Protein AF-A0A4W5NGM1-F1 (afdb_monomer)

Structure (mmCIF, N/CA/C/O backbone):
data_AF-A0A4W5NGM1-F1
#
_entry.id   AF-A0A4W5NGM1-F1
#
loop_
_atom_site.group_PDB
_atom_site.id
_atom_site.type_symbol
_atom_site.label_atom_id
_atom_site.label_alt_id
_atom_site.label_comp_id
_atom_site.label_asym_id
_atom_site.label_entity_id
_atom_site.label_seq_id
_atom_site.pdbx_PDB_ins_code
_atom_site.Cartn_x
_atom_site.Cartn_y
_atom_site.Cartn_z
_atom_site.occupancy
_atom_site.B_iso_or_equiv
_atom_site.auth_seq_id
_atom_site.auth_comp_id
_atom_site.auth_asym_id
_atom_site.auth_atom_id
_atom_site.pdbx_PDB_model_num
ATOM 1 N N . THR A 1 1 ? 92.855 3.335 -43.719 1.00 37.66 1 THR A N 1
ATOM 2 C CA . THR A 1 1 ? 92.392 2.233 -44.582 1.00 37.66 1 THR A CA 1
ATOM 3 C C . THR A 1 1 ? 90.952 2.515 -44.922 1.00 37.66 1 THR A C 1
ATOM 5 O O . THR A 1 1 ? 90.069 2.238 -44.118 1.00 37.66 1 THR A O 1
ATOM 8 N N . ASP A 1 2 ? 90.744 3.168 -46.063 1.00 41.06 2 ASP A N 1
ATOM 9 C CA . ASP A 1 2 ? 89.425 3.470 -46.612 1.00 41.06 2 ASP A CA 1
ATOM 10 C C . ASP A 1 2 ? 88.623 2.177 -46.763 1.00 41.06 2 ASP A C 1
ATOM 12 O O . ASP A 1 2 ? 88.881 1.364 -47.651 1.00 41.06 2 ASP A O 1
ATOM 16 N N . ARG A 1 3 ? 87.658 1.953 -45.868 1.00 42.88 3 ARG A N 1
ATOM 17 C CA . ARG A 1 3 ? 86.569 1.026 -46.162 1.00 42.88 3 ARG A CA 1
ATOM 18 C C . ARG A 1 3 ? 85.576 1.818 -46.993 1.00 42.88 3 ARG A C 1
ATOM 20 O O . ARG A 1 3 ? 84.760 2.547 -46.439 1.00 42.88 3 ARG A O 1
ATOM 27 N N . HIS A 1 4 ? 85.673 1.698 -48.315 1.00 46.09 4 HIS A N 1
ATOM 28 C CA . HIS A 1 4 ? 84.552 2.044 -49.178 1.00 46.09 4 HIS A CA 1
ATOM 29 C C . HIS A 1 4 ? 83.300 1.339 -48.626 1.00 46.09 4 HIS A C 1
ATOM 31 O O . HIS A 1 4 ? 83.354 0.121 -48.417 1.00 46.09 4 HIS A O 1
ATOM 37 N N . PRO A 1 5 ? 82.207 2.062 -48.321 1.00 55.41 5 PRO A N 1
ATOM 38 C CA . PRO A 1 5 ? 80.966 1.415 -47.928 1.00 55.41 5 PRO A CA 1
ATOM 39 C C . PRO A 1 5 ? 80.545 0.503 -49.082 1.00 55.41 5 PRO A C 1
ATOM 41 O O . PRO A 1 5 ? 80.532 0.934 -50.236 1.00 55.41 5 PRO A O 1
ATOM 44 N N . CYS A 1 6 ? 80.295 -0.776 -48.791 1.00 59.72 6 CYS A N 1
ATOM 45 C CA . CYS A 1 6 ? 79.778 -1.712 -49.785 1.00 59.72 6 CYS A CA 1
ATOM 46 C C . CYS A 1 6 ? 78.440 -1.162 -50.271 1.00 59.72 6 CYS A C 1
ATOM 48 O O . CYS A 1 6 ? 77.464 -1.155 -49.531 1.00 59.72 6 CYS A O 1
ATOM 50 N N . SER A 1 7 ? 78.437 -0.619 -51.481 1.00 78.50 7 SER A N 1
ATOM 51 C CA . SER A 1 7 ? 77.262 -0.001 -52.065 1.00 78.50 7 SER A CA 1
ATOM 52 C C . SER A 1 7 ? 76.393 -1.100 -52.681 1.00 78.50 7 SER A C 1
ATOM 54 O O . SER A 1 7 ? 76.866 -1.805 -53.576 1.00 78.50 7 SER A O 1
ATOM 56 N N . LEU A 1 8 ? 75.168 -1.256 -52.184 1.00 88.06 8 LEU A N 1
ATOM 57 C CA . LEU A 1 8 ? 74.194 -2.259 -52.613 1.00 88.06 8 LEU A CA 1
ATOM 58 C C . LEU A 1 8 ? 73.759 -1.984 -54.056 1.00 88.06 8 LEU A C 1
ATOM 60 O O . LEU A 1 8 ? 73.308 -0.878 -54.361 1.00 88.06 8 LEU A O 1
ATOM 64 N N . GLN A 1 9 ? 73.858 -2.980 -54.938 1.00 90.56 9 GLN A N 1
ATOM 65 C CA . GLN A 1 9 ? 73.435 -2.852 -56.334 1.00 90.56 9 GLN A CA 1
ATOM 66 C C . GLN A 1 9 ? 71.987 -3.307 -56.526 1.00 90.56 9 GLN A C 1
ATOM 68 O O . GLN A 1 9 ? 71.650 -4.463 -56.280 1.00 90.56 9 GLN A O 1
ATOM 73 N N . CYS A 1 10 ? 71.131 -2.427 -57.047 1.00 90.75 10 CYS A N 1
ATOM 74 C CA . CYS A 1 10 ? 69.725 -2.729 -57.320 1.00 90.75 10 CYS A CA 1
ATOM 75 C C . CYS A 1 10 ? 69.381 -2.575 -58.803 1.00 90.75 10 CYS A C 1
ATOM 77 O O . CYS A 1 10 ? 69.984 -1.789 -59.541 1.00 90.75 10 CYS A O 1
ATOM 79 N N . TYR A 1 11 ? 68.335 -3.279 -59.232 1.00 90.75 11 TYR A N 1
ATOM 80 C CA . TYR A 1 11 ? 67.700 -3.043 -60.521 1.00 90.75 11 TYR A CA 1
ATOM 81 C C . TYR A 1 11 ? 66.853 -1.766 -60.461 1.00 90.75 11 TYR A C 1
ATOM 83 O O . TYR A 1 11 ? 66.065 -1.571 -59.534 1.00 90.75 11 TYR A O 1
ATOM 91 N N . CYS A 1 12 ? 67.001 -0.893 -61.453 1.00 88.25 12 CYS A N 1
ATOM 92 C CA . CYS A 1 12 ? 66.259 0.359 -61.532 1.00 88.25 12 CYS A CA 1
ATOM 93 C C . CYS A 1 12 ? 65.673 0.541 -62.922 1.00 88.25 12 CYS A C 1
ATOM 95 O O . CYS A 1 12 ? 66.401 0.756 -63.884 1.00 88.25 12 CYS A O 1
ATOM 97 N N . GLN A 1 13 ? 64.350 0.529 -63.028 1.00 86.44 13 GLN A N 1
ATOM 98 C CA . GLN A 1 13 ? 63.672 0.545 -64.324 1.00 86.44 13 GLN A CA 1
ATOM 99 C C . GLN A 1 13 ? 63.827 1.877 -65.082 1.00 86.44 13 GLN A C 1
ATOM 101 O O . GLN A 1 13 ? 63.714 1.906 -66.303 1.00 86.44 13 GLN A O 1
ATOM 106 N N . ARG A 1 14 ? 64.083 2.985 -64.372 1.00 83.25 14 ARG A N 1
ATOM 107 C CA . ARG A 1 14 ? 64.194 4.343 -64.945 1.00 83.25 14 ARG A CA 1
ATOM 108 C C . ARG A 1 14 ? 65.618 4.919 -64.929 1.00 83.25 14 ARG A C 1
ATOM 110 O O . ARG A 1 14 ? 65.787 6.111 -65.162 1.00 83.25 14 ARG A O 1
ATOM 117 N N . CYS A 1 15 ? 66.636 4.105 -64.649 1.00 85.69 15 CYS A N 1
ATOM 118 C CA . CYS A 1 15 ? 68.031 4.550 -64.582 1.00 85.69 15 CYS A CA 1
ATOM 119 C C . CYS A 1 15 ? 68.770 4.322 -65.913 1.00 85.69 15 CYS A C 1
ATOM 121 O O . CYS A 1 15 ? 68.453 3.385 -66.643 1.00 85.69 15 CYS A O 1
ATOM 123 N N . LEU A 1 16 ? 69.802 5.133 -66.193 1.00 79.31 16 LEU A N 1
ATOM 124 C CA . LEU A 1 16 ? 70.522 5.178 -67.482 1.00 79.31 16 LEU A CA 1
ATOM 125 C C . LEU A 1 16 ? 71.131 3.826 -67.922 1.00 79.31 16 LEU A C 1
ATOM 127 O O . LEU A 1 16 ? 71.302 3.602 -69.113 1.00 79.31 16 LEU A O 1
ATOM 131 N N . ASN A 1 17 ? 71.390 2.914 -66.975 1.00 82.56 17 ASN A N 1
ATOM 132 C CA . ASN A 1 17 ? 71.921 1.566 -67.223 1.00 82.56 17 ASN A CA 1
ATOM 133 C C . ASN A 1 17 ? 71.003 0.435 -66.730 1.00 82.56 17 ASN A C 1
ATOM 135 O O . ASN A 1 17 ? 71.416 -0.716 -66.703 1.00 82.56 17 ASN A O 1
ATOM 139 N N . SER A 1 18 ? 69.759 0.735 -66.341 1.00 85.50 18 SER A N 1
ATOM 140 C CA . SER A 1 18 ? 68.851 -0.179 -65.619 1.00 85.50 18 SER A CA 1
ATOM 141 C C . SER A 1 18 ? 69.334 -0.628 -64.227 1.00 85.50 18 SER A C 1
ATOM 143 O O . SER A 1 18 ? 68.839 -1.604 -63.658 1.00 85.50 18 SER A O 1
ATOM 145 N N . THR A 1 19 ? 70.321 0.072 -63.669 1.00 88.50 19 THR A N 1
ATOM 146 C CA . THR A 1 19 ? 71.005 -0.284 -62.423 1.00 88.50 19 THR A CA 1
ATOM 147 C C . THR A 1 19 ? 71.243 0.973 -61.592 1.00 88.50 19 THR A C 1
ATOM 149 O O . THR A 1 19 ? 71.371 2.072 -62.138 1.00 88.50 19 THR A O 1
ATOM 152 N N . CYS A 1 20 ? 71.263 0.830 -60.272 1.00 89.38 20 CYS A N 1
ATOM 153 C CA . CYS A 1 20 ? 71.598 1.900 -59.336 1.00 89.38 20 CYS A CA 1
ATOM 154 C C . CYS A 1 20 ? 72.334 1.321 -58.124 1.00 89.38 20 CYS A C 1
ATOM 156 O O . CYS A 1 20 ? 72.256 0.118 -57.868 1.00 89.38 20 CYS A O 1
ATOM 158 N N . SER A 1 21 ? 73.060 2.177 -57.403 1.00 89.56 21 SER A N 1
ATOM 159 C CA . SER A 1 21 ? 73.808 1.800 -56.205 1.00 89.56 21 SER A CA 1
ATOM 160 C C . SER A 1 21 ? 73.346 2.627 -55.008 1.00 89.56 21 SER A C 1
ATOM 162 O O . SER A 1 21 ? 73.142 3.834 -55.158 1.00 89.56 21 SER A O 1
ATOM 164 N N . THR A 1 22 ? 73.153 2.001 -53.847 1.00 87.88 22 THR A N 1
ATOM 165 C CA . THR A 1 22 ? 72.628 2.661 -52.642 1.00 87.88 22 THR A CA 1
ATOM 166 C C . THR A 1 22 ? 73.248 2.128 -51.354 1.00 87.88 22 THR A C 1
ATOM 168 O O . THR A 1 22 ? 73.774 1.023 -51.312 1.00 87.88 22 THR A O 1
ATOM 171 N N . ASP A 1 23 ? 73.211 2.939 -50.304 1.00 88.06 23 ASP A N 1
ATOM 172 C CA . ASP A 1 23 ? 73.546 2.584 -48.924 1.00 88.06 23 ASP A CA 1
ATOM 173 C C . ASP A 1 23 ? 72.334 2.057 -48.128 1.00 88.06 23 ASP A C 1
ATOM 175 O O . ASP A 1 23 ? 72.509 1.525 -47.036 1.00 88.06 23 ASP A O 1
ATOM 179 N N . GLY A 1 24 ? 71.117 2.181 -48.675 1.00 89.12 24 GLY A N 1
ATOM 180 C CA . GLY A 1 24 ? 69.871 1.730 -48.056 1.00 89.12 24 GLY A CA 1
ATOM 181 C C . GLY A 1 24 ? 69.383 0.374 -48.576 1.00 89.12 24 GLY A C 1
ATOM 182 O O . GLY A 1 24 ? 70.005 -0.660 -48.344 1.00 89.12 24 GLY A O 1
ATOM 183 N N . LEU A 1 25 ? 68.221 0.358 -49.237 1.00 90.31 25 LEU A N 1
ATOM 184 C CA . LEU A 1 25 ? 67.523 -0.865 -49.660 1.00 90.31 25 LEU A CA 1
ATOM 185 C C . LEU A 1 25 ? 67.124 -0.823 -51.140 1.00 90.31 25 LEU A C 1
ATOM 187 O O . LEU A 1 25 ? 66.848 0.235 -51.708 1.00 90.31 25 LEU A O 1
ATOM 191 N N . CYS A 1 26 ? 67.008 -1.998 -51.757 1.00 91.00 26 CYS A N 1
ATOM 192 C CA . CYS A 1 26 ? 66.387 -2.137 -53.069 1.00 91.00 26 CYS A CA 1
ATOM 193 C C . CYS A 1 26 ? 64.868 -2.218 -52.925 1.00 91.00 26 CYS A C 1
ATOM 195 O O . CYS A 1 26 ? 64.374 -3.017 -52.134 1.00 91.00 26 CYS A O 1
ATOM 197 N N . PHE A 1 27 ? 64.132 -1.453 -53.729 1.00 91.31 27 PHE A N 1
ATOM 198 C CA . PHE A 1 27 ? 62.670 -1.422 -53.737 1.00 91.31 27 PHE A CA 1
ATOM 199 C C . PHE A 1 27 ? 62.099 -2.012 -55.029 1.00 91.31 27 PHE A C 1
ATOM 201 O O . PHE A 1 27 ? 62.641 -1.787 -56.118 1.00 91.31 27 PHE A O 1
ATOM 208 N N . VAL A 1 28 ? 60.976 -2.723 -54.908 1.00 89.31 28 VAL A N 1
ATOM 209 C CA . VAL A 1 28 ? 60.096 -3.095 -56.021 1.00 89.31 28 VAL A CA 1
ATOM 210 C C . VAL A 1 28 ? 58.631 -2.997 -55.602 1.00 89.31 28 VAL A C 1
ATOM 212 O O . VAL A 1 28 ? 58.245 -3.480 -54.541 1.00 89.31 28 VAL A O 1
ATOM 215 N N . SER A 1 29 ? 57.800 -2.403 -56.452 1.00 87.06 29 SER A N 1
ATOM 216 C CA . SER A 1 29 ? 56.346 -2.476 -56.345 1.00 87.06 29 SER A CA 1
ATOM 217 C C . SER A 1 29 ? 55.805 -3.510 -57.322 1.00 87.06 29 SER A C 1
ATOM 219 O O . SER A 1 29 ? 56.205 -3.576 -58.488 1.00 87.06 29 SER A O 1
ATOM 221 N N . VAL A 1 30 ? 54.900 -4.349 -56.834 1.00 83.62 30 VAL A N 1
ATOM 222 C CA . VAL A 1 30 ? 54.317 -5.436 -57.610 1.00 83.62 30 VAL A CA 1
ATOM 223 C C . VAL A 1 30 ? 52.813 -5.249 -57.677 1.00 83.62 30 VAL A C 1
ATOM 225 O O . VAL A 1 30 ? 52.146 -5.192 -56.646 1.00 83.62 30 VAL A O 1
ATOM 228 N N . LYS A 1 31 ? 52.273 -5.186 -58.893 1.00 80.25 31 LYS A N 1
ATOM 229 C CA . LYS A 1 31 ? 50.843 -5.059 -59.142 1.00 80.25 31 LYS A CA 1
ATOM 230 C C . LYS A 1 31 ? 50.237 -6.409 -59.492 1.00 80.25 31 LYS A C 1
ATOM 232 O O . LYS A 1 31 ? 50.712 -7.105 -60.392 1.00 80.25 31 LYS A O 1
ATOM 237 N N . LYS A 1 32 ? 49.160 -6.769 -58.803 1.00 71.56 32 LYS A N 1
ATOM 238 C CA . LYS A 1 32 ? 48.367 -7.965 -59.065 1.00 71.56 32 LYS A CA 1
ATOM 239 C C . LYS A 1 32 ? 47.124 -7.582 -59.862 1.00 71.56 32 LYS A C 1
ATOM 241 O O . LYS A 1 32 ? 46.237 -6.907 -59.351 1.00 71.56 32 LYS A O 1
ATOM 246 N N . SER A 1 33 ? 47.054 -8.037 -61.111 1.00 69.44 33 SER A N 1
ATOM 247 C CA . SER A 1 33 ? 45.872 -7.904 -61.966 1.00 69.44 33 SER A CA 1
ATOM 248 C C . SER A 1 33 ? 45.307 -9.301 -62.225 1.00 69.44 33 SER A C 1
ATOM 250 O O . SER A 1 33 ? 45.831 -10.069 -63.039 1.00 69.44 33 SER A O 1
ATOM 252 N N . GLY A 1 34 ? 44.285 -9.684 -61.454 1.00 69.38 34 GLY A N 1
ATOM 253 C CA . GLY A 1 34 ? 43.698 -11.027 -61.501 1.00 69.38 34 GLY A CA 1
ATOM 254 C C . GLY A 1 34 ? 44.683 -12.124 -61.070 1.00 69.38 34 GLY A C 1
ATOM 255 O O . GLY A 1 34 ? 45.144 -12.137 -59.927 1.00 69.38 34 GLY A O 1
ATOM 256 N N . SER A 1 35 ? 44.989 -13.055 -61.980 1.00 62.06 35 SER A N 1
ATOM 257 C CA . SER A 1 35 ? 45.965 -14.142 -61.789 1.00 62.06 35 SER A CA 1
ATOM 258 C C . SER A 1 35 ? 47.396 -13.775 -62.201 1.00 62.06 35 SER A C 1
ATOM 260 O O . SER A 1 35 ? 48.309 -14.567 -61.981 1.00 62.06 35 SER A O 1
ATOM 262 N N . SER A 1 36 ? 47.601 -12.600 -62.805 1.00 62.28 36 SER A N 1
ATOM 263 C CA . SER A 1 36 ? 48.910 -12.139 -63.274 1.00 62.28 36 SER A CA 1
ATOM 264 C C . SER A 1 36 ? 49.540 -11.167 -62.277 1.00 62.28 36 SER A C 1
ATOM 266 O O . SER A 1 36 ? 48.871 -10.273 -61.749 1.00 62.28 36 SER A O 1
ATOM 268 N N . ILE A 1 37 ? 50.828 -11.368 -62.000 1.00 69.00 37 ILE A N 1
ATOM 269 C CA . ILE A 1 37 ? 51.622 -10.540 -61.095 1.00 69.00 37 ILE A CA 1
ATOM 270 C C . ILE A 1 37 ? 52.730 -9.886 -61.922 1.00 69.00 37 ILE A C 1
ATOM 272 O O . ILE A 1 37 ? 53.537 -10.584 -62.531 1.00 69.00 37 ILE A O 1
ATOM 276 N N . THR A 1 38 ? 52.760 -8.555 -61.964 1.00 74.31 38 THR A N 1
ATOM 277 C CA . THR A 1 38 ? 53.727 -7.781 -62.759 1.00 74.31 38 THR A CA 1
ATOM 278 C C . THR A 1 38 ? 54.427 -6.742 -61.891 1.00 74.31 38 THR A C 1
ATOM 280 O O . THR A 1 38 ? 53.761 -6.014 -61.156 1.00 74.31 38 THR A O 1
ATOM 283 N N . ALA A 1 39 ? 55.756 -6.646 -61.985 1.00 76.50 39 ALA A N 1
ATOM 284 C CA . ALA A 1 39 ? 56.513 -5.565 -61.352 1.00 76.50 39 ALA A CA 1
ATOM 285 C C . ALA A 1 39 ? 56.183 -4.228 -62.040 1.00 76.50 39 ALA A C 1
ATOM 287 O O . ALA A 1 39 ? 56.270 -4.121 -63.263 1.00 76.50 39 ALA A O 1
ATOM 288 N N . GLU A 1 40 ? 55.765 -3.233 -61.262 1.00 80.19 40 GLU A N 1
ATOM 289 C CA . GLU A 1 40 ? 55.313 -1.926 -61.756 1.00 80.19 40 GLU A CA 1
ATOM 290 C C . GLU A 1 40 ? 56.419 -0.867 -61.655 1.00 80.19 40 GLU A C 1
ATOM 292 O O . GLU A 1 40 ? 56.549 -0.023 -62.544 1.00 80.19 40 GLU A O 1
ATOM 297 N N . SER A 1 41 ? 57.247 -0.921 -60.607 1.00 84.81 41 SER A N 1
ATOM 298 C CA . SER A 1 41 ? 58.415 -0.048 -60.469 1.00 84.81 41 SER A CA 1
ATOM 299 C C . SER A 1 41 ? 59.511 -0.672 -59.610 1.00 84.81 41 SER A C 1
ATOM 301 O O . SER A 1 41 ? 59.222 -1.248 -58.566 1.00 84.81 41 SER A O 1
ATOM 303 N N . SER A 1 42 ? 60.772 -0.506 -60.017 1.00 89.81 42 SER A N 1
ATOM 304 C CA . SER A 1 42 ? 61.955 -0.895 -59.233 1.00 89.81 42 SER A CA 1
ATOM 305 C C . SER A 1 42 ? 62.943 0.268 -59.150 1.00 89.81 42 SER A C 1
ATOM 307 O O . SER A 1 42 ? 63.219 0.908 -60.172 1.00 89.81 42 SER A O 1
ATOM 309 N N . MET A 1 43 ? 63.470 0.545 -57.953 1.00 90.94 43 MET A N 1
ATOM 310 C CA . MET A 1 43 ? 64.424 1.634 -57.692 1.00 90.94 43 MET A CA 1
ATOM 311 C C . MET A 1 43 ? 65.310 1.360 -56.468 1.00 90.94 43 MET A C 1
ATOM 313 O O . MET A 1 43 ? 65.035 0.457 -55.678 1.00 90.94 43 MET A O 1
ATOM 317 N N . CYS A 1 44 ? 66.362 2.162 -56.313 1.00 90.81 44 CYS A N 1
ATOM 318 C CA . CYS A 1 44 ? 67.156 2.239 -55.089 1.00 90.81 44 CYS A CA 1
ATOM 319 C C . CYS A 1 44 ? 66.520 3.213 -54.101 1.00 90.81 44 CYS A C 1
ATOM 321 O O . CYS A 1 44 ? 66.080 4.285 -54.516 1.00 90.81 44 CYS A O 1
ATOM 323 N N . VAL A 1 45 ? 66.534 2.869 -52.815 1.00 90.00 45 VAL A N 1
ATOM 324 C CA . VAL A 1 45 ? 66.082 3.745 -51.732 1.00 90.00 45 VAL A CA 1
ATOM 325 C C . VAL A 1 45 ? 67.268 4.030 -50.807 1.00 90.00 45 VAL A C 1
ATOM 327 O O . VAL A 1 45 ? 67.750 3.094 -50.165 1.00 90.00 45 VAL A O 1
ATOM 330 N N . PRO A 1 46 ? 67.748 5.284 -50.737 1.00 89.00 46 PRO A N 1
ATOM 331 C CA . PRO A 1 46 ? 68.853 5.665 -49.860 1.00 89.00 46 PRO A CA 1
ATOM 332 C C . PRO A 1 46 ? 68.466 5.604 -48.378 1.00 89.00 46 PRO A C 1
ATOM 334 O O . PRO A 1 46 ? 67.292 5.717 -48.017 1.00 89.00 46 PRO A O 1
ATOM 337 N N . GLU A 1 47 ? 69.456 5.444 -47.496 1.00 85.25 47 GLU A N 1
ATOM 338 C CA . GLU A 1 47 ? 69.215 5.245 -46.057 1.00 85.25 47 GLU A CA 1
ATOM 339 C C . GLU A 1 47 ? 68.463 6.424 -45.397 1.00 85.25 47 GLU A C 1
ATOM 341 O O . GLU A 1 47 ? 67.692 6.240 -44.453 1.00 85.25 47 GLU A O 1
ATOM 346 N N . ASN A 1 48 ? 68.630 7.644 -45.913 1.00 84.12 48 ASN A N 1
ATOM 347 C CA . ASN A 1 48 ? 67.941 8.844 -45.423 1.00 84.12 48 ASN A CA 1
ATOM 348 C C . ASN A 1 48 ? 66.425 8.869 -45.718 1.00 84.12 48 ASN A C 1
ATOM 350 O O . ASN A 1 48 ? 65.705 9.616 -45.056 1.00 84.12 48 ASN A O 1
ATOM 354 N N . GLU A 1 49 ? 65.932 8.054 -46.656 1.00 84.31 49 GLU A N 1
ATOM 355 C CA . GLU A 1 49 ? 64.506 7.932 -46.999 1.00 84.31 49 GLU A CA 1
ATOM 356 C C . GLU A 1 49 ? 63.802 6.791 -46.239 1.00 84.31 49 GLU A C 1
ATOM 358 O O . GLU A 1 49 ? 62.574 6.664 -46.273 1.00 84.31 49 GLU A O 1
ATOM 363 N N . LEU A 1 50 ? 64.554 5.979 -45.489 1.00 84.31 50 LEU A N 1
ATOM 364 C CA . LEU A 1 50 ? 64.023 4.878 -44.687 1.00 84.31 50 LEU A CA 1
ATOM 365 C C . LEU A 1 50 ? 63.436 5.396 -43.365 1.00 84.31 50 LEU A C 1
ATOM 367 O O . LEU A 1 50 ? 64.085 5.398 -42.319 1.00 84.31 50 LEU A O 1
ATOM 371 N N . ILE A 1 51 ? 62.181 5.851 -43.413 1.00 78.94 51 ILE A N 1
ATOM 372 C CA . ILE A 1 51 ? 61.465 6.404 -42.255 1.00 78.94 51 ILE A CA 1
ATOM 373 C C . ILE A 1 51 ? 60.280 5.502 -41.871 1.00 78.94 51 ILE A C 1
ATOM 375 O O . ILE A 1 51 ? 59.411 5.267 -42.714 1.00 78.94 51 ILE A O 1
ATOM 379 N N . PRO A 1 52 ? 60.171 5.063 -40.600 1.00 79.81 52 PRO A N 1
ATOM 380 C CA . PRO A 1 52 ? 61.251 4.906 -39.616 1.00 79.81 52 PRO A CA 1
ATOM 381 C C . PRO A 1 52 ? 62.248 3.813 -40.045 1.00 79.81 52 PRO A C 1
ATOM 383 O O . PRO A 1 52 ? 61.864 2.867 -40.729 1.00 79.81 52 PRO A O 1
ATOM 386 N N . ARG A 1 53 ? 63.512 3.915 -39.610 1.00 72.31 53 ARG A N 1
ATOM 387 C CA . ARG A 1 53 ? 64.612 3.042 -40.075 1.00 72.31 53 ARG A CA 1
ATOM 388 C C . ARG A 1 53 ? 64.344 1.545 -39.883 1.00 72.31 53 ARG A C 1
ATOM 390 O O . ARG A 1 53 ? 64.671 0.756 -40.760 1.00 72.31 53 ARG A O 1
ATOM 397 N N . ASP A 1 54 ? 63.688 1.173 -38.785 1.00 73.38 54 ASP A N 1
ATOM 398 C CA . ASP A 1 54 ? 63.401 -0.232 -38.457 1.00 73.38 54 ASP A CA 1
ATOM 399 C C . ASP A 1 54 ? 62.227 -0.820 -39.257 1.00 73.38 54 ASP A C 1
ATOM 401 O O . ASP A 1 54 ? 62.115 -2.036 -39.414 1.00 73.38 54 ASP A O 1
ATOM 405 N N . ARG A 1 55 ? 61.316 0.029 -39.750 1.00 76.94 55 ARG A N 1
ATOM 406 C CA . ARG A 1 55 ? 60.152 -0.396 -40.539 1.00 76.94 55 ARG A CA 1
ATOM 407 C C . ARG A 1 55 ? 59.739 0.708 -41.516 1.00 76.94 55 ARG A C 1
ATOM 409 O O . ARG A 1 55 ? 58.761 1.413 -41.254 1.00 76.94 55 ARG A O 1
ATOM 416 N N . PRO A 1 56 ? 60.461 0.855 -42.637 1.00 83.69 56 PRO A N 1
ATOM 417 C CA . PRO A 1 56 ? 60.238 1.951 -43.566 1.00 83.69 56 PRO A CA 1
ATOM 418 C C . PRO A 1 56 ? 58.831 1.880 -44.158 1.00 83.69 56 PRO A C 1
ATOM 420 O O . PRO A 1 56 ? 58.418 0.828 -44.654 1.00 83.69 56 PRO A O 1
ATOM 423 N N . PHE A 1 57 ? 58.098 2.995 -44.149 1.00 82.44 57 PHE A N 1
ATOM 424 C CA . PHE A 1 57 ? 56.742 3.038 -44.711 1.00 82.44 57 PHE A CA 1
ATOM 425 C C . PHE A 1 57 ? 56.712 2.653 -46.193 1.00 82.44 57 PHE A C 1
ATOM 427 O O . PHE A 1 57 ? 55.767 2.007 -46.635 1.00 82.44 57 PHE A O 1
ATOM 434 N N . ILE A 1 58 ? 57.776 2.980 -46.934 1.00 82.94 58 ILE A N 1
ATOM 435 C CA . ILE A 1 58 ? 57.935 2.618 -48.347 1.00 82.94 58 ILE A CA 1
ATOM 436 C C . ILE A 1 58 ? 57.952 1.100 -48.576 1.00 82.94 58 ILE A C 1
ATOM 438 O O . ILE A 1 58 ? 57.613 0.650 -49.659 1.00 82.94 58 ILE A O 1
ATOM 442 N N . CYS A 1 59 ? 58.280 0.303 -47.557 1.00 82.31 59 CYS A N 1
ATOM 443 C CA . CYS A 1 59 ? 58.351 -1.155 -47.631 1.00 82.31 59 CYS A CA 1
ATOM 444 C C . CYS A 1 59 ? 57.114 -1.851 -47.034 1.00 82.31 59 CYS A C 1
ATOM 446 O O . CYS A 1 59 ? 57.068 -3.079 -46.981 1.00 82.31 59 CYS A O 1
ATOM 448 N N . ALA A 1 60 ? 56.133 -1.096 -46.524 1.00 79.38 60 ALA A N 1
ATOM 449 C CA . ALA A 1 60 ? 54.976 -1.645 -45.826 1.00 79.38 60 ALA A CA 1
ATOM 450 C C . ALA A 1 60 ? 53.754 -1.765 -46.760 1.00 79.38 60 ALA A C 1
ATOM 452 O O . ALA A 1 60 ? 53.377 -0.780 -47.396 1.00 79.38 60 ALA A O 1
ATOM 453 N N . PRO A 1 61 ? 53.078 -2.930 -46.825 1.00 72.50 61 PRO A N 1
ATOM 454 C CA . PRO A 1 61 ? 51.853 -3.070 -47.608 1.00 72.50 61 PRO A CA 1
ATOM 455 C C . PRO A 1 61 ? 50.696 -2.277 -46.979 1.00 72.50 61 PRO A C 1
ATOM 457 O O . PRO A 1 61 ? 50.528 -2.268 -45.756 1.00 72.50 61 PRO A O 1
ATOM 460 N N . SER A 1 62 ? 49.873 -1.634 -47.815 1.00 65.56 62 SER A N 1
ATOM 461 C CA . SER A 1 62 ? 48.657 -0.948 -47.360 1.00 65.56 62 SER A CA 1
ATOM 462 C C . SER A 1 62 ? 47.610 -1.973 -46.923 1.00 65.56 62 SER A C 1
ATOM 464 O O . SER A 1 62 ? 47.240 -2.859 -47.687 1.00 65.56 62 SER A O 1
ATOM 466 N N . THR A 1 63 ? 47.125 -1.864 -45.686 1.00 60.31 63 THR A N 1
ATOM 467 C CA . THR A 1 63 ? 46.129 -2.787 -45.114 1.00 60.31 63 THR A CA 1
ATOM 468 C C . THR A 1 63 ? 44.689 -2.292 -45.232 1.00 60.31 63 THR A C 1
ATOM 470 O O . THR A 1 63 ? 43.771 -3.032 -44.884 1.00 60.31 63 THR A O 1
ATOM 473 N N . LYS A 1 64 ? 44.474 -1.044 -45.673 1.00 54.62 64 LYS A N 1
ATOM 474 C CA . LYS A 1 64 ? 43.150 -0.401 -45.656 1.00 54.62 64 LYS A CA 1
ATOM 475 C C . LYS A 1 64 ? 42.398 -0.460 -46.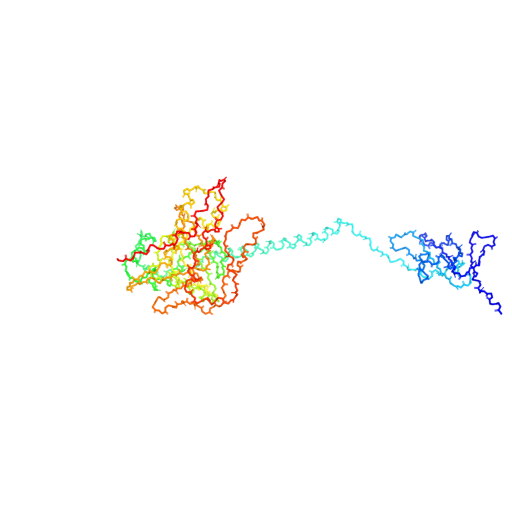982 1.00 54.62 64 LYS A C 1
ATOM 477 O O . LYS A 1 64 ? 41.178 -0.550 -46.940 1.00 54.62 64 LYS A O 1
ATOM 482 N N . ASP A 1 65 ? 43.101 -0.503 -48.109 1.00 54.28 65 ASP A N 1
ATOM 483 C CA . ASP A 1 65 ? 42.506 -0.545 -49.444 1.00 54.28 65 ASP A CA 1
ATOM 484 C C . ASP A 1 65 ? 43.237 -1.605 -50.273 1.00 54.28 65 ASP A C 1
ATOM 486 O O . ASP A 1 65 ? 44.463 -1.569 -50.376 1.00 54.28 65 ASP A O 1
ATOM 490 N N . ASP A 1 66 ? 42.505 -2.561 -50.849 1.00 58.91 66 ASP A N 1
ATOM 491 C CA . ASP A 1 66 ? 43.058 -3.608 -51.721 1.00 58.91 66 ASP A CA 1
ATOM 492 C C . ASP A 1 66 ? 43.382 -2.998 -53.098 1.00 58.91 66 ASP A C 1
ATOM 494 O O . ASP A 1 66 ? 42.731 -3.264 -54.105 1.00 58.91 66 ASP A O 1
ATOM 498 N N . THR A 1 67 ? 44.361 -2.087 -53.133 1.00 62.19 67 THR A N 1
ATOM 499 C CA . THR A 1 67 ? 44.779 -1.345 -54.336 1.00 62.19 67 THR A CA 1
ATOM 500 C C . THR A 1 67 ? 45.472 -2.238 -55.368 1.00 62.19 67 THR A C 1
ATOM 502 O O . THR A 1 67 ? 45.765 -1.791 -56.477 1.00 62.19 67 THR A O 1
ATOM 505 N N . GLY A 1 68 ? 45.743 -3.499 -55.013 1.00 67.06 68 GLY A N 1
ATOM 506 C CA . GLY A 1 68 ? 46.427 -4.473 -55.855 1.00 67.06 68 GLY A CA 1
ATOM 507 C C . GLY A 1 68 ? 47.922 -4.202 -56.032 1.00 67.06 68 GLY A C 1
ATOM 508 O O . GLY A 1 68 ? 48.534 -4.882 -56.847 1.00 67.06 68 GLY A O 1
ATOM 509 N N . ILE A 1 69 ? 48.511 -3.242 -55.304 1.00 74.75 69 ILE A N 1
ATOM 510 C CA . ILE A 1 69 ? 49.939 -2.891 -55.369 1.00 74.75 69 ILE A CA 1
ATOM 511 C C . ILE A 1 69 ? 50.615 -3.254 -54.044 1.00 74.75 69 ILE A C 1
ATOM 513 O O . ILE A 1 69 ? 50.235 -2.763 -52.982 1.00 74.75 69 ILE A O 1
ATOM 517 N N . TYR A 1 70 ? 51.653 -4.082 -54.119 1.00 80.12 70 TYR A N 1
ATOM 518 C CA . TYR A 1 70 ? 52.417 -4.570 -52.976 1.00 80.12 70 TYR A CA 1
ATOM 519 C C . TYR A 1 70 ? 53.865 -4.069 -53.063 1.00 80.12 70 TYR A C 1
ATOM 521 O O . TYR A 1 70 ? 54.611 -4.524 -53.935 1.00 80.12 70 TYR A O 1
ATOM 529 N N . PRO A 1 71 ? 54.273 -3.120 -52.202 1.00 85.00 71 PRO A N 1
ATOM 530 C CA . PRO A 1 71 ? 55.661 -2.689 -52.115 1.00 85.00 71 PRO A CA 1
ATOM 531 C C . PRO A 1 71 ? 56.508 -3.711 -51.350 1.00 85.00 71 PRO A C 1
ATOM 533 O O . PRO A 1 71 ? 56.069 -4.267 -50.343 1.00 85.00 71 PRO A O 1
ATOM 536 N N . MET A 1 72 ? 57.738 -3.932 -51.808 1.00 83.50 72 MET A N 1
ATOM 537 C CA . MET A 1 72 ? 58.716 -4.806 -51.166 1.00 83.50 72 MET A CA 1
ATOM 538 C C . MET A 1 72 ? 60.098 -4.166 -51.176 1.00 83.50 72 MET A C 1
ATOM 540 O O . MET A 1 72 ? 60.499 -3.542 -52.160 1.00 83.50 72 MET A O 1
ATOM 544 N N . CYS A 1 73 ? 60.836 -4.378 -50.088 1.00 87.81 73 CYS A N 1
ATOM 545 C CA . CYS A 1 73 ? 62.227 -3.970 -49.969 1.00 87.81 73 CYS A CA 1
ATOM 546 C C . CYS A 1 73 ? 63.111 -5.144 -49.574 1.00 87.81 73 CYS A C 1
ATOM 548 O O . CYS A 1 73 ? 62.694 -6.017 -48.812 1.00 87.81 73 CYS A O 1
ATOM 550 N N . CYS A 1 74 ? 64.342 -5.145 -50.065 1.00 86.50 74 CYS A N 1
ATOM 551 C CA . CYS A 1 74 ? 65.316 -6.195 -49.808 1.00 86.50 74 CYS A CA 1
ATOM 552 C C . CYS A 1 74 ? 66.744 -5.626 -49.788 1.00 86.50 74 CYS A C 1
ATOM 554 O O . CYS A 1 74 ? 67.000 -4.544 -50.317 1.00 86.50 74 CYS A O 1
ATOM 556 N N . ALA A 1 75 ? 67.656 -6.342 -49.125 1.00 86.50 75 ALA A N 1
ATOM 557 C CA . ALA A 1 75 ? 68.996 -5.860 -48.766 1.00 86.50 75 ALA A CA 1
ATOM 558 C C . ALA A 1 75 ? 70.136 -6.669 -49.417 1.00 86.50 75 ALA A C 1
ATOM 560 O O . ALA A 1 75 ? 71.257 -6.674 -48.917 1.00 86.50 75 ALA A O 1
ATOM 561 N N . THR A 1 76 ? 69.852 -7.406 -50.494 1.00 85.25 76 THR A N 1
ATOM 562 C CA . THR A 1 76 ? 70.845 -8.198 -51.238 1.00 85.25 76 THR A CA 1
ATOM 563 C C . THR A 1 76 ? 70.967 -7.697 -52.671 1.00 85.25 76 THR A C 1
ATOM 565 O O . THR A 1 76 ? 69.997 -7.194 -53.238 1.00 85.25 76 THR A O 1
ATOM 568 N N . ASP A 1 77 ? 72.156 -7.815 -53.266 1.00 88.56 77 ASP A N 1
ATOM 569 C CA . ASP A 1 77 ? 72.382 -7.326 -54.627 1.00 88.56 77 ASP A CA 1
ATOM 570 C C . ASP A 1 77 ? 71.374 -7.956 -55.605 1.00 88.56 77 ASP A C 1
ATOM 572 O O . ASP A 1 77 ? 71.171 -9.172 -55.627 1.00 88.56 77 ASP A O 1
ATOM 576 N N . TRP A 1 78 ? 70.736 -7.118 -56.425 1.00 86.94 78 TRP A N 1
ATOM 577 C CA . TRP A 1 78 ? 69.776 -7.492 -57.474 1.00 86.94 78 TRP A CA 1
ATOM 578 C C . TRP A 1 78 ? 68.475 -8.158 -57.010 1.00 86.94 78 TRP A C 1
ATOM 580 O O . TRP A 1 78 ? 67.712 -8.660 -57.841 1.00 86.94 78 TRP A O 1
ATOM 590 N N . CYS A 1 79 ? 68.167 -8.129 -55.716 1.00 85.56 79 CYS A N 1
ATOM 591 C CA . CYS A 1 79 ? 66.996 -8.803 -55.149 1.00 85.56 79 CYS A CA 1
ATOM 592 C C . CYS A 1 79 ? 65.647 -8.302 -55.695 1.00 85.56 79 CYS A C 1
ATOM 594 O O . CYS A 1 79 ? 64.666 -9.040 -55.724 1.00 85.56 79 CYS A O 1
ATOM 596 N N . ASN A 1 80 ? 65.596 -7.063 -56.186 1.00 88.56 80 ASN A N 1
ATOM 597 C CA . ASN A 1 80 ? 64.393 -6.433 -56.723 1.00 88.56 80 ASN A CA 1
ATOM 598 C C . ASN A 1 80 ? 64.192 -6.657 -58.241 1.00 88.56 80 ASN A C 1
ATOM 600 O O . ASN A 1 80 ? 63.283 -6.068 -58.829 1.00 88.56 80 ASN A O 1
ATOM 604 N N . LYS A 1 81 ? 65.038 -7.485 -58.881 1.00 84.25 81 LYS A N 1
ATOM 605 C CA . LYS A 1 81 ? 64.950 -7.826 -60.313 1.00 84.25 81 LYS A CA 1
ATOM 606 C C . LYS A 1 81 ? 63.909 -8.916 -60.592 1.00 84.25 81 LYS A C 1
ATOM 608 O O . LYS A 1 81 ? 63.118 -8.765 -61.513 1.00 84.25 81 LYS A O 1
ATOM 613 N N . ASN A 1 82 ? 63.904 -9.979 -59.782 1.00 78.75 82 ASN A N 1
ATOM 614 C CA . ASN A 1 82 ? 62.974 -11.109 -59.872 1.00 78.75 82 ASN A CA 1
ATOM 615 C C . ASN A 1 82 ? 62.404 -11.408 -58.471 1.00 78.75 82 ASN A C 1
ATOM 617 O O . ASN A 1 82 ? 62.970 -12.242 -57.762 1.00 78.75 82 ASN A O 1
ATOM 621 N N . PRO A 1 83 ? 61.341 -10.713 -58.031 1.00 70.69 83 PRO A N 1
ATOM 622 C CA . PRO A 1 83 ? 60.770 -10.938 -56.706 1.00 70.69 83 PRO A CA 1
ATOM 623 C C . PRO A 1 83 ? 60.177 -12.351 -56.576 1.00 70.69 83 PRO A C 1
ATOM 625 O O . PRO A 1 83 ? 59.511 -12.831 -57.493 1.00 70.69 83 PRO A O 1
ATOM 628 N N . ASP A 1 84 ? 60.389 -13.002 -55.428 1.00 65.75 84 ASP A N 1
ATOM 629 C CA . ASP A 1 84 ? 59.807 -14.315 -55.130 1.00 65.75 84 ASP A CA 1
ATOM 630 C C . ASP A 1 84 ? 58.285 -14.200 -54.936 1.00 65.75 84 ASP A C 1
ATOM 632 O O . ASP A 1 84 ? 57.787 -13.541 -54.022 1.00 65.75 84 ASP A O 1
ATOM 636 N N . LEU A 1 85 ? 57.540 -14.847 -55.832 1.00 62.72 85 LEU A N 1
ATOM 637 C CA . LEU A 1 85 ? 56.080 -14.803 -55.900 1.00 62.72 85 LEU A CA 1
ATOM 638 C C . LEU A 1 85 ? 55.398 -15.759 -54.900 1.00 62.72 85 LEU A C 1
ATOM 640 O O . LEU A 1 85 ? 54.170 -15.800 -54.839 1.00 62.72 85 LEU A O 1
ATOM 644 N N . SER A 1 86 ? 56.160 -16.524 -54.111 1.00 57.06 86 SER A N 1
ATOM 645 C CA . SER A 1 86 ? 55.626 -17.435 -53.086 1.00 57.06 86 SER A CA 1
ATOM 646 C C . SER A 1 86 ? 55.177 -16.732 -51.793 1.00 57.06 86 SER A C 1
ATOM 648 O O . SER A 1 86 ? 54.467 -17.325 -50.982 1.00 57.06 86 SER A O 1
ATOM 650 N N . VAL A 1 87 ? 55.530 -15.453 -51.615 1.00 58.34 87 VAL A N 1
ATOM 651 C CA . VAL A 1 87 ? 55.227 -14.649 -50.413 1.00 58.34 87 VAL A CA 1
ATOM 652 C C . VAL A 1 87 ? 53.786 -14.104 -50.412 1.00 58.34 87 VAL A C 1
ATOM 654 O O . VAL A 1 87 ? 53.306 -13.584 -49.404 1.00 58.34 87 VAL A O 1
ATOM 657 N N . PHE A 1 88 ? 53.047 -14.243 -51.518 1.00 56.91 88 PHE A N 1
ATOM 658 C CA . PHE A 1 88 ? 51.673 -13.752 -51.612 1.00 56.91 88 PHE A CA 1
ATOM 659 C C . PHE A 1 88 ? 50.672 -14.764 -51.034 1.00 56.91 88 PHE A C 1
ATOM 661 O O . PHE A 1 88 ? 50.603 -15.897 -51.515 1.00 56.91 88 PHE A O 1
ATOM 668 N N . PRO A 1 89 ? 49.825 -14.377 -50.062 1.00 49.09 89 PRO A N 1
ATOM 669 C CA . PRO A 1 89 ? 48.750 -15.246 -49.613 1.00 49.09 89 PRO A CA 1
ATOM 670 C C . PRO A 1 89 ? 47.775 -15.524 -50.771 1.00 49.09 89 PRO A C 1
ATOM 672 O O . PRO A 1 89 ? 47.259 -14.611 -51.424 1.00 49.09 89 PRO A O 1
ATOM 675 N N . VAL A 1 90 ? 47.531 -16.813 -51.023 1.00 49.12 90 VAL A N 1
ATOM 676 C CA . VAL A 1 90 ? 46.457 -17.320 -51.891 1.00 49.12 90 VAL A CA 1
ATOM 677 C C . VAL A 1 90 ? 45.131 -16.689 -51.440 1.00 49.12 90 VAL A C 1
ATOM 679 O O . VAL A 1 90 ? 44.896 -16.602 -50.232 1.00 49.12 90 VAL A O 1
ATOM 682 N N . PRO A 1 91 ? 44.260 -16.221 -52.357 1.00 45.66 91 PRO A N 1
ATOM 683 C CA . PRO A 1 91 ? 43.005 -15.593 -51.969 1.00 45.66 91 PRO A CA 1
ATOM 684 C C . PRO A 1 91 ? 42.166 -16.573 -51.149 1.00 45.66 91 PRO A C 1
ATOM 686 O O . PRO A 1 91 ? 41.717 -17.604 -51.649 1.00 45.66 91 PRO A O 1
ATOM 689 N N . THR A 1 92 ? 41.915 -16.234 -49.887 1.00 47.06 92 THR A N 1
ATOM 690 C CA . THR A 1 92 ? 40.776 -16.791 -49.172 1.00 47.06 92 THR A CA 1
ATOM 691 C C . THR A 1 92 ? 39.532 -16.273 -49.879 1.00 47.06 92 THR A C 1
ATOM 693 O O . THR A 1 92 ? 39.257 -15.073 -49.896 1.00 47.06 92 THR A O 1
ATOM 696 N N . VAL A 1 93 ? 38.801 -17.180 -50.529 1.00 46.75 93 VAL A N 1
ATOM 697 C CA . VAL A 1 93 ? 37.462 -16.902 -51.048 1.00 46.75 93 VAL A CA 1
ATOM 698 C C . VAL A 1 93 ? 36.628 -16.447 -49.854 1.00 46.75 93 VAL A C 1
ATOM 700 O O . VAL A 1 93 ? 36.204 -17.263 -49.037 1.00 46.75 93 VAL A O 1
ATOM 703 N N . LYS A 1 94 ? 36.439 -15.134 -49.699 1.00 43.09 94 LYS A N 1
ATOM 704 C CA . LYS A 1 94 ? 35.473 -14.613 -48.736 1.00 43.09 94 LYS A CA 1
ATOM 705 C C . LYS A 1 94 ? 34.100 -15.058 -49.247 1.00 43.09 94 LYS A C 1
ATOM 707 O O . LYS A 1 94 ? 33.778 -14.739 -50.394 1.00 43.09 94 LYS A O 1
ATOM 712 N N . PRO A 1 95 ? 33.313 -15.820 -48.468 1.00 45.59 95 PRO A N 1
ATOM 713 C CA . PRO A 1 95 ? 31.967 -16.170 -48.887 1.00 45.59 95 PRO A CA 1
ATOM 714 C C . PRO A 1 95 ? 31.198 -14.876 -49.146 1.00 45.59 95 PRO A C 1
ATOM 716 O O . PRO A 1 95 ? 31.341 -13.903 -48.402 1.00 45.59 95 PRO A O 1
ATOM 719 N N . VAL A 1 96 ? 30.434 -14.872 -50.238 1.00 53.97 96 VAL A N 1
ATOM 720 C CA . VAL A 1 96 ? 29.569 -13.765 -50.655 1.00 53.97 96 VAL A CA 1
ATOM 721 C C . VAL A 1 96 ? 28.834 -13.232 -49.421 1.00 53.97 96 VAL A C 1
ATOM 723 O O . VAL A 1 96 ? 28.129 -14.011 -48.773 1.00 53.97 96 VAL A O 1
ATOM 726 N N . PRO A 1 97 ? 29.005 -11.952 -49.040 1.00 53.91 97 PRO A N 1
ATOM 727 C CA . PRO A 1 97 ? 28.305 -11.422 -47.887 1.00 53.91 97 PRO A CA 1
ATOM 728 C C . PRO A 1 97 ? 26.810 -11.464 -48.193 1.00 53.91 97 PRO A C 1
ATOM 730 O O . PRO A 1 97 ? 26.340 -10.846 -49.150 1.00 53.91 97 PRO A O 1
ATOM 733 N N . LEU A 1 98 ? 26.067 -12.228 -47.390 1.00 59.16 98 LEU A N 1
ATOM 734 C CA . LEU A 1 98 ? 24.612 -12.199 -47.399 1.00 59.16 98 LEU A CA 1
ATOM 735 C C . LEU A 1 98 ? 24.204 -10.735 -47.203 1.00 59.16 98 LEU A C 1
ATOM 737 O O . LEU A 1 98 ? 24.573 -10.122 -46.199 1.00 59.16 98 LEU A O 1
ATOM 741 N N . GLY A 1 99 ? 23.511 -10.159 -48.189 1.00 68.44 99 GLY A N 1
ATOM 742 C CA . GLY A 1 99 ? 23.145 -8.746 -48.165 1.00 68.44 99 GLY A CA 1
ATOM 743 C C . GLY A 1 99 ? 22.424 -8.373 -46.861 1.00 68.44 99 GLY A C 1
ATOM 744 O O . GLY A 1 99 ? 21.792 -9.234 -46.242 1.00 68.44 99 GLY A O 1
ATOM 745 N N . PRO A 1 100 ? 22.469 -7.101 -46.433 1.00 67.50 100 PRO A N 1
ATOM 746 C CA . PRO A 1 100 ? 21.924 -6.667 -45.142 1.00 67.50 100 PRO A CA 1
ATOM 747 C C . PRO A 1 100 ? 20.450 -7.056 -44.944 1.00 67.50 100 PRO A C 1
ATOM 749 O O . PRO A 1 100 ? 20.032 -7.339 -43.827 1.00 67.50 100 PRO A O 1
ATOM 752 N N . VAL A 1 101 ? 19.685 -7.168 -46.035 1.00 68.25 101 VAL A N 1
ATOM 753 C CA . VAL A 1 101 ? 18.292 -7.645 -46.037 1.00 68.25 101 VAL A CA 1
ATOM 754 C C . VAL A 1 101 ? 18.184 -9.135 -45.692 1.00 68.25 101 VAL A C 1
ATOM 756 O O . VAL A 1 101 ? 17.319 -9.525 -44.913 1.00 68.25 101 VAL A O 1
ATOM 759 N N . ALA A 1 102 ? 19.076 -9.971 -46.225 1.00 68.44 102 ALA A N 1
ATOM 760 C CA . ALA A 1 102 ? 19.095 -11.401 -45.938 1.00 68.44 102 ALA A CA 1
ATOM 761 C C . ALA A 1 102 ? 19.579 -11.674 -44.506 1.00 68.44 102 ALA A C 1
ATOM 763 O O . ALA A 1 102 ? 19.005 -12.511 -43.816 1.00 68.44 102 ALA A O 1
ATOM 764 N N . LEU A 1 103 ? 20.570 -10.917 -44.020 1.00 72.62 103 LEU A N 1
ATOM 765 C CA . LEU A 1 103 ? 21.015 -10.998 -42.627 1.00 72.62 103 LEU A CA 1
ATOM 766 C C . LEU A 1 103 ? 19.906 -10.554 -41.656 1.00 72.62 103 LEU A C 1
ATOM 768 O O . LEU A 1 103 ? 19.645 -11.229 -40.662 1.00 72.62 103 LEU A O 1
ATOM 772 N N . ALA A 1 104 ? 19.203 -9.462 -41.977 1.00 72.69 104 ALA A N 1
ATOM 773 C CA . ALA A 1 104 ? 18.062 -8.994 -41.197 1.00 72.69 104 ALA A CA 1
ATOM 774 C C . ALA A 1 104 ? 16.923 -10.023 -41.179 1.00 72.69 104 ALA A C 1
ATOM 776 O O . ALA A 1 104 ? 16.361 -10.266 -40.118 1.00 72.69 104 ALA A O 1
ATOM 777 N N . ALA A 1 105 ? 16.619 -10.679 -42.303 1.00 73.44 105 ALA A N 1
ATOM 778 C CA . ALA A 1 105 ? 15.594 -11.721 -42.368 1.00 73.44 105 ALA A CA 1
ATOM 779 C C . ALA A 1 105 ? 15.963 -12.972 -41.545 1.00 73.44 105 ALA A C 1
ATOM 781 O O . ALA A 1 105 ? 15.111 -13.522 -40.848 1.00 73.44 105 ALA A O 1
ATOM 782 N N . VAL A 1 106 ? 17.235 -13.389 -41.571 1.00 78.94 106 VAL A N 1
ATOM 783 C CA . VAL A 1 106 ? 17.736 -14.549 -40.810 1.00 78.94 106 VAL A CA 1
ATOM 784 C C . VAL A 1 106 ? 17.756 -14.289 -39.302 1.00 78.94 106 VAL A C 1
ATOM 786 O O . VAL A 1 106 ? 17.616 -15.232 -38.533 1.00 78.94 106 VAL A O 1
ATOM 789 N N . ILE A 1 107 ? 17.885 -13.035 -38.860 1.00 80.75 107 ILE A N 1
ATOM 790 C CA . ILE A 1 107 ? 17.815 -12.669 -37.435 1.00 80.75 107 ILE A CA 1
ATOM 791 C C . ILE A 1 107 ? 16.365 -12.403 -37.011 1.00 80.75 107 ILE A C 1
ATOM 793 O O . ILE A 1 107 ? 15.922 -12.884 -35.969 1.00 80.75 107 ILE A O 1
ATOM 797 N N . ALA A 1 108 ? 15.602 -11.671 -37.823 1.00 81.69 108 ALA A N 1
ATOM 798 C CA . ALA A 1 108 ? 14.221 -11.315 -37.519 1.00 81.69 108 ALA A CA 1
ATOM 799 C C . ALA A 1 108 ? 13.305 -12.544 -37.493 1.00 81.69 108 ALA A C 1
ATOM 801 O O . ALA A 1 108 ? 12.457 -12.631 -36.614 1.00 81.69 108 ALA A O 1
ATOM 802 N N . GLY A 1 109 ? 13.499 -13.521 -38.386 1.00 84.75 109 GLY A N 1
ATOM 803 C CA . GLY A 1 109 ? 12.689 -14.743 -38.430 1.00 84.75 109 GLY A CA 1
ATOM 804 C C . GLY A 1 109 ? 12.681 -15.510 -37.098 1.00 84.75 109 GLY A C 1
ATOM 805 O O . GLY A 1 109 ? 11.617 -15.647 -36.492 1.00 84.75 109 GLY A O 1
ATOM 806 N N . PRO A 1 110 ? 13.840 -15.961 -36.584 1.00 90.00 110 PRO A N 1
ATOM 807 C CA . PRO A 1 110 ? 13.939 -16.645 -35.297 1.00 90.00 110 PRO A CA 1
ATOM 808 C C . PRO A 1 110 ? 13.457 -15.794 -34.122 1.00 90.00 110 PRO A C 1
ATOM 810 O O . PRO A 1 110 ? 12.807 -16.326 -33.228 1.00 90.00 110 PRO A O 1
ATOM 813 N N . VAL A 1 111 ? 13.724 -14.482 -34.127 1.00 91.56 111 VAL A N 1
ATOM 814 C CA . VAL A 1 111 ? 13.261 -13.572 -33.065 1.00 91.56 111 VAL A CA 1
ATOM 815 C C . VAL A 1 111 ? 11.737 -13.458 -33.072 1.00 91.56 111 VAL A C 1
ATOM 817 O O . VAL A 1 111 ? 11.115 -13.585 -32.021 1.00 91.56 111 VAL A O 1
ATOM 820 N N . CYS A 1 112 ? 11.114 -13.303 -34.241 1.00 90.81 112 CYS A N 1
ATOM 821 C CA . CYS A 1 112 ? 9.661 -13.287 -34.371 1.00 90.81 112 CYS A CA 1
ATOM 822 C C . CYS A 1 112 ? 9.052 -14.617 -33.923 1.00 90.81 112 CYS A C 1
ATOM 824 O O . CYS A 1 112 ? 8.099 -14.608 -33.150 1.00 90.81 112 CYS A O 1
ATOM 826 N N . VAL A 1 113 ? 9.621 -15.754 -34.337 1.00 92.94 113 VAL A N 1
ATOM 827 C CA . VAL A 1 113 ? 9.159 -17.081 -33.903 1.00 92.94 113 VAL A CA 1
ATOM 828 C C . VAL A 1 113 ? 9.295 -17.241 -32.387 1.00 92.94 113 VAL A C 1
ATOM 830 O O . VAL A 1 113 ? 8.349 -17.686 -31.745 1.00 92.94 113 VAL A O 1
ATOM 833 N N . LEU A 1 114 ? 10.412 -16.814 -31.790 1.00 94.50 114 LEU A N 1
ATOM 834 C CA . LEU A 1 114 ? 10.606 -16.831 -30.339 1.00 94.50 114 LEU A CA 1
ATOM 835 C C . LEU A 1 114 ? 9.552 -15.968 -29.629 1.00 94.50 114 LEU A C 1
ATOM 837 O O . LEU A 1 114 ? 8.935 -16.423 -28.669 1.00 94.50 114 LEU A O 1
ATOM 841 N N . CYS A 1 115 ? 9.292 -14.753 -30.119 1.00 93.44 115 CYS A N 1
ATOM 842 C CA . CYS A 1 115 ? 8.253 -13.875 -29.579 1.00 93.44 115 CYS A CA 1
ATOM 843 C C . CYS A 1 115 ? 6.856 -14.501 -29.696 1.00 93.44 115 CYS A C 1
ATOM 845 O O . CYS A 1 115 ? 6.095 -14.460 -28.732 1.00 93.44 115 CYS A O 1
ATOM 847 N N . PHE A 1 116 ? 6.528 -15.126 -30.830 1.00 95.25 116 PHE A N 1
ATOM 848 C CA . PHE A 1 116 ? 5.259 -15.833 -31.013 1.00 95.25 116 PHE A CA 1
ATOM 849 C C . PHE A 1 116 ? 5.125 -17.024 -30.065 1.00 95.25 116 PHE A C 1
ATOM 851 O O . PHE A 1 116 ? 4.074 -17.187 -29.451 1.00 95.25 116 PHE A O 1
ATOM 858 N N . VAL A 1 117 ? 6.182 -17.820 -29.883 1.00 95.12 117 VAL A N 1
ATOM 859 C CA . VAL A 1 117 ? 6.187 -18.942 -28.934 1.00 95.12 117 VAL A CA 1
ATOM 860 C C . VAL A 1 117 ? 6.018 -18.438 -27.501 1.00 95.12 117 VAL A C 1
ATOM 862 O O . VAL A 1 117 ? 5.206 -18.991 -26.768 1.00 95.12 117 VAL A O 1
ATOM 865 N N . LEU A 1 118 ? 6.701 -17.362 -27.102 1.00 93.56 118 LEU A N 1
ATOM 866 C CA . LEU A 1 118 ? 6.546 -16.768 -25.769 1.00 93.56 118 LEU A CA 1
ATOM 867 C C . LEU A 1 118 ? 5.130 -16.226 -25.539 1.00 93.56 118 LEU A C 1
ATOM 869 O O . LEU A 1 118 ? 4.564 -16.448 -24.471 1.00 93.56 118 LEU A O 1
ATOM 873 N N . MET A 1 119 ? 4.531 -15.577 -26.541 1.00 92.00 119 MET A N 1
ATOM 874 C CA . MET A 1 119 ? 3.143 -15.107 -26.480 1.00 92.00 119 MET A CA 1
ATOM 875 C C . MET A 1 119 ? 2.148 -16.269 -26.420 1.00 92.00 119 MET A C 1
ATOM 877 O O . MET A 1 119 ? 1.185 -16.206 -25.660 1.00 92.00 119 MET A O 1
ATOM 881 N N . LEU A 1 120 ? 2.391 -17.352 -27.164 1.00 93.38 120 LEU A N 1
ATOM 882 C CA . LEU A 1 120 ? 1.557 -18.553 -27.142 1.00 93.38 120 LEU A CA 1
ATOM 883 C C . LEU A 1 120 ? 1.672 -19.284 -25.799 1.00 93.38 120 LEU A C 1
ATOM 885 O O . LEU A 1 120 ? 0.662 -19.692 -25.240 1.00 93.38 120 LEU A O 1
ATOM 889 N N . VAL A 1 121 ? 2.881 -19.408 -25.246 1.00 91.94 121 VAL A N 1
ATOM 890 C CA . VAL A 1 121 ? 3.113 -19.977 -23.911 1.00 91.94 121 VAL A CA 1
ATOM 891 C C . VAL A 1 121 ? 2.458 -19.106 -22.848 1.00 91.94 121 VAL A C 1
ATOM 893 O O . VAL A 1 121 ? 1.773 -19.639 -21.985 1.00 91.94 121 VAL A O 1
ATOM 896 N N . PHE A 1 122 ? 2.588 -17.781 -22.925 1.00 89.94 122 PHE A N 1
ATOM 897 C CA . PHE A 1 122 ? 1.895 -16.866 -22.020 1.00 89.94 122 PHE A CA 1
ATOM 898 C C . PHE A 1 122 ? 0.374 -17.026 -22.122 1.00 89.94 122 PHE A C 1
ATOM 900 O O . PHE A 1 122 ? -0.294 -17.161 -21.102 1.00 89.94 122 PHE A O 1
ATOM 907 N N . TYR A 1 123 ? -0.171 -17.103 -23.338 1.00 90.06 123 TYR A N 1
ATOM 908 C CA . TYR A 1 123 ? -1.595 -17.326 -23.572 1.00 90.06 123 TYR A CA 1
ATOM 909 C C . TYR A 1 123 ? -2.066 -18.696 -23.065 1.00 90.06 123 TYR A C 1
ATOM 911 O O . TYR A 1 123 ? -3.121 -18.786 -22.444 1.00 90.06 123 TYR A O 1
ATOM 919 N N . ILE A 1 124 ? -1.295 -19.766 -23.267 1.00 87.31 124 ILE A N 1
ATOM 920 C CA . ILE A 1 124 ? -1.614 -21.113 -22.772 1.00 87.31 124 ILE A CA 1
ATOM 921 C C . ILE A 1 124 ? -1.495 -21.168 -21.244 1.00 87.31 124 ILE A C 1
ATOM 923 O O . ILE A 1 124 ? -2.370 -21.721 -20.591 1.00 87.31 124 ILE A O 1
ATOM 927 N N . CYS A 1 125 ? -0.476 -20.558 -20.641 1.00 81.38 125 CYS A N 1
ATOM 928 C CA . CYS A 1 125 ? -0.347 -20.453 -19.187 1.00 81.38 125 CYS A CA 1
ATOM 929 C C . CYS A 1 125 ? -1.490 -19.631 -18.584 1.00 81.38 125 CYS A C 1
ATOM 931 O O . CYS A 1 125 ? -2.060 -20.033 -17.576 1.00 81.38 125 CYS A O 1
ATOM 933 N N . HIS A 1 126 ? -1.873 -18.522 -19.218 1.00 78.06 126 HIS A N 1
ATOM 934 C CA . HIS A 1 126 ? -2.969 -17.673 -18.760 1.00 78.06 126 HIS A CA 1
ATOM 935 C C . HIS A 1 126 ? -4.338 -18.331 -18.971 1.00 78.06 126 HIS A C 1
ATOM 937 O O . HIS A 1 126 ? -5.207 -18.251 -18.109 1.00 78.06 126 HIS A O 1
ATOM 943 N N . SER A 1 127 ? -4.545 -19.028 -20.088 1.00 75.38 127 SER A N 1
ATOM 944 C CA . SER A 1 127 ? -5.780 -19.777 -20.342 1.00 75.38 127 SER A CA 1
ATOM 945 C C . SER A 1 127 ? -5.877 -21.023 -19.466 1.00 75.38 127 SER A C 1
ATOM 947 O O . SER A 1 127 ? -6.956 -21.300 -18.967 1.00 75.38 127 SER A O 1
ATOM 949 N N . ARG A 1 128 ? -4.777 -21.727 -19.168 1.00 67.31 128 ARG A N 1
ATOM 950 C CA . ARG A 1 128 ? -4.765 -22.828 -18.187 1.00 67.31 128 ARG A CA 1
ATOM 951 C C . ARG A 1 128 ? -4.928 -22.325 -16.757 1.00 67.31 128 ARG A C 1
ATOM 953 O O . ARG A 1 128 ? -5.644 -22.969 -16.004 1.00 67.31 128 ARG A O 1
ATOM 960 N N . ALA A 1 129 ? -4.369 -21.168 -16.399 1.00 59.69 129 ALA A N 1
ATOM 961 C CA . ALA A 1 129 ? -4.681 -20.496 -15.137 1.00 59.69 129 ALA A CA 1
ATOM 962 C C . ALA A 1 129 ? -6.166 -20.099 -15.076 1.00 59.69 129 ALA A C 1
ATOM 964 O O . ALA A 1 129 ? -6.805 -20.307 -14.053 1.00 59.69 129 ALA A O 1
ATOM 965 N N . GLY A 1 130 ? -6.746 -19.629 -16.185 1.00 57.22 130 GLY A N 1
ATOM 966 C CA . GLY A 1 130 ? -8.171 -19.299 -16.297 1.00 57.22 130 GLY A CA 1
ATOM 967 C C . GLY A 1 130 ? -9.119 -20.507 -16.360 1.00 57.22 130 GLY A C 1
ATOM 968 O O . GLY A 1 130 ? -10.275 -20.381 -15.966 1.00 57.22 130 GLY A O 1
ATOM 969 N N . VAL A 1 131 ? -8.656 -21.672 -16.830 1.00 52.38 131 VAL A N 1
ATOM 970 C CA . VAL A 1 131 ? -9.433 -22.926 -16.906 1.00 52.38 131 VAL A CA 1
ATOM 971 C C . VAL A 1 131 ? -9.318 -23.729 -15.606 1.00 52.38 131 VAL A C 1
ATOM 973 O O . VAL A 1 131 ? -10.331 -24.234 -15.136 1.00 52.38 131 VAL A O 1
ATOM 976 N N . HIS A 1 132 ? -8.153 -23.766 -14.945 1.00 48.44 132 HIS A N 1
ATOM 977 C CA . HIS A 1 132 ? -8.037 -24.321 -13.587 1.00 48.44 132 HIS A CA 1
ATOM 978 C C . HIS A 1 132 ? -8.736 -23.450 -12.529 1.00 48.44 132 HIS A C 1
ATOM 980 O O . HIS A 1 132 ? -9.180 -23.989 -11.522 1.00 48.44 132 HIS A O 1
ATOM 986 N N . HIS A 1 133 ? -8.927 -22.143 -12.768 1.00 47.09 133 HIS A N 1
ATOM 987 C CA . HIS A 1 133 ? -9.813 -21.311 -11.937 1.00 47.09 133 HIS A CA 1
ATOM 988 C C . HIS A 1 133 ? -11.310 -21.470 -12.246 1.00 47.09 133 HIS A C 1
ATOM 990 O O . HIS A 1 133 ? -12.135 -20.899 -11.536 1.00 47.09 133 HIS A O 1
ATOM 996 N N . ARG A 1 134 ? -11.667 -22.223 -13.294 1.00 39.97 134 ARG A N 1
ATOM 997 C CA . ARG A 1 134 ? -13.052 -22.506 -13.697 1.00 39.97 134 ARG A CA 1
ATOM 998 C C . ARG A 1 134 ? -13.481 -23.948 -13.445 1.00 39.97 134 ARG A C 1
ATOM 1000 O O . ARG A 1 134 ? -14.510 -24.354 -13.973 1.00 39.97 134 ARG A O 1
ATOM 1007 N N . VAL A 1 135 ? -12.747 -24.709 -12.635 1.00 35.69 135 VAL A N 1
ATOM 1008 C CA . VAL A 1 135 ? -13.308 -25.937 -12.062 1.00 35.69 135 VAL A CA 1
ATOM 1009 C C . VAL A 1 135 ? -14.399 -25.498 -11.079 1.00 35.69 135 VAL A C 1
ATOM 1011 O O . VAL A 1 135 ? -14.069 -24.817 -10.105 1.00 35.69 135 VAL A O 1
ATOM 1014 N N . PRO A 1 136 ? -15.687 -25.812 -11.316 1.00 40.16 136 PRO A N 1
ATOM 1015 C CA . PRO A 1 136 ? -16.686 -25.719 -10.267 1.00 40.16 136 PRO A CA 1
ATOM 1016 C C . PRO A 1 136 ? -16.229 -26.701 -9.195 1.00 40.16 136 PRO A C 1
ATOM 1018 O O . PRO A 1 136 ? -16.106 -27.895 -9.465 1.00 40.16 136 PRO A O 1
ATOM 1021 N N . ASN A 1 137 ? -15.871 -26.187 -8.022 1.00 34.78 137 ASN A N 1
ATOM 1022 C CA . ASN A 1 137 ? -15.647 -27.042 -6.870 1.00 34.78 137 ASN A CA 1
ATOM 1023 C C . ASN A 1 137 ? -16.968 -27.787 -6.648 1.00 34.78 137 ASN A C 1
ATOM 1025 O O . ASN A 1 137 ? -17.998 -27.123 -6.528 1.00 34.78 137 ASN A O 1
ATOM 1029 N N . GLU A 1 138 ? -16.949 -29.120 -6.702 1.00 37.12 138 GLU A N 1
ATOM 1030 C CA . GLU A 1 138 ? -18.132 -29.933 -6.428 1.00 37.12 138 GLU A CA 1
ATOM 1031 C C . GLU A 1 138 ? -18.733 -29.470 -5.098 1.00 37.12 138 GLU A C 1
ATOM 1033 O O . GLU A 1 138 ? -18.065 -29.460 -4.061 1.00 37.12 138 GLU A O 1
ATOM 1038 N N . GLU A 1 139 ? -19.972 -28.984 -5.159 1.00 37.84 139 GLU A N 1
ATOM 1039 C CA . GLU A 1 139 ? -20.744 -28.630 -3.979 1.00 37.84 139 GLU A CA 1
ATOM 1040 C C . GLU A 1 139 ? -21.041 -29.921 -3.221 1.00 37.84 139 GLU A C 1
ATOM 1042 O O . GLU A 1 139 ? -21.831 -30.749 -3.669 1.00 37.84 139 GLU A O 1
ATOM 1047 N N . ASP A 1 140 ? -20.394 -30.088 -2.072 1.00 30.48 140 ASP A N 1
ATOM 1048 C CA . ASP A 1 140 ? -20.772 -31.092 -1.087 1.00 30.48 140 ASP A CA 1
ATOM 1049 C C . ASP A 1 140 ? -22.000 -30.544 -0.319 1.00 30.48 140 ASP A C 1
ATOM 1051 O O . ASP A 1 140 ? -21.880 -29.538 0.392 1.00 30.48 140 ASP A O 1
ATOM 1055 N N . PRO A 1 141 ? -23.213 -31.114 -0.473 1.00 37.56 141 PRO A N 1
ATOM 1056 C CA . PRO A 1 141 ? -24.469 -30.478 -0.068 1.00 37.56 141 PRO A CA 1
ATOM 1057 C C . PRO A 1 141 ? -24.817 -30.714 1.408 1.00 37.56 141 PRO A C 1
ATOM 1059 O O . PRO A 1 141 ? -25.986 -30.836 1.775 1.00 37.56 141 PRO A O 1
ATOM 1062 N N . SER A 1 142 ? -23.823 -30.787 2.293 1.00 38.53 142 SER A N 1
ATOM 1063 C CA . SER A 1 142 ? -24.084 -30.943 3.722 1.00 38.53 142 SER A CA 1
ATOM 1064 C C . SER A 1 142 ? -23.171 -30.048 4.548 1.00 38.53 142 SER A C 1
ATOM 1066 O O . SER A 1 142 ? -22.027 -30.379 4.816 1.00 38.53 142 SER A O 1
ATOM 1068 N N . MET A 1 143 ? -23.681 -28.884 4.943 1.00 31.97 143 MET A N 1
ATOM 1069 C CA . MET A 1 143 ? -23.517 -28.350 6.297 1.00 31.97 143 MET A CA 1
ATOM 1070 C C . MET A 1 143 ? -24.365 -27.085 6.435 1.00 31.97 143 MET A C 1
ATOM 1072 O O . MET A 1 143 ? -24.142 -26.058 5.801 1.00 31.97 143 MET A O 1
ATOM 1076 N N . ASN A 1 144 ? -25.380 -27.234 7.275 1.00 32.09 144 ASN A N 1
ATOM 1077 C CA . ASN A 1 144 ? -26.394 -26.260 7.632 1.00 32.09 144 ASN A CA 1
ATOM 1078 C C . ASN A 1 144 ? -25.824 -24.890 8.031 1.00 32.09 144 ASN A C 1
ATOM 1080 O O . ASN A 1 144 ? -24.828 -24.791 8.748 1.00 32.09 144 ASN A O 1
ATOM 1084 N N . HIS A 1 145 ? -26.542 -23.846 7.609 1.00 40.03 145 HIS A N 1
ATOM 1085 C CA . HIS A 1 145 ? -26.441 -22.464 8.071 1.00 40.03 145 HIS A CA 1
ATOM 1086 C C . HIS A 1 145 ? -26.092 -22.332 9.566 1.00 40.03 145 HIS A C 1
ATOM 1088 O O . HIS A 1 145 ? -26.890 -22.745 10.412 1.00 40.03 145 HIS A O 1
ATOM 1094 N N . PRO A 1 146 ? -25.011 -21.623 9.929 1.00 37.84 146 PRO A N 1
ATOM 1095 C CA . PRO A 1 146 ? -24.928 -20.974 11.222 1.00 37.84 146 PRO A CA 1
ATOM 1096 C C . PRO A 1 146 ? -25.557 -19.578 11.105 1.00 37.84 146 PRO A C 1
ATOM 1098 O O . PRO A 1 146 ? -25.000 -18.680 10.477 1.00 37.84 146 PRO A O 1
ATOM 1101 N N . PHE A 1 147 ? -26.751 -19.446 11.685 1.00 37.59 147 PHE A N 1
ATOM 1102 C CA . PHE A 1 147 ? -27.328 -18.241 12.296 1.00 37.59 147 PHE A CA 1
ATOM 1103 C C . PHE A 1 147 ? -26.720 -16.888 11.898 1.00 37.59 147 PHE A C 1
ATOM 1105 O O . PHE A 1 147 ? -25.939 -16.325 12.657 1.00 37.59 147 PHE A O 1
ATOM 1112 N N . LEU A 1 148 ? -27.139 -16.312 10.773 1.00 40.22 148 LEU A N 1
ATOM 1113 C CA . LEU A 1 148 ? -26.937 -14.891 10.479 1.00 40.22 148 LEU A CA 1
ATOM 1114 C C . LEU A 1 148 ? -28.182 -14.369 9.760 1.00 40.22 148 LEU A C 1
ATOM 1116 O O . LEU A 1 148 ? -28.560 -14.888 8.711 1.00 40.22 148 LEU A O 1
ATOM 1120 N N . ASN A 1 149 ? -28.838 -13.376 10.362 1.00 40.28 149 ASN A N 1
ATOM 1121 C CA . ASN A 1 149 ? -30.056 -12.776 9.829 1.00 40.28 149 ASN A CA 1
ATOM 1122 C C . ASN A 1 149 ? -29.795 -12.174 8.443 1.00 40.28 149 ASN A C 1
ATOM 1124 O O . ASN A 1 149 ? -28.870 -11.386 8.253 1.00 40.28 149 ASN A O 1
ATOM 1128 N N . VAL A 1 150 ? -30.640 -12.539 7.482 1.00 39.56 150 VAL A N 1
ATOM 1129 C CA . VAL A 1 150 ? -30.698 -11.920 6.157 1.00 39.56 150 VAL A CA 1
ATOM 1130 C C . VAL A 1 150 ? -31.071 -10.446 6.350 1.00 39.56 150 VAL A C 1
ATOM 1132 O O . VAL A 1 150 ? -32.194 -10.152 6.749 1.00 39.56 150 VAL A O 1
ATOM 1135 N N . GLY A 1 151 ? -30.124 -9.532 6.110 1.00 45.69 151 GLY A N 1
ATOM 1136 C CA . GLY A 1 151 ? -30.382 -8.087 6.072 1.00 45.69 151 GLY A CA 1
ATOM 1137 C C . GLY A 1 151 ? -29.446 -7.175 6.874 1.00 45.69 151 GLY A C 1
ATOM 1138 O O . GLY A 1 151 ? -29.608 -5.965 6.765 1.00 45.69 151 GLY A O 1
ATOM 1139 N N . SER A 1 152 ? -28.482 -7.685 7.652 1.00 50.16 152 SER A N 1
ATOM 1140 C CA . SER A 1 152 ? -27.513 -6.815 8.343 1.00 50.16 152 SER A CA 1
ATOM 1141 C C . SER A 1 152 ? -26.342 -6.425 7.436 1.00 50.16 152 SER A C 1
ATOM 1143 O O . SER A 1 152 ? -25.728 -7.277 6.787 1.00 50.16 152 SER A O 1
ATOM 1145 N N . THR A 1 153 ? -26.024 -5.129 7.386 1.00 59.16 153 THR A N 1
ATOM 1146 C CA . THR A 1 153 ? -24.873 -4.624 6.624 1.00 59.16 153 THR A CA 1
ATOM 1147 C C . THR A 1 153 ? -23.565 -4.931 7.363 1.00 59.16 153 THR A C 1
ATOM 1149 O O . THR A 1 153 ? -23.547 -5.178 8.572 1.00 59.16 153 THR A O 1
ATOM 1152 N N . LEU A 1 154 ? -22.432 -4.920 6.653 1.00 59.03 154 LEU A N 1
ATOM 1153 C CA . LEU A 1 154 ? -21.100 -5.097 7.251 1.00 59.03 154 LEU A CA 1
ATOM 1154 C C . LEU A 1 154 ? -20.840 -4.086 8.378 1.00 59.03 154 LEU A C 1
ATOM 1156 O O . LEU A 1 154 ? -20.260 -4.424 9.411 1.00 59.03 154 LEU A O 1
ATOM 1160 N N . GLN A 1 155 ? -21.310 -2.856 8.181 1.00 58.38 155 GLN A N 1
ATOM 1161 C CA . GLN A 1 155 ? -21.191 -1.777 9.147 1.00 58.38 155 GLN A CA 1
ATOM 1162 C C . GLN A 1 155 ? -21.961 -2.085 10.438 1.00 58.38 155 GLN A C 1
ATOM 1164 O O . GLN A 1 155 ? -21.418 -1.843 11.514 1.00 58.38 155 GLN A O 1
ATOM 1169 N N . ASP A 1 156 ? -23.147 -2.697 10.343 1.00 58.25 156 ASP A N 1
ATOM 1170 C CA . ASP A 1 156 ? -23.953 -3.098 11.504 1.00 58.25 156 ASP A CA 1
ATOM 1171 C C . ASP A 1 156 ? -23.277 -4.220 12.297 1.00 58.25 156 ASP A C 1
ATOM 1173 O O . ASP A 1 156 ? -23.165 -4.142 13.516 1.00 58.25 156 ASP A O 1
ATOM 1177 N N . LEU A 1 157 ? -22.726 -5.232 11.614 1.00 61.47 157 LEU A N 1
ATOM 1178 C CA . LEU A 1 157 ? -22.023 -6.334 12.283 1.00 61.47 157 LEU A CA 1
ATOM 1179 C C . LEU A 1 157 ? -20.757 -5.859 13.013 1.00 61.47 157 LEU A C 1
ATOM 1181 O O . LEU A 1 157 ? -20.418 -6.366 14.083 1.00 61.47 157 LEU A O 1
ATOM 1185 N N . ILE A 1 158 ? -20.041 -4.902 12.416 1.00 62.81 158 ILE A N 1
ATOM 1186 C CA . ILE A 1 158 ? -18.869 -4.283 13.035 1.00 62.81 158 ILE A CA 1
ATOM 1187 C C . ILE A 1 158 ? -19.302 -3.412 14.221 1.00 62.81 158 ILE A C 1
ATOM 1189 O O . ILE A 1 158 ? -18.665 -3.462 15.269 1.00 62.81 158 ILE A O 1
ATOM 1193 N N . TYR A 1 159 ? -20.385 -2.645 14.088 1.00 55.16 159 TYR A N 1
ATOM 1194 C CA . TYR A 1 159 ? -20.890 -1.774 15.148 1.00 55.16 159 TYR A CA 1
ATOM 1195 C C . TYR A 1 159 ? -21.393 -2.572 16.363 1.00 55.16 159 TYR A C 1
ATOM 1197 O O . TYR A 1 159 ? -20.918 -2.342 17.478 1.00 55.16 159 TYR A O 1
ATOM 1205 N N . ASP A 1 160 ? -22.236 -3.584 16.144 1.00 52.00 160 ASP A N 1
ATOM 1206 C CA . ASP A 1 160 ? -22.845 -4.416 17.192 1.00 52.00 160 ASP A CA 1
ATOM 1207 C C . ASP A 1 160 ? -21.827 -5.246 17.990 1.00 52.00 160 ASP A C 1
ATOM 1209 O O . ASP A 1 160 ? -22.064 -5.579 19.150 1.00 52.00 160 ASP A O 1
ATOM 1213 N N . MET A 1 161 ? -20.663 -5.559 17.411 1.00 47.62 161 MET A N 1
ATOM 1214 C CA . MET A 1 161 ? -19.594 -6.275 18.120 1.00 47.62 161 MET A CA 1
ATOM 1215 C C . MET A 1 161 ? -18.563 -5.358 18.786 1.00 47.62 161 MET A C 1
ATOM 1217 O O . MET A 1 161 ? -17.815 -5.814 19.649 1.00 47.62 161 MET A O 1
ATOM 1221 N N . THR A 1 162 ? -18.548 -4.062 18.456 1.00 50.22 162 THR A N 1
ATOM 1222 C CA . THR A 1 162 ? -17.661 -3.070 19.099 1.00 50.22 162 THR A CA 1
ATOM 1223 C C . THR A 1 162 ? -18.237 -2.458 20.378 1.00 50.22 162 THR A C 1
ATOM 1225 O O . THR A 1 162 ? -17.482 -1.914 21.183 1.00 50.22 162 THR A O 1
ATOM 1228 N N . THR A 1 163 ? -19.543 -2.592 20.629 1.00 47.97 163 THR A N 1
ATOM 1229 C CA . THR A 1 163 ? -20.197 -2.149 21.878 1.00 47.97 163 THR A CA 1
ATOM 1230 C C . THR A 1 163 ? -19.910 -3.068 23.071 1.00 47.97 163 THR A C 1
ATOM 1232 O O . THR A 1 163 ? -20.053 -2.648 24.219 1.00 47.97 163 THR A O 1
ATOM 1235 N N . SER A 1 164 ? -19.394 -4.280 22.837 1.00 47.47 164 SER A N 1
ATOM 1236 C CA . SER A 1 164 ? -18.885 -5.181 23.882 1.00 47.47 164 SER A CA 1
ATOM 1237 C C . SER A 1 164 ? -17.398 -4.920 24.181 1.00 47.47 164 SER A C 1
ATOM 1239 O O . SER A 1 164 ? -16.547 -5.765 23.945 1.00 47.47 164 SER A O 1
ATOM 1241 N N . GLY A 1 165 ? -17.086 -3.709 24.649 1.00 42.28 165 GLY A N 1
ATOM 1242 C CA . GLY A 1 165 ? -15.925 -3.274 25.455 1.00 42.28 165 GLY A CA 1
ATOM 1243 C C . GLY A 1 165 ? -14.565 -4.009 25.482 1.00 42.28 165 GLY A C 1
ATOM 1244 O O . GLY A 1 165 ? -13.908 -3.920 26.518 1.00 42.28 165 GLY A O 1
ATOM 1245 N N . SER A 1 166 ? -14.093 -4.737 24.458 1.00 45.47 166 SER A N 1
ATOM 1246 C CA . SER A 1 166 ? -12.834 -5.515 24.586 1.00 45.47 166 SER A CA 1
ATOM 1247 C C . SER A 1 166 ? -11.913 -5.632 23.360 1.00 45.47 166 SER A C 1
ATOM 1249 O O . SER A 1 166 ? -10.882 -6.289 23.468 1.00 45.47 166 SER A O 1
ATOM 1251 N N . GLY A 1 167 ? -12.165 -4.980 22.221 1.00 45.97 167 GLY A N 1
ATOM 1252 C CA . GLY A 1 167 ? -11.170 -4.983 21.135 1.00 45.97 167 GLY A CA 1
ATOM 1253 C C . GLY A 1 167 ? -11.690 -4.510 19.783 1.00 45.97 167 GLY A C 1
ATOM 1254 O O . GLY A 1 167 ? -12.876 -4.592 19.492 1.00 45.97 167 GLY A O 1
ATOM 1255 N N . SER A 1 168 ? -10.791 -3.997 18.950 1.00 49.50 168 SER A N 1
ATOM 1256 C CA . SER A 1 168 ? -11.047 -3.321 17.670 1.00 49.50 168 SER A CA 1
ATOM 1257 C C . SER A 1 168 ? -11.412 -4.251 16.493 1.00 49.50 168 SER A C 1
ATOM 1259 O O . SER A 1 168 ? -11.227 -3.869 15.337 1.00 49.50 168 SER A O 1
ATOM 1261 N N . GLY A 1 169 ? -11.962 -5.445 16.746 1.00 52.59 169 GLY A N 1
ATOM 1262 C CA . GLY A 1 169 ? -12.317 -6.407 15.698 1.00 52.59 169 GLY A CA 1
ATOM 1263 C C . GLY A 1 169 ? -13.142 -7.602 16.183 1.00 52.59 169 GLY A C 1
ATOM 1264 O O . GLY A 1 169 ? -13.392 -7.764 17.376 1.00 52.59 169 GLY A O 1
ATOM 1265 N N . LEU A 1 170 ? -13.567 -8.442 15.231 1.00 52.44 170 LEU A N 1
ATOM 1266 C CA . LEU A 1 170 ? -14.349 -9.658 15.486 1.00 52.44 170 LEU A CA 1
ATOM 1267 C C . LEU A 1 170 ? -13.641 -10.597 16.487 1.00 52.44 170 LEU A C 1
ATOM 1269 O O . LEU A 1 170 ? -12.415 -10.726 16.418 1.00 52.44 170 LEU A O 1
ATOM 1273 N N . PRO A 1 171 ? -14.377 -11.314 17.361 1.00 47.84 171 PRO A N 1
ATOM 1274 C CA . PRO A 1 171 ? -13.790 -12.287 18.282 1.00 47.84 171 PRO A CA 1
ATOM 1275 C C . PRO A 1 171 ? -12.994 -13.378 17.540 1.00 47.84 171 PRO A C 1
ATOM 1277 O O . PRO A 1 171 ? -13.405 -13.850 16.478 1.00 47.84 171 PRO A O 1
ATOM 1280 N N . LEU A 1 172 ? -11.871 -13.812 18.133 1.00 44.53 172 LEU A N 1
ATOM 1281 C CA . LEU A 1 172 ? -10.878 -14.761 17.581 1.00 44.53 172 LEU A CA 1
ATOM 1282 C C . LEU A 1 172 ? -11.467 -16.042 16.954 1.00 44.53 172 LEU A C 1
ATOM 1284 O O . LEU A 1 172 ? -10.869 -16.618 16.047 1.00 44.53 172 LEU A O 1
ATOM 1288 N N . LEU A 1 173 ? -12.630 -16.506 17.421 1.00 39.59 173 LEU A N 1
ATOM 1289 C CA . LEU A 1 173 ? -13.306 -17.691 16.877 1.00 39.59 173 LEU A CA 1
ATOM 1290 C C . LEU A 1 173 ? -14.004 -17.422 15.534 1.00 39.59 173 LEU A C 1
ATOM 1292 O O . LEU A 1 173 ? -14.043 -18.313 14.690 1.00 39.59 173 LEU A O 1
ATOM 1296 N N . VAL A 1 174 ? -14.503 -16.203 15.306 1.00 49.22 174 VAL A N 1
ATOM 1297 C CA . VAL A 1 174 ? -15.130 -15.805 14.033 1.00 49.22 174 VAL A CA 1
ATOM 1298 C C . VAL A 1 174 ? -14.064 -15.466 12.988 1.00 49.22 174 VAL A C 1
ATOM 1300 O O . VAL A 1 174 ? -14.266 -15.722 11.803 1.00 49.22 174 VAL A O 1
ATOM 1303 N N . GLN A 1 175 ? -12.892 -14.985 13.424 1.00 52.44 175 GLN A N 1
ATOM 1304 C CA . GLN A 1 175 ? -11.775 -14.646 12.537 1.00 52.44 175 GLN A CA 1
ATOM 1305 C C . GLN A 1 175 ? -11.315 -15.825 11.666 1.00 52.44 175 GLN A C 1
ATOM 1307 O O . GLN A 1 175 ? -11.039 -15.602 10.498 1.00 52.44 175 GLN A O 1
ATOM 1312 N N . ARG A 1 176 ? -11.341 -17.068 12.178 1.00 50.91 176 ARG A N 1
ATOM 1313 C CA . ARG A 1 176 ? -10.811 -18.286 11.517 1.00 50.91 176 ARG A CA 1
ATOM 1314 C C . ARG A 1 176 ? -11.606 -18.816 10.308 1.00 50.91 176 ARG A C 1
ATOM 1316 O O . ARG A 1 176 ? -11.354 -19.924 9.833 1.00 50.91 176 ARG A O 1
ATOM 1323 N N . THR A 1 177 ? -12.638 -18.106 9.856 1.00 65.31 177 THR A N 1
ATOM 1324 C CA . THR A 1 177 ? -13.500 -18.565 8.744 1.00 65.31 177 THR A CA 1
ATOM 1325 C C . THR A 1 177 ? -13.793 -17.496 7.699 1.00 65.31 177 THR A C 1
ATOM 1327 O O . THR A 1 177 ? -14.416 -17.793 6.676 1.00 65.31 177 THR A O 1
ATOM 1330 N N . ILE A 1 178 ? -13.320 -16.267 7.902 1.00 79.69 178 ILE A N 1
ATOM 1331 C CA . ILE A 1 178 ? -13.653 -15.138 7.032 1.00 79.69 178 ILE A CA 1
ATOM 1332 C C . ILE A 1 178 ? -13.005 -15.333 5.660 1.00 79.69 178 ILE A C 1
ATOM 1334 O O . ILE A 1 178 ? -13.687 -15.221 4.640 1.00 79.69 178 ILE A O 1
ATOM 1338 N N . ALA A 1 179 ? -11.738 -15.750 5.613 1.00 80.12 179 ALA A N 1
ATOM 1339 C CA . ALA A 1 179 ? -11.000 -15.957 4.369 1.00 80.12 179 ALA A CA 1
ATOM 1340 C C . ALA A 1 179 ? -11.622 -17.028 3.457 1.00 80.12 179 ALA A C 1
ATOM 1342 O O . ALA A 1 179 ? -11.469 -16.966 2.232 1.00 80.12 179 ALA A O 1
ATOM 1343 N N . ARG A 1 180 ? -12.351 -18.005 4.020 1.00 82.56 180 ARG A N 1
ATOM 1344 C CA . ARG A 1 180 ? -13.076 -19.023 3.235 1.00 82.56 180 ARG A CA 1
ATOM 1345 C C . ARG A 1 180 ? -14.260 -18.434 2.476 1.00 82.56 180 ARG A C 1
ATOM 1347 O O . ARG A 1 180 ? -14.536 -18.867 1.366 1.00 82.56 180 ARG A O 1
ATOM 1354 N N . THR A 1 181 ? -14.910 -17.429 3.056 1.00 87.62 181 THR A N 1
ATOM 1355 C CA . THR A 1 181 ? -16.086 -16.761 2.475 1.00 87.62 181 THR A CA 1
ATOM 1356 C C . THR A 1 181 ? -15.743 -15.588 1.555 1.00 87.62 181 THR A C 1
ATOM 1358 O O . THR A 1 181 ? -16.632 -15.034 0.915 1.00 87.62 181 THR A O 1
ATOM 1361 N N . ILE A 1 182 ? -14.468 -15.195 1.484 1.00 91.69 182 ILE A N 1
ATOM 1362 C CA . ILE A 1 182 ? -14.000 -14.123 0.603 1.00 91.69 182 ILE A CA 1
ATOM 1363 C C . ILE A 1 182 ? -13.596 -14.693 -0.756 1.00 91.69 182 ILE A C 1
ATOM 1365 O O . ILE A 1 182 ? -12.764 -15.605 -0.854 1.00 91.69 182 ILE A O 1
ATOM 1369 N N . ILE A 1 183 ? -14.126 -14.072 -1.808 1.00 92.81 183 ILE A N 1
ATOM 1370 C CA . ILE A 1 183 ? -13.765 -14.343 -3.199 1.00 92.81 183 ILE A CA 1
ATOM 1371 C C . ILE A 1 183 ? -12.787 -13.258 -3.655 1.00 92.81 183 ILE A C 1
ATOM 1373 O O . ILE A 1 183 ? -13.139 -12.080 -3.684 1.00 92.81 183 ILE A O 1
ATOM 1377 N N . LEU A 1 184 ? -11.554 -13.642 -3.998 1.00 94.25 184 LEU A N 1
ATOM 1378 C CA . LEU A 1 184 ? -10.569 -12.720 -4.575 1.00 94.25 184 LEU A CA 1
ATOM 1379 C C . LEU A 1 184 ? -10.966 -12.367 -6.011 1.00 94.25 184 LEU A C 1
ATOM 1381 O O . LEU A 1 184 ? -11.388 -13.243 -6.764 1.00 94.25 184 LEU A O 1
ATOM 1385 N N . GLN A 1 185 ? -10.816 -11.099 -6.384 1.00 93.50 185 GLN A N 1
ATOM 1386 C CA . GLN A 1 185 ? -11.180 -10.595 -7.708 1.00 93.50 185 GLN A CA 1
ATOM 1387 C C . GLN A 1 185 ? -9.939 -10.174 -8.497 1.00 93.50 185 GLN A C 1
ATOM 1389 O O . GLN A 1 185 ? -9.554 -10.848 -9.449 1.00 93.50 185 GLN A O 1
ATOM 1394 N N . GLU A 1 186 ? -9.291 -9.081 -8.094 1.00 93.50 186 GLU A N 1
ATOM 1395 C CA . GLU A 1 186 ? -8.155 -8.492 -8.813 1.00 93.50 186 GLU A CA 1
ATOM 1396 C C . GLU A 1 186 ? -6.985 -8.189 -7.872 1.00 93.50 186 GLU A C 1
ATOM 1398 O O . GLU A 1 186 ? -7.179 -7.794 -6.722 1.00 93.50 186 GLU A O 1
ATOM 1403 N N . SER A 1 187 ? -5.756 -8.359 -8.364 1.00 93.75 187 SER A N 1
ATOM 1404 C CA . SER A 1 187 ? -4.550 -7.910 -7.660 1.00 93.75 187 SER A CA 1
ATOM 1405 C C . SER A 1 187 ? -4.402 -6.403 -7.859 1.00 93.75 187 SER A C 1
ATOM 1407 O O . SER A 1 187 ? -4.251 -5.935 -8.989 1.00 93.75 187 SER A O 1
ATOM 1409 N N . ILE A 1 188 ? -4.472 -5.638 -6.767 1.00 91.00 188 ILE A N 1
ATOM 1410 C CA . ILE A 1 188 ? -4.457 -4.166 -6.795 1.00 91.00 188 ILE A CA 1
ATOM 1411 C C . ILE A 1 188 ? -3.084 -3.581 -6.464 1.00 91.00 188 ILE A C 1
ATOM 1413 O O . ILE A 1 188 ? -2.814 -2.421 -6.773 1.00 91.00 188 ILE A O 1
ATOM 1417 N N . GLY A 1 189 ? -2.183 -4.362 -5.865 1.00 85.62 189 GLY A N 1
ATOM 1418 C CA . GLY A 1 189 ? -0.826 -3.896 -5.612 1.00 85.62 189 GLY A CA 1
ATOM 1419 C C . GLY A 1 189 ? 0.078 -4.931 -4.963 1.00 85.62 189 GLY A C 1
ATOM 1420 O O . GLY A 1 189 ? -0.367 -5.823 -4.254 1.00 85.62 189 GLY A O 1
ATOM 1421 N N . LYS A 1 190 ? 1.388 -4.781 -5.164 1.00 83.50 190 LYS A N 1
ATOM 1422 C CA . LYS A 1 190 ? 2.410 -5.570 -4.465 1.00 83.50 190 LYS A CA 1
ATOM 1423 C C . LYS A 1 190 ? 3.112 -4.681 -3.448 1.00 83.50 190 LYS A C 1
ATOM 1425 O O . LYS A 1 190 ? 3.779 -3.714 -3.815 1.00 83.50 190 LYS A O 1
ATOM 1430 N N . GLY A 1 191 ? 2.906 -4.986 -2.171 1.00 71.44 191 GLY A N 1
ATOM 1431 C CA . GLY A 1 191 ? 3.561 -4.329 -1.048 1.00 71.44 191 GLY A CA 1
ATOM 1432 C C . GLY A 1 191 ? 4.947 -4.910 -0.767 1.00 71.44 191 GLY A C 1
ATOM 1433 O O . GLY A 1 191 ? 5.445 -5.783 -1.475 1.00 71.44 191 GLY A O 1
ATOM 1434 N N . ARG A 1 192 ? 5.584 -4.426 0.305 1.00 72.94 192 ARG A N 1
ATOM 1435 C CA . ARG A 1 192 ? 6.919 -4.889 0.726 1.00 72.94 192 ARG A CA 1
ATOM 1436 C C . ARG A 1 192 ? 6.930 -6.338 1.223 1.00 72.94 192 ARG A C 1
ATOM 1438 O O . ARG A 1 192 ? 7.946 -7.006 1.073 1.00 72.94 192 ARG A O 1
ATOM 1445 N N . PHE A 1 193 ? 5.840 -6.766 1.853 1.00 75.19 193 PHE A N 1
ATOM 1446 C CA . PHE A 1 193 ? 5.737 -8.036 2.580 1.00 75.19 193 PHE A CA 1
ATOM 1447 C C . PHE A 1 193 ? 4.580 -8.917 2.090 1.00 75.19 193 PHE A C 1
ATOM 1449 O O . PHE A 1 193 ? 4.218 -9.869 2.763 1.00 75.19 193 PHE A O 1
ATOM 1456 N N . GLY A 1 194 ? 3.915 -8.548 0.995 1.00 83.38 194 GLY A N 1
ATOM 1457 C CA . GLY A 1 194 ? 2.715 -9.251 0.557 1.00 83.38 194 GLY A CA 1
ATOM 1458 C C . GLY A 1 194 ? 2.039 -8.598 -0.637 1.00 83.38 194 GLY A C 1
ATOM 1459 O O . GLY A 1 194 ? 2.366 -7.474 -1.025 1.00 83.38 194 GLY A O 1
ATOM 1460 N N . GLU A 1 195 ? 1.088 -9.314 -1.218 1.00 91.44 195 GLU A N 1
ATOM 1461 C CA . GLU A 1 195 ? 0.262 -8.842 -2.326 1.00 91.44 195 GLU A CA 1
ATOM 1462 C C . GLU A 1 195 ? -1.110 -8.418 -1.808 1.00 91.44 195 GLU A C 1
ATOM 1464 O O . GLU A 1 195 ? -1.711 -9.110 -0.993 1.00 91.44 195 GLU A O 1
ATOM 1469 N N . VAL A 1 196 ? -1.602 -7.274 -2.266 1.00 94.31 196 VAL A N 1
ATOM 1470 C CA . VAL A 1 196 ? -2.918 -6.746 -1.919 1.00 94.31 196 VAL A CA 1
ATOM 1471 C C . VAL A 1 196 ? -3.876 -7.039 -3.063 1.00 94.31 196 VAL A C 1
ATOM 1473 O O . VAL A 1 196 ? -3.622 -6.685 -4.215 1.00 94.31 196 VAL A O 1
ATOM 1476 N N . TRP A 1 197 ? -4.993 -7.657 -2.719 1.00 95.62 197 TRP A N 1
ATOM 1477 C CA . TRP A 1 197 ? -6.070 -8.027 -3.619 1.00 95.62 197 TRP A CA 1
ATOM 1478 C C . TRP A 1 197 ? -7.344 -7.280 -3.248 1.00 95.62 197 TRP A C 1
ATOM 1480 O O . TRP A 1 197 ? -7.626 -7.070 -2.071 1.00 95.62 197 TRP A O 1
ATOM 1490 N N . ARG A 1 198 ? -8.145 -6.924 -4.246 1.00 96.50 198 ARG A N 1
ATOM 1491 C CA . ARG A 1 198 ? -9.560 -6.626 -4.043 1.00 96.50 198 ARG A CA 1
ATOM 1492 C C . ARG A 1 198 ? -10.307 -7.950 -3.960 1.00 96.50 198 ARG A C 1
ATOM 1494 O O . ARG A 1 198 ? -10.109 -8.840 -4.791 1.00 96.50 198 ARG A O 1
ATOM 1501 N N . GLY A 1 199 ? -11.141 -8.085 -2.945 1.00 95.50 199 GLY A N 1
ATOM 1502 C CA . GLY A 1 199 ? -12.010 -9.229 -2.740 1.00 95.50 199 GLY A CA 1
ATOM 1503 C C . GLY A 1 199 ? -13.442 -8.788 -2.485 1.00 95.50 199 GLY A C 1
ATOM 1504 O O . GLY A 1 199 ? -13.715 -7.620 -2.217 1.00 95.50 199 GLY A O 1
ATOM 1505 N N . LYS A 1 200 ? -14.351 -9.754 -2.550 1.00 93.75 200 LYS A N 1
ATOM 1506 C CA . LYS A 1 200 ? -15.769 -9.565 -2.263 1.00 93.75 200 LYS A CA 1
ATOM 1507 C C . LYS A 1 200 ? -16.162 -10.417 -1.059 1.00 93.75 200 LYS A C 1
ATOM 1509 O O . LYS A 1 200 ? -15.900 -11.624 -1.052 1.00 93.75 200 LYS A O 1
ATOM 1514 N N . TRP A 1 201 ? -16.769 -9.795 -0.050 1.00 90.00 201 TRP A N 1
ATOM 1515 C CA . TRP A 1 201 ? -17.262 -10.443 1.166 1.00 90.00 201 TRP A CA 1
ATOM 1516 C C . TRP A 1 201 ? -18.692 -9.992 1.457 1.00 90.00 201 TRP A C 1
ATOM 1518 O O . TRP A 1 201 ? -18.913 -8.822 1.736 1.00 90.00 201 TRP A O 1
ATOM 1528 N N . ARG A 1 202 ? -19.667 -10.913 1.396 1.00 85.12 202 ARG A N 1
ATOM 1529 C CA . ARG A 1 202 ? -21.102 -10.604 1.609 1.00 85.12 202 ARG A CA 1
ATOM 1530 C C . ARG A 1 202 ? -21.593 -9.401 0.792 1.00 85.12 202 ARG A C 1
ATOM 1532 O O . ARG A 1 202 ? -22.215 -8.492 1.319 1.00 85.12 202 ARG A O 1
ATOM 1539 N N . ASP A 1 203 ? -21.251 -9.400 -0.490 1.00 85.62 203 ASP A N 1
ATOM 1540 C CA . ASP A 1 203 ? -21.527 -8.314 -1.433 1.00 85.62 203 ASP A CA 1
ATOM 1541 C C . ASP A 1 203 ? -20.810 -6.974 -1.218 1.00 85.62 203 ASP A C 1
ATOM 1543 O O . ASP A 1 203 ? -20.892 -6.117 -2.095 1.00 85.62 203 ASP A O 1
ATOM 1547 N N . GLU A 1 204 ? -19.988 -6.850 -0.178 1.00 88.62 204 GLU A N 1
ATOM 1548 C CA . GLU A 1 204 ? -19.141 -5.683 0.068 1.00 88.62 204 GLU A CA 1
ATOM 1549 C C . GLU A 1 204 ? -17.713 -5.885 -0.452 1.00 88.62 204 GLU A C 1
ATOM 1551 O O . GLU A 1 204 ? -17.181 -7.002 -0.501 1.00 88.62 204 GLU A O 1
ATOM 1556 N N . GLU A 1 205 ? -17.074 -4.784 -0.840 1.00 94.38 205 GLU A N 1
ATOM 1557 C CA . GLU A 1 205 ? -15.693 -4.792 -1.320 1.00 94.38 205 GLU A CA 1
ATOM 1558 C C . GLU A 1 205 ? -14.706 -4.692 -0.160 1.00 94.38 205 GLU A C 1
ATOM 1560 O O . GLU A 1 205 ? -14.785 -3.801 0.685 1.00 94.38 205 GLU A O 1
ATOM 1565 N N . VAL A 1 206 ? -13.730 -5.598 -0.149 1.00 95.81 206 VAL A N 1
ATOM 1566 C CA . VAL A 1 206 ? -12.685 -5.669 0.875 1.00 95.81 206 VAL A CA 1
ATOM 1567 C C . VAL A 1 206 ? -11.305 -5.686 0.233 1.00 95.81 206 VAL A C 1
ATOM 1569 O O . VAL A 1 206 ? -11.116 -6.192 -0.874 1.00 95.81 206 VAL A O 1
ATOM 1572 N N . ALA A 1 207 ? -10.318 -5.137 0.932 1.00 96.31 207 ALA A N 1
ATOM 1573 C CA . ALA A 1 207 ? -8.918 -5.284 0.573 1.00 96.31 207 ALA A CA 1
ATOM 1574 C C . ALA A 1 207 ? -8.313 -6.439 1.379 1.00 96.31 207 ALA A C 1
ATOM 1576 O O . ALA A 1 207 ? -8.469 -6.521 2.596 1.00 96.31 207 ALA A O 1
ATOM 1577 N N . VAL A 1 208 ? -7.621 -7.345 0.695 1.00 95.62 208 VAL A N 1
ATOM 1578 C CA . VAL A 1 208 ? -7.003 -8.534 1.282 1.00 95.62 208 VAL A CA 1
ATOM 1579 C C . VAL A 1 208 ? -5.508 -8.489 1.019 1.00 95.62 208 VAL A C 1
ATOM 1581 O O . VAL A 1 208 ? -5.060 -8.683 -0.110 1.00 95.62 208 VAL A O 1
ATOM 1584 N N . LYS A 1 209 ? -4.716 -8.253 2.063 1.00 95.06 209 LYS A N 1
ATOM 1585 C CA . LYS A 1 209 ? -3.257 -8.354 2.006 1.00 95.06 209 LYS A CA 1
ATOM 1586 C C . LYS A 1 209 ? -2.850 -9.787 2.338 1.00 95.06 209 LYS A C 1
ATOM 1588 O O . LYS A 1 209 ? -3.083 -10.264 3.447 1.00 95.06 209 LYS A O 1
ATOM 1593 N N . ILE A 1 210 ? -2.274 -10.470 1.357 1.00 93.88 210 ILE A N 1
ATOM 1594 C CA . ILE A 1 210 ? -1.873 -11.872 1.421 1.00 93.88 210 ILE A CA 1
ATOM 1595 C C . ILE A 1 210 ? -0.358 -11.945 1.599 1.00 93.88 210 ILE A C 1
ATOM 1597 O O . ILE A 1 210 ? 0.406 -11.445 0.771 1.00 93.88 210 ILE A O 1
ATOM 1601 N N . PHE A 1 211 ? 0.063 -12.603 2.673 1.00 93.06 211 PHE A N 1
ATOM 1602 C CA . PHE A 1 211 ? 1.454 -12.849 3.024 1.00 93.06 211 PHE A CA 1
ATOM 1603 C C . PHE A 1 211 ? 1.790 -14.322 2.806 1.00 93.06 211 PHE A C 1
ATOM 1605 O O . PHE A 1 211 ? 0.950 -15.216 2.982 1.00 93.06 211 PHE A O 1
ATOM 1612 N N . SER A 1 212 ? 3.046 -14.583 2.451 1.00 90.81 212 SER A N 1
ATOM 1613 C CA . SER A 1 212 ? 3.572 -15.946 2.451 1.00 90.81 212 SER A CA 1
ATOM 1614 C C . SER A 1 212 ? 3.814 -16.432 3.884 1.00 90.81 212 SER A C 1
ATOM 1616 O O . SER A 1 212 ? 4.064 -15.635 4.787 1.00 90.81 212 SER A O 1
ATOM 1618 N N . SER A 1 213 ? 3.845 -17.749 4.100 1.00 88.00 213 SER A N 1
ATOM 1619 C CA . SER A 1 213 ? 4.224 -18.329 5.400 1.00 88.00 213 SER A CA 1
ATOM 1620 C C . SER A 1 213 ? 5.622 -17.901 5.875 1.00 88.00 213 SER A C 1
ATOM 1622 O O . SER A 1 213 ? 5.899 -17.873 7.068 1.00 88.00 213 SER A O 1
ATOM 1624 N N . ARG A 1 214 ? 6.511 -17.490 4.959 1.00 87.94 214 ARG A N 1
ATOM 1625 C CA . ARG A 1 214 ? 7.843 -16.951 5.291 1.00 87.94 214 ARG A CA 1
ATOM 1626 C C . ARG A 1 214 ? 7.787 -15.557 5.925 1.00 87.94 214 ARG A C 1
ATOM 1628 O O . ARG A 1 214 ? 8.744 -15.144 6.576 1.00 87.94 214 ARG A O 1
ATOM 1635 N N . GLU A 1 215 ? 6.691 -14.833 5.725 1.00 88.19 215 GLU A N 1
ATOM 1636 C CA . GLU A 1 215 ? 6.467 -13.464 6.199 1.00 88.19 215 GLU A CA 1
ATOM 1637 C C . GLU A 1 215 ? 5.546 -13.416 7.426 1.00 88.19 215 GLU A C 1
ATOM 1639 O O . GLU A 1 215 ? 5.064 -12.346 7.794 1.00 88.19 215 GLU A O 1
ATOM 1644 N N . GLU A 1 216 ? 5.354 -14.549 8.111 1.00 88.56 216 GLU A N 1
ATOM 1645 C CA . GLU A 1 216 ? 4.499 -14.678 9.297 1.00 88.56 216 GLU A CA 1
ATOM 1646 C C . GLU A 1 216 ? 4.789 -13.618 10.363 1.00 88.56 216 GLU A C 1
ATOM 1648 O O . GLU A 1 216 ? 3.866 -13.014 10.895 1.00 88.56 216 GLU A O 1
ATOM 1653 N N . ARG A 1 217 ? 6.064 -13.302 10.625 1.00 88.25 217 ARG A N 1
ATOM 1654 C CA . ARG A 1 217 ? 6.436 -12.250 11.590 1.00 88.25 217 ARG A CA 1
ATOM 1655 C C . ARG A 1 217 ? 5.926 -10.866 11.185 1.00 88.25 217 ARG A C 1
ATOM 1657 O O . ARG A 1 217 ? 5.567 -10.077 12.054 1.00 88.25 217 ARG A O 1
ATOM 1664 N N . SER A 1 218 ? 5.936 -10.557 9.888 1.00 88.94 218 SER A N 1
ATOM 1665 C CA . SER A 1 218 ? 5.433 -9.282 9.370 1.00 88.94 218 SER A CA 1
ATOM 1666 C C . SER A 1 218 ? 3.908 -9.238 9.422 1.00 88.94 218 SER A C 1
ATOM 1668 O O . SER A 1 218 ? 3.358 -8.240 9.878 1.00 88.94 218 SER A O 1
ATOM 1670 N N . TRP A 1 219 ? 3.240 -10.327 9.024 1.00 92.00 219 TRP A N 1
ATOM 1671 C CA . TRP A 1 219 ? 1.785 -10.464 9.137 1.00 92.00 219 TRP A CA 1
ATOM 1672 C C . TRP A 1 219 ? 1.320 -10.339 10.591 1.00 92.00 219 TRP A C 1
ATOM 1674 O O . TRP A 1 219 ? 0.450 -9.525 10.886 1.00 92.00 219 TRP A O 1
ATOM 1684 N N . PHE A 1 220 ? 1.952 -11.080 11.505 1.00 90.50 220 PHE A N 1
ATOM 1685 C CA . PHE A 1 220 ? 1.629 -11.072 12.928 1.00 90.50 220 PHE A CA 1
ATOM 1686 C C . PHE A 1 220 ? 1.794 -9.676 13.520 1.00 90.50 220 PHE A C 1
ATOM 1688 O O . PHE A 1 220 ? 0.900 -9.193 14.204 1.00 90.50 220 PHE A O 1
ATOM 1695 N N . ARG A 1 221 ? 2.905 -8.993 13.210 1.00 89.31 221 ARG A N 1
ATOM 1696 C CA . ARG A 1 221 ? 3.140 -7.629 13.691 1.00 89.31 221 ARG A CA 1
ATOM 1697 C C . ARG A 1 221 ? 2.075 -6.660 13.194 1.00 89.31 221 ARG A C 1
ATOM 1699 O O . ARG A 1 221 ? 1.570 -5.856 13.966 1.00 89.31 221 ARG A O 1
ATOM 1706 N N . GLU A 1 222 ? 1.748 -6.708 11.910 1.00 92.56 222 GLU A N 1
ATOM 1707 C CA . GLU A 1 222 ? 0.751 -5.806 11.339 1.00 92.56 222 GLU A CA 1
ATOM 1708 C C . GLU A 1 222 ? -0.642 -6.077 11.922 1.00 92.56 222 GLU A C 1
ATOM 1710 O O . GLU A 1 222 ? -1.314 -5.141 12.357 1.00 92.56 222 GLU A O 1
ATOM 1715 N N . ALA A 1 223 ? -1.035 -7.349 12.031 1.00 92.06 223 ALA A N 1
ATOM 1716 C CA . ALA A 1 223 ? -2.286 -7.762 12.660 1.00 92.06 223 ALA A CA 1
ATOM 1717 C C . ALA A 1 223 ? -2.355 -7.366 14.145 1.00 92.06 223 ALA A C 1
ATOM 1719 O O . ALA A 1 223 ? -3.402 -6.916 14.604 1.00 92.06 223 ALA A O 1
ATOM 1720 N N . GLU A 1 224 ? -1.261 -7.508 14.893 1.00 91.69 224 GLU A N 1
ATOM 1721 C CA . GLU A 1 224 ? -1.158 -7.103 16.298 1.00 91.69 224 GLU A CA 1
ATOM 1722 C C . GLU A 1 224 ? -1.351 -5.591 16.461 1.00 91.69 224 GLU A C 1
ATOM 1724 O O . GLU A 1 224 ? -2.094 -5.151 17.340 1.00 91.69 224 GLU A O 1
ATOM 1729 N N . ILE A 1 225 ? -0.715 -4.785 15.604 1.00 91.94 225 ILE A N 1
ATOM 1730 C CA . ILE A 1 225 ? -0.885 -3.333 15.649 1.00 91.94 225 ILE A CA 1
ATOM 1731 C C . ILE A 1 225 ? -2.339 -2.972 15.355 1.00 91.94 225 ILE A C 1
ATOM 1733 O O . ILE A 1 225 ? -2.930 -2.256 16.158 1.00 91.94 225 ILE A O 1
ATOM 1737 N N . TYR A 1 226 ? -2.941 -3.500 14.285 1.00 93.00 226 TYR A N 1
ATOM 1738 C CA . TYR A 1 226 ? -4.341 -3.217 13.945 1.00 93.00 226 TYR A CA 1
ATOM 1739 C C . TYR A 1 226 ? -5.342 -3.630 15.039 1.00 93.00 226 TYR A C 1
ATOM 1741 O O . TYR A 1 226 ? -6.347 -2.948 15.236 1.00 93.00 226 TYR A O 1
ATOM 1749 N N . GLN A 1 227 ? -5.043 -4.689 15.794 1.00 91.00 227 GLN A N 1
ATOM 1750 C CA . GLN A 1 227 ? -5.852 -5.153 16.928 1.00 91.00 227 GLN A CA 1
ATOM 1751 C C . GLN A 1 227 ? -5.606 -4.372 18.230 1.00 91.00 227 GLN A C 1
ATOM 1753 O O . GLN A 1 227 ? -6.185 -4.704 19.265 1.00 91.00 227 GLN A O 1
ATOM 1758 N N . THR A 1 228 ? -4.772 -3.326 18.211 1.00 89.31 228 THR A N 1
ATOM 1759 C CA . THR A 1 228 ? -4.559 -2.481 19.391 1.00 89.31 228 THR A CA 1
ATOM 1760 C C . THR A 1 228 ? -5.879 -1.849 19.834 1.00 89.31 228 THR A C 1
ATOM 1762 O O . THR A 1 228 ? -6.666 -1.340 19.028 1.00 89.31 228 THR A O 1
ATOM 1765 N N . VAL A 1 229 ? -6.112 -1.880 21.143 1.00 87.81 229 VAL A N 1
ATOM 1766 C CA . VAL A 1 229 ? -7.310 -1.339 21.782 1.00 87.81 229 VAL A CA 1
ATOM 1767 C C . VAL A 1 229 ? -7.453 0.155 21.473 1.00 87.81 229 VAL A C 1
ATOM 1769 O O . VAL A 1 229 ? -6.466 0.886 21.442 1.00 87.81 229 VAL A O 1
ATOM 1772 N N . MET A 1 230 ? -8.685 0.601 21.201 1.00 87.50 230 MET A N 1
ATOM 1773 C CA . MET A 1 230 ? -9.021 1.991 20.845 1.00 87.50 230 MET A CA 1
ATOM 1774 C C . MET A 1 230 ? -8.273 2.559 19.618 1.00 87.50 230 MET A C 1
ATOM 1776 O O . MET A 1 230 ? -8.224 3.773 19.451 1.00 87.50 230 MET A O 1
ATOM 1780 N N . LEU A 1 231 ? -7.713 1.717 18.736 1.00 91.06 231 LEU A N 1
ATOM 1781 C CA . LEU A 1 231 ? -7.044 2.173 17.503 1.00 91.06 231 LEU A CA 1
ATOM 1782 C C . LEU A 1 231 ? -8.015 2.590 16.384 1.00 91.06 231 LEU A C 1
ATOM 1784 O O . LEU A 1 231 ? -7.640 3.308 15.455 1.00 91.06 231 LEU A O 1
ATOM 1788 N N . ARG A 1 232 ? -9.254 2.090 16.419 1.00 90.69 232 ARG A N 1
ATOM 1789 C CA . ARG A 1 232 ? -10.239 2.338 15.363 1.00 90.69 232 ARG A CA 1
ATOM 1790 C C . ARG A 1 232 ? -10.586 3.829 15.325 1.00 90.69 232 ARG A C 1
ATOM 1792 O O . ARG A 1 232 ? -11.070 4.385 16.304 1.00 90.69 232 ARG A O 1
ATOM 1799 N N . HIS A 1 233 ? -10.373 4.455 14.173 1.00 93.25 233 HIS A N 1
ATOM 1800 C CA . HIS A 1 233 ? -10.593 5.882 13.957 1.00 93.25 233 HIS A CA 1
ATOM 1801 C C . HIS A 1 233 ? -10.956 6.129 12.492 1.00 93.25 233 HIS A C 1
ATOM 1803 O O . HIS A 1 233 ? -10.508 5.387 11.621 1.00 93.25 233 HIS A O 1
ATOM 1809 N N . GLU A 1 234 ? -11.725 7.181 12.190 1.00 94.31 234 GLU A N 1
ATOM 1810 C CA . GLU A 1 234 ? -12.156 7.456 10.813 1.00 94.31 234 GLU A CA 1
ATOM 1811 C C . GLU A 1 234 ? -10.956 7.597 9.863 1.00 94.3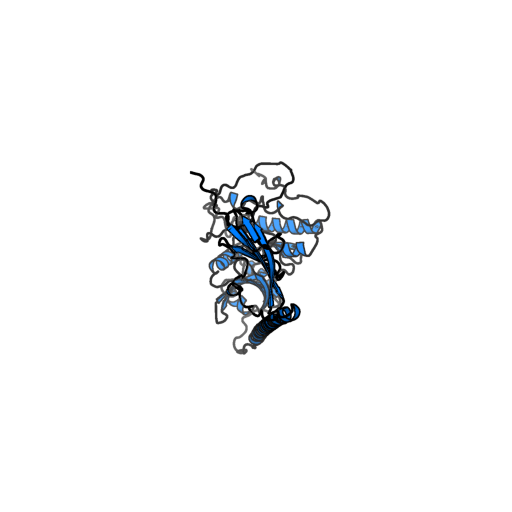1 234 GLU A C 1
ATOM 1813 O O . GLU A 1 234 ? -10.976 7.087 8.750 1.00 94.31 234 GLU A O 1
ATOM 1818 N N . ASN A 1 235 ? -9.869 8.229 10.298 1.00 96.62 235 ASN A N 1
ATOM 1819 C CA . ASN A 1 235 ? -8.681 8.431 9.465 1.00 96.62 235 ASN A CA 1
ATOM 1820 C C . ASN A 1 235 ? -7.585 7.367 9.651 1.00 96.62 235 ASN A C 1
ATOM 1822 O O . ASN A 1 235 ? -6.427 7.614 9.315 1.00 96.62 235 ASN A O 1
ATOM 1826 N N . ILE A 1 236 ? -7.943 6.179 10.143 1.00 95.62 236 ILE A N 1
ATOM 1827 C CA . ILE A 1 236 ? -7.103 4.972 10.158 1.00 95.62 236 ILE A CA 1
ATOM 1828 C C . ILE A 1 236 ? -7.834 3.881 9.379 1.00 95.62 236 ILE A C 1
ATOM 1830 O O . ILE A 1 236 ? -9.055 3.780 9.463 1.00 95.62 236 ILE A O 1
ATOM 1834 N N . LEU A 1 237 ? -7.106 3.105 8.573 1.00 96.38 237 LEU A N 1
ATOM 1835 C CA . LEU A 1 237 ? -7.705 2.045 7.765 1.00 96.38 237 LEU A CA 1
ATOM 1836 C C . LEU A 1 237 ? -8.503 1.076 8.648 1.00 96.38 237 LEU A C 1
ATOM 1838 O O . LEU A 1 237 ? -7.975 0.551 9.632 1.00 96.38 237 LEU A O 1
ATOM 1842 N N . GLY A 1 238 ? -9.759 0.831 8.274 1.00 92.56 238 GLY A N 1
ATOM 1843 C CA . GLY A 1 238 ? -10.641 -0.090 8.975 1.00 92.56 238 GLY A CA 1
ATOM 1844 C C . GLY A 1 238 ? -10.158 -1.526 8.833 1.00 92.56 238 GLY A C 1
ATOM 1845 O O . GLY A 1 238 ? -10.316 -2.153 7.788 1.00 92.56 238 GLY A O 1
ATOM 1846 N N . PHE A 1 239 ? -9.553 -2.048 9.895 1.00 92.81 239 PHE A N 1
ATOM 1847 C CA . PHE A 1 239 ? -9.234 -3.464 10.013 1.00 92.81 239 PHE A CA 1
ATOM 1848 C C . PHE A 1 239 ? -10.512 -4.273 10.255 1.00 92.81 239 PHE A C 1
ATOM 1850 O O . PHE A 1 239 ? -11.366 -3.868 11.049 1.00 92.81 239 PHE A O 1
ATOM 1857 N N . ILE A 1 240 ? -10.626 -5.413 9.572 1.00 90.25 240 ILE A N 1
ATOM 1858 C CA . ILE A 1 240 ? -11.759 -6.333 9.702 1.00 90.25 240 ILE A CA 1
ATOM 1859 C C . ILE A 1 240 ? -11.297 -7.612 10.399 1.00 90.25 240 ILE A C 1
ATOM 1861 O O . ILE A 1 240 ? -11.847 -7.985 11.436 1.00 90.25 240 ILE A O 1
ATOM 1865 N N . ALA A 1 241 ? -10.290 -8.288 9.839 1.00 89.31 241 ALA A N 1
ATOM 1866 C CA . ALA A 1 241 ? -9.838 -9.578 10.346 1.00 89.31 241 ALA A CA 1
ATOM 1867 C C . ALA A 1 241 ? -8.416 -9.937 9.907 1.00 89.31 241 ALA A C 1
ATOM 1869 O O . ALA A 1 241 ? -7.923 -9.475 8.878 1.00 89.31 241 ALA A O 1
ATOM 1870 N N . ALA A 1 242 ? -7.790 -10.834 10.664 1.00 90.94 242 ALA A N 1
ATOM 1871 C CA . ALA A 1 242 ? -6.606 -11.574 10.254 1.00 90.94 242 ALA A CA 1
ATOM 1872 C C . ALA A 1 242 ? -6.959 -13.067 10.270 1.00 90.94 242 ALA A C 1
ATOM 1874 O O . ALA A 1 242 ? -7.576 -13.536 11.223 1.00 90.94 242 ALA A O 1
ATOM 1875 N N . ASP A 1 243 ? -6.623 -13.795 9.209 1.00 90.19 243 ASP A N 1
ATOM 1876 C CA . ASP A 1 243 ? -7.050 -15.187 9.021 1.00 90.19 243 ASP A CA 1
ATOM 1877 C C . ASP A 1 243 ? -5.994 -15.977 8.233 1.00 90.19 243 ASP A C 1
ATOM 1879 O O . ASP A 1 243 ? -5.100 -15.394 7.617 1.00 90.19 243 ASP A O 1
ATOM 1883 N N . ASN A 1 244 ? -6.077 -17.303 8.234 1.00 87.56 244 ASN A N 1
ATOM 1884 C CA . ASN A 1 244 ? -5.218 -18.189 7.457 1.00 87.56 244 ASN A CA 1
ATOM 1885 C C . ASN A 1 244 ? -6.047 -19.001 6.456 1.00 87.56 244 ASN A C 1
ATOM 1887 O O . ASN A 1 244 ? -7.086 -19.569 6.785 1.00 87.56 244 ASN A O 1
ATOM 1891 N N . LYS A 1 245 ? -5.573 -19.085 5.211 1.00 84.88 245 LYS A N 1
ATOM 1892 C CA . LYS A 1 245 ? -6.228 -19.848 4.147 1.00 84.88 245 LYS A CA 1
ATOM 1893 C C . LYS A 1 245 ? -5.273 -20.880 3.572 1.00 84.88 245 LYS A C 1
ATOM 1895 O O . LYS A 1 245 ? -4.268 -20.531 2.955 1.00 84.88 245 LYS A O 1
ATOM 1900 N N . ASP A 1 246 ? -5.621 -22.148 3.743 1.00 82.81 246 ASP A N 1
ATOM 1901 C CA . ASP A 1 246 ? -4.928 -23.258 3.099 1.00 82.81 246 ASP A CA 1
ATOM 1902 C C . ASP A 1 246 ? -5.556 -23.523 1.732 1.00 82.81 246 ASP A C 1
ATOM 1904 O O . ASP A 1 246 ? -6.758 -23.760 1.622 1.00 82.81 246 ASP A O 1
ATOM 1908 N N . ASN A 1 247 ? -4.743 -23.487 0.678 1.00 80.12 247 ASN A N 1
ATOM 1909 C CA . ASN A 1 247 ? -5.177 -23.798 -0.689 1.00 80.12 247 ASN A CA 1
ATOM 1910 C C . ASN A 1 247 ? -4.809 -25.233 -1.118 1.00 80.12 247 ASN A C 1
ATOM 1912 O O . ASN A 1 247 ? -4.757 -25.531 -2.308 1.00 80.12 247 ASN A O 1
ATOM 1916 N N . GLY A 1 248 ? -4.486 -26.100 -0.151 1.00 78.56 248 GLY A N 1
ATOM 1917 C CA . GLY A 1 248 ? -4.036 -27.481 -0.365 1.00 78.56 248 GLY A CA 1
ATOM 1918 C C . GLY A 1 248 ? -2.542 -27.635 -0.675 1.00 78.56 248 GLY A C 1
ATOM 1919 O O . GLY A 1 248 ? -2.010 -28.732 -0.539 1.00 78.56 248 GLY A O 1
ATOM 1920 N N . THR A 1 249 ? -1.845 -26.554 -1.038 1.00 81.50 249 THR A N 1
ATOM 1921 C CA . THR A 1 249 ? -0.411 -26.588 -1.394 1.00 81.50 249 THR A CA 1
ATOM 1922 C C . THR A 1 249 ? 0.474 -25.758 -0.469 1.00 81.50 249 THR A C 1
ATOM 1924 O O . THR A 1 249 ? 1.599 -26.154 -0.171 1.00 81.50 249 THR A O 1
ATOM 1927 N N . TRP A 1 250 ? -0.019 -24.623 0.018 1.00 84.62 250 TRP A N 1
ATOM 1928 C CA . TRP A 1 250 ? 0.653 -23.802 1.019 1.00 84.62 250 TRP A CA 1
ATOM 1929 C C . TRP A 1 250 ? -0.368 -22.966 1.796 1.00 84.62 250 TRP A C 1
ATOM 1931 O O . TRP A 1 250 ? -1.453 -22.651 1.303 1.00 84.62 250 TRP A O 1
ATOM 1941 N N . THR A 1 251 ? 0.005 -22.575 3.012 1.00 87.56 251 THR A N 1
ATOM 1942 C CA . THR A 1 251 ? -0.791 -21.674 3.850 1.00 87.56 251 THR A CA 1
ATOM 1943 C C . THR A 1 251 ? -0.540 -20.226 3.450 1.00 87.56 251 THR A C 1
ATOM 1945 O O . THR A 1 251 ? 0.606 -19.777 3.354 1.00 87.56 251 THR A O 1
ATOM 1948 N N . GLN A 1 252 ? -1.620 -19.488 3.225 1.00 91.44 252 GLN A N 1
ATOM 1949 C CA . GLN A 1 252 ? -1.611 -18.046 3.022 1.00 91.44 252 GLN A CA 1
ATOM 1950 C C . GLN A 1 252 ? -2.085 -17.348 4.293 1.00 91.44 252 GLN A C 1
ATOM 1952 O O . GLN A 1 252 ? -3.094 -17.741 4.874 1.00 91.44 252 GLN A O 1
ATOM 1957 N N . LEU A 1 253 ? -1.396 -16.284 4.696 1.00 92.69 253 LEU A N 1
ATOM 1958 C CA . LEU A 1 253 ? -1.791 -15.466 5.840 1.00 92.69 253 LEU A CA 1
ATOM 1959 C C . LEU A 1 253 ? -2.468 -14.201 5.316 1.00 92.69 253 LEU A C 1
ATOM 1961 O O . LEU A 1 253 ? -1.894 -13.477 4.505 1.00 92.69 253 LEU A O 1
ATOM 1965 N N . TRP A 1 254 ? -3.714 -13.980 5.707 1.00 94.38 254 TRP A N 1
ATOM 1966 C CA . TRP A 1 254 ? -4.583 -12.935 5.182 1.00 94.38 254 TRP A CA 1
ATOM 1967 C C . TRP A 1 254 ? -4.777 -11.845 6.231 1.00 94.38 254 TRP A C 1
ATOM 1969 O O . TRP A 1 254 ? -4.961 -12.121 7.417 1.00 94.38 254 TRP A O 1
ATOM 1979 N N . LEU A 1 255 ? -4.752 -10.596 5.781 1.00 93.75 255 LEU A N 1
ATOM 1980 C CA . LEU A 1 255 ? -5.172 -9.427 6.539 1.00 93.75 255 LEU A CA 1
ATOM 1981 C C . LEU A 1 255 ? -6.247 -8.719 5.716 1.00 93.75 255 LEU A C 1
ATOM 1983 O O . LEU A 1 255 ? -5.989 -8.292 4.591 1.00 93.75 255 LEU A O 1
ATOM 1987 N N . VAL A 1 256 ? -7.457 -8.657 6.261 1.00 94.50 256 VAL A N 1
ATOM 1988 C CA . VAL A 1 256 ? -8.659 -8.140 5.605 1.00 94.50 256 VAL A CA 1
ATOM 1989 C C . VAL A 1 256 ? -8.986 -6.761 6.172 1.00 94.50 256 VAL A C 1
ATOM 1991 O O . VAL A 1 256 ? -9.062 -6.584 7.392 1.00 94.50 256 VAL A O 1
ATOM 1994 N N . SER A 1 257 ? -9.198 -5.792 5.288 1.00 94.56 257 SER A N 1
ATOM 1995 C CA . SER A 1 257 ? -9.558 -4.415 5.625 1.00 94.56 257 SER A CA 1
ATOM 1996 C C . SER A 1 257 ? -10.612 -3.857 4.673 1.00 94.56 257 SER A C 1
ATOM 1998 O O . SER A 1 257 ? -10.901 -4.449 3.631 1.00 94.56 257 SER A O 1
ATOM 2000 N N . ASP A 1 258 ? -11.132 -2.678 5.000 1.00 94.25 258 ASP A N 1
ATOM 2001 C CA . ASP A 1 258 ? -11.986 -1.910 4.095 1.00 94.25 258 ASP A CA 1
ATOM 2002 C C . ASP A 1 258 ? -11.269 -1.652 2.757 1.00 94.25 258 ASP A C 1
ATOM 2004 O O . ASP A 1 258 ? -10.059 -1.393 2.716 1.00 94.25 258 ASP A O 1
ATOM 2008 N N . TYR A 1 259 ? -12.020 -1.714 1.655 1.00 95.94 259 TYR A N 1
ATOM 2009 C CA . TYR A 1 259 ? -11.538 -1.311 0.337 1.00 95.94 259 TYR A CA 1
ATOM 2010 C C . TYR A 1 259 ? -11.863 0.162 0.060 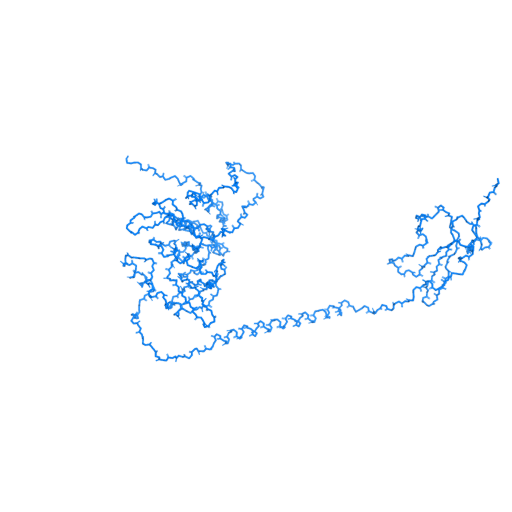1.00 95.94 259 TYR A C 1
ATOM 2012 O O . TYR A 1 259 ? -12.941 0.665 0.384 1.00 95.94 259 TYR A O 1
ATOM 2020 N N . HIS A 1 260 ? -10.924 0.871 -0.567 1.00 96.12 260 HIS A N 1
ATOM 2021 C CA . HIS A 1 260 ? -11.097 2.265 -0.969 1.00 96.12 260 HIS A CA 1
ATOM 2022 C C . HIS A 1 260 ? -10.764 2.431 -2.454 1.00 96.12 260 HIS A C 1
ATOM 2024 O O . HIS A 1 260 ? -9.605 2.345 -2.858 1.00 96.12 260 HIS A O 1
ATOM 2030 N N . GLU A 1 261 ? -11.798 2.698 -3.257 1.00 93.81 261 GLU A N 1
ATOM 2031 C CA . GLU A 1 261 ? -11.752 2.731 -4.729 1.00 93.81 261 GLU A CA 1
ATOM 2032 C C . GLU A 1 261 ? -10.778 3.769 -5.311 1.00 93.81 261 GLU A C 1
ATOM 2034 O O . GLU A 1 261 ? -10.183 3.562 -6.369 1.00 93.81 261 GLU A O 1
ATOM 2039 N N . HIS A 1 262 ? -10.563 4.882 -4.606 1.00 93.75 262 HIS A N 1
ATOM 2040 C CA . HIS A 1 262 ? -9.620 5.919 -5.028 1.00 93.75 262 HIS A CA 1
ATOM 2041 C C . HIS A 1 262 ? -8.152 5.535 -4.796 1.00 93.75 262 HIS A C 1
ATOM 2043 O O . HIS A 1 262 ? -7.258 6.235 -5.276 1.00 93.75 262 HIS A O 1
ATOM 2049 N N . GLY A 1 263 ? -7.900 4.416 -4.111 1.00 94.38 263 GLY A N 1
ATOM 2050 C CA . GLY A 1 263 ? -6.565 3.898 -3.862 1.00 94.38 263 GLY A CA 1
ATOM 2051 C C . GLY A 1 263 ? -5.728 4.832 -2.994 1.00 94.38 263 GLY A C 1
ATOM 2052 O O . GLY A 1 263 ? -6.230 5.490 -2.078 1.00 94.38 263 GLY A O 1
ATOM 2053 N N . SER A 1 264 ? -4.423 4.861 -3.263 1.00 92.56 264 SER A N 1
ATOM 2054 C CA . SER A 1 264 ? -3.491 5.676 -2.490 1.00 92.56 264 SER A CA 1
ATOM 2055 C C . SER A 1 264 ? -3.599 7.164 -2.826 1.00 92.56 264 SER A C 1
ATOM 2057 O O . SER A 1 264 ? -3.910 7.544 -3.953 1.00 92.56 264 SER A O 1
ATOM 2059 N N . LEU A 1 265 ? -3.258 8.033 -1.873 1.00 90.12 265 LEU A N 1
ATOM 2060 C CA . LEU A 1 265 ? -3.142 9.475 -2.083 1.00 90.12 265 LEU A CA 1
ATOM 2061 C C . LEU A 1 265 ? -2.134 9.783 -3.199 1.00 90.12 265 LEU A C 1
ATOM 2063 O O . LEU A 1 265 ? -2.323 10.728 -3.958 1.00 90.12 265 LEU A O 1
ATOM 2067 N N . PHE A 1 266 ? -1.088 8.964 -3.344 1.00 87.88 266 PHE A N 1
ATOM 2068 C CA . PHE A 1 266 ? -0.166 9.046 -4.476 1.00 87.88 266 PHE A CA 1
ATOM 2069 C C . PHE A 1 266 ? -0.885 8.857 -5.821 1.00 87.88 266 PHE A C 1
ATOM 2071 O O . PHE A 1 266 ? -0.709 9.671 -6.725 1.00 87.88 266 PHE A O 1
ATOM 2078 N N . ASP A 1 267 ? -1.705 7.814 -5.955 1.00 87.50 267 ASP A N 1
ATOM 2079 C CA . ASP A 1 267 ? -2.449 7.549 -7.191 1.00 87.50 267 ASP A CA 1
ATOM 2080 C C . ASP A 1 267 ? -3.522 8.613 -7.433 1.00 87.50 267 ASP A C 1
ATOM 2082 O O . ASP A 1 267 ? -3.679 9.088 -8.558 1.00 87.50 267 ASP A O 1
ATOM 2086 N N . TYR A 1 268 ? -4.203 9.047 -6.372 1.00 88.50 268 TYR A N 1
ATOM 2087 C CA . TYR A 1 268 ? -5.223 10.086 -6.426 1.00 88.50 268 TYR A CA 1
ATOM 2088 C C . TYR A 1 268 ? -4.661 11.414 -6.950 1.00 88.50 268 TYR A C 1
ATOM 2090 O O . TYR A 1 268 ? -5.204 11.981 -7.894 1.00 88.50 268 TYR A O 1
ATOM 2098 N N . LEU A 1 269 ? -3.530 11.883 -6.413 1.00 85.69 269 LEU A N 1
ATOM 2099 C CA . LEU A 1 269 ? -2.902 13.143 -6.838 1.00 85.69 269 LEU A CA 1
ATOM 2100 C C . LEU A 1 269 ? -2.245 13.069 -8.222 1.00 85.69 269 LEU A C 1
ATOM 2102 O O . LEU A 1 269 ? -2.021 14.101 -8.852 1.00 85.69 269 LEU A O 1
ATOM 2106 N N . ASN A 1 270 ? -1.934 11.864 -8.706 1.00 85.19 270 ASN A N 1
ATOM 2107 C CA . ASN A 1 270 ? -1.477 11.672 -10.081 1.00 85.19 270 ASN A CA 1
ATOM 2108 C C . ASN A 1 270 ? -2.632 11.701 -11.091 1.00 85.19 270 ASN A C 1
ATOM 2110 O O . ASN A 1 270 ? -2.408 12.054 -12.247 1.00 85.19 270 ASN A O 1
ATOM 2114 N N . ARG A 1 271 ? -3.849 11.330 -10.675 1.00 87.62 271 ARG A N 1
ATOM 2115 C CA . ARG A 1 271 ? -5.041 11.293 -11.538 1.00 87.62 271 ARG A CA 1
ATOM 2116 C C . ARG A 1 271 ? -5.846 12.589 -11.506 1.00 87.62 271 ARG A C 1
ATOM 2118 O O . ARG A 1 271 ? -6.401 12.974 -12.530 1.00 87.62 271 ARG A O 1
ATOM 2125 N N . TYR A 1 272 ? -5.912 13.251 -10.354 1.00 85.12 272 TYR A N 1
ATOM 2126 C CA . TYR A 1 272 ? -6.803 14.383 -10.115 1.00 85.12 272 TYR A CA 1
ATOM 2127 C C . TYR A 1 272 ? -6.045 15.620 -9.638 1.00 85.12 272 TYR A C 1
ATOM 2129 O O . TYR A 1 272 ? -5.094 15.541 -8.861 1.00 85.12 272 TYR A O 1
ATOM 2137 N N . THR A 1 273 ? -6.525 16.791 -10.050 1.00 85.62 273 THR A N 1
ATOM 2138 C CA . THR A 1 273 ? -6.181 18.069 -9.417 1.00 85.62 273 THR A CA 1
ATOM 2139 C C . THR A 1 273 ? -7.154 18.348 -8.278 1.00 85.62 273 THR A C 1
ATOM 2141 O O . THR A 1 273 ? -8.350 18.098 -8.416 1.00 85.62 273 THR A O 1
ATOM 2144 N N . VAL A 1 274 ? -6.666 18.902 -7.171 1.00 84.62 274 VAL A N 1
ATOM 2145 C CA . VAL A 1 274 ? -7.488 19.186 -5.986 1.00 84.62 274 VAL A CA 1
ATOM 2146 C C . VAL A 1 274 ? -7.765 20.680 -5.846 1.00 84.62 274 VAL A C 1
ATOM 2148 O O . VAL A 1 274 ? -6.905 21.510 -6.133 1.00 84.62 274 VAL A O 1
ATOM 2151 N N . THR A 1 275 ? -8.970 21.028 -5.392 1.00 87.69 275 THR A N 1
ATOM 2152 C CA . THR A 1 275 ? -9.307 22.400 -4.986 1.00 87.69 275 THR A CA 1
ATOM 2153 C C . THR A 1 275 ? -8.650 22.733 -3.644 1.00 87.69 275 THR A C 1
ATOM 2155 O O . THR A 1 275 ? -8.183 21.839 -2.937 1.00 87.69 275 THR A O 1
ATOM 2158 N N . VAL A 1 276 ? -8.650 24.009 -3.248 1.00 87.62 276 VAL A N 1
ATOM 2159 C CA . VAL A 1 276 ? -8.157 24.424 -1.919 1.00 87.62 276 VAL A CA 1
ATOM 2160 C C . VAL A 1 276 ? -8.919 23.704 -0.802 1.00 87.62 276 VAL A C 1
ATOM 2162 O O . VAL A 1 276 ? -8.306 23.179 0.123 1.00 87.62 276 VAL A O 1
ATOM 2165 N N . GLU A 1 277 ? -10.244 23.602 -0.919 1.00 87.94 277 GLU A N 1
ATOM 2166 C CA . GLU A 1 277 ? -11.071 22.863 0.039 1.00 87.94 277 GLU A CA 1
ATOM 2167 C C . GLU A 1 277 ? -10.706 21.370 0.076 1.00 87.94 277 GLU A C 1
ATOM 2169 O O . GLU A 1 277 ? -10.535 20.800 1.153 1.00 87.94 277 GLU A O 1
ATOM 2174 N N . GLY A 1 278 ? -10.521 20.739 -1.090 1.00 85.19 278 GLY A N 1
ATOM 2175 C CA . GLY A 1 278 ? -10.088 19.344 -1.183 1.00 85.19 278 GLY A CA 1
ATOM 2176 C C . GLY A 1 278 ? -8.711 19.117 -0.554 1.00 85.19 278 GLY A C 1
ATOM 2177 O O . GLY A 1 278 ? -8.522 18.165 0.197 1.00 85.19 278 GLY A O 1
ATOM 2178 N N . MET A 1 279 ? -7.763 20.026 -0.784 1.00 86.06 279 MET A N 1
ATOM 2179 C CA . MET A 1 279 ? -6.433 19.985 -0.173 1.00 86.06 279 MET A CA 1
ATOM 2180 C C . MET A 1 279 ? -6.505 20.074 1.358 1.00 86.06 279 MET A C 1
ATOM 2182 O O . MET A 1 279 ? -5.822 19.311 2.046 1.00 86.06 279 MET A O 1
ATOM 2186 N N . ILE A 1 280 ? -7.353 20.960 1.894 1.00 86.44 280 ILE A N 1
ATOM 2187 C CA . ILE A 1 280 ? -7.591 21.078 3.340 1.00 86.44 280 ILE A CA 1
ATOM 2188 C C . ILE A 1 280 ? -8.195 19.781 3.880 1.00 86.44 280 ILE A C 1
ATOM 2190 O O . ILE A 1 280 ? -7.687 19.253 4.864 1.00 86.44 280 ILE A O 1
ATOM 2194 N N . LYS A 1 281 ? -9.215 19.219 3.218 1.00 90.75 281 LYS A N 1
ATOM 2195 C CA . LYS A 1 281 ? -9.848 17.951 3.622 1.00 90.75 281 LYS A CA 1
ATOM 2196 C C . LYS A 1 281 ? -8.846 16.798 3.681 1.00 90.75 281 LYS A C 1
ATOM 2198 O O . LYS A 1 281 ? -8.773 16.113 4.703 1.00 90.75 281 LYS A O 1
ATOM 2203 N N . LEU A 1 282 ? -8.039 16.607 2.636 1.00 87.31 282 LEU A N 1
ATOM 2204 C CA . LEU A 1 282 ? -7.022 15.548 2.576 1.00 87.31 282 LEU A CA 1
ATOM 2205 C C . LEU A 1 282 ? -5.938 15.737 3.651 1.00 87.31 282 LEU A C 1
ATOM 2207 O O . LEU A 1 282 ? -5.541 14.780 4.318 1.00 87.31 282 LEU A O 1
ATOM 2211 N N . SER A 1 283 ? -5.482 16.975 3.858 1.00 88.06 283 SER A N 1
ATOM 2212 C CA . SER A 1 283 ? -4.440 17.292 4.844 1.00 88.06 283 SER A CA 1
ATOM 2213 C C . SER A 1 283 ? -4.941 17.135 6.279 1.00 88.06 283 SER A C 1
ATOM 2215 O O . SER A 1 283 ? -4.273 16.505 7.096 1.00 88.06 283 SER A O 1
ATOM 2217 N N . LEU A 1 284 ? -6.132 17.661 6.579 1.00 87.94 284 LEU A N 1
ATOM 2218 C CA . LEU A 1 284 ? -6.743 17.619 7.906 1.00 87.94 284 LEU A CA 1
ATOM 2219 C C . LEU A 1 284 ? -7.055 16.185 8.333 1.00 87.94 284 LEU A C 1
ATOM 2221 O O . LEU A 1 284 ? -6.702 15.787 9.437 1.00 87.94 284 LEU A O 1
ATOM 2225 N N . SER A 1 285 ? -7.667 15.396 7.449 1.00 92.62 285 SER A N 1
ATOM 2226 C CA . SER A 1 285 ? -7.958 13.984 7.727 1.00 92.62 285 SER A CA 1
ATOM 2227 C C . SER A 1 285 ? -6.682 13.170 7.956 1.00 92.62 285 SER A C 1
ATOM 2229 O O . SER A 1 285 ? -6.597 12.414 8.921 1.00 92.62 285 SER A O 1
ATOM 2231 N N . THR A 1 286 ? -5.643 13.377 7.141 1.00 90.69 286 THR A N 1
ATOM 2232 C CA . THR A 1 286 ? -4.336 12.727 7.346 1.00 90.69 286 THR A CA 1
ATOM 2233 C C . THR A 1 286 ? -3.722 13.113 8.696 1.00 90.69 286 THR A C 1
ATOM 2235 O O . THR A 1 286 ? -3.281 12.242 9.445 1.00 90.69 286 THR A O 1
ATOM 2238 N N . ALA A 1 287 ? -3.723 14.406 9.033 1.00 89.06 287 ALA A N 1
ATOM 2239 C CA . ALA A 1 287 ? -3.193 14.902 10.300 1.00 89.06 287 ALA A CA 1
ATOM 2240 C C . ALA A 1 287 ? -3.989 14.378 11.504 1.00 89.06 287 ALA A C 1
ATOM 2242 O O . ALA A 1 287 ? -3.389 14.008 12.508 1.00 89.06 287 ALA A O 1
ATOM 2243 N N . SER A 1 288 ? -5.315 14.284 11.388 1.00 90.50 288 SER A N 1
ATOM 2244 C CA . SER A 1 288 ? -6.190 13.723 12.421 1.00 90.50 288 SER A CA 1
ATOM 2245 C C . SER A 1 288 ? -5.878 12.247 12.686 1.00 90.50 288 SER A C 1
ATOM 2247 O O . SER A 1 288 ? -5.679 11.856 13.836 1.00 90.50 288 SER A O 1
ATOM 2249 N N . GLY A 1 289 ? -5.711 11.437 11.633 1.00 91.31 289 GLY A N 1
ATOM 2250 C CA . GLY A 1 289 ? -5.286 10.040 11.771 1.00 91.31 289 GLY A CA 1
ATOM 2251 C C . GLY A 1 289 ? -3.913 9.909 12.430 1.00 91.31 289 GLY A C 1
ATOM 2252 O O . GLY A 1 289 ? -3.728 9.104 13.341 1.00 91.31 289 GLY A O 1
ATOM 2253 N N . LEU A 1 290 ? -2.951 10.742 12.025 1.00 89.06 290 LEU A N 1
ATOM 2254 C CA . LEU A 1 290 ? -1.606 10.711 12.597 1.00 89.06 290 LEU A CA 1
ATOM 2255 C C . LEU A 1 290 ? -1.592 11.146 14.068 1.00 89.06 290 LEU A C 1
ATOM 2257 O O . LEU A 1 290 ? -0.935 10.512 14.891 1.00 89.06 290 LEU A O 1
ATOM 2261 N N . ALA A 1 291 ? -2.348 12.192 14.407 1.00 87.44 291 ALA A N 1
ATOM 2262 C CA . ALA A 1 291 ? -2.523 12.641 15.780 1.00 87.44 291 ALA A CA 1
ATOM 2263 C C . ALA A 1 291 ? -3.140 11.532 16.640 1.00 87.44 291 ALA A C 1
ATOM 2265 O O . ALA A 1 291 ? -2.637 11.260 17.726 1.00 87.44 291 ALA A O 1
ATOM 2266 N N . HIS A 1 292 ? -4.160 10.835 16.132 1.00 89.25 292 HIS A N 1
ATOM 2267 C CA . HIS A 1 292 ? -4.761 9.697 16.820 1.00 89.25 292 HIS A CA 1
ATOM 2268 C C . HIS A 1 292 ? -3.764 8.545 17.044 1.00 89.25 292 HIS A C 1
ATOM 2270 O O . HIS A 1 292 ? -3.707 7.990 18.141 1.00 89.25 292 HIS A O 1
ATOM 2276 N N . LEU A 1 293 ? -2.923 8.209 16.055 1.00 88.69 293 LEU A N 1
ATOM 2277 C CA . LEU A 1 293 ? -1.864 7.204 16.234 1.00 88.69 293 LEU A CA 1
ATOM 2278 C C . LEU A 1 293 ? -0.902 7.591 17.359 1.00 88.69 293 LEU A C 1
ATOM 2280 O O . LEU A 1 293 ? -0.615 6.766 18.227 1.00 88.69 293 LEU A O 1
ATOM 2284 N N . HIS A 1 294 ? -0.442 8.840 17.365 1.00 87.19 294 HIS A N 1
ATOM 2285 C CA . HIS A 1 294 ? 0.570 9.323 18.305 1.00 87.19 294 HIS A CA 1
ATOM 2286 C C . HIS A 1 294 ? 0.020 9.564 19.714 1.00 87.19 294 HIS A C 1
ATOM 2288 O O . HIS A 1 294 ? 0.778 9.518 20.678 1.00 87.19 294 HIS A O 1
ATOM 2294 N N . MET A 1 295 ? -1.281 9.810 19.841 1.00 85.19 295 MET A N 1
ATOM 2295 C CA . MET A 1 295 ? -1.930 10.066 21.119 1.00 85.19 295 MET A CA 1
ATOM 2296 C C . MET A 1 295 ? -1.973 8.803 21.977 1.00 85.19 295 MET A C 1
ATOM 2298 O O . MET A 1 295 ? -2.478 7.762 21.551 1.00 85.19 295 MET A O 1
ATOM 2302 N N . GLU A 1 296 ? -1.472 8.907 23.200 1.00 86.56 296 GLU A N 1
ATOM 2303 C CA . GLU A 1 296 ? -1.716 7.916 24.240 1.00 86.56 296 GLU A CA 1
ATOM 2304 C C . GLU A 1 296 ? -3.093 8.166 24.866 1.00 86.56 296 GLU A C 1
ATOM 2306 O O . GLU A 1 296 ? -3.430 9.300 25.208 1.00 86.56 296 GLU A O 1
ATOM 2311 N N . ILE A 1 297 ? -3.895 7.111 25.009 1.00 86.31 297 ILE A N 1
ATOM 2312 C CA . ILE A 1 297 ? -5.191 7.170 25.690 1.00 86.31 297 ILE A CA 1
ATOM 2313 C C . ILE A 1 297 ? -5.041 6.415 27.003 1.00 86.31 297 ILE A C 1
ATOM 2315 O O . ILE A 1 297 ? -4.851 5.201 26.997 1.00 86.31 297 ILE A O 1
ATOM 2319 N N . VAL A 1 298 ? -5.133 7.128 28.122 1.00 84.50 298 VAL A N 1
ATOM 2320 C CA . VAL A 1 298 ? -4.993 6.556 29.466 1.00 84.50 298 VAL A CA 1
ATOM 2321 C C . VAL A 1 298 ? -6.330 5.960 29.922 1.00 84.50 298 VAL A C 1
ATOM 2323 O O . VAL A 1 298 ? -7.378 6.580 29.761 1.00 84.50 298 VAL A O 1
ATOM 2326 N N . GLY A 1 299 ? -6.307 4.759 30.504 1.00 78.19 299 GLY A N 1
ATOM 2327 C CA . GLY A 1 299 ? -7.495 4.085 31.034 1.00 78.19 299 GLY A CA 1
ATOM 2328 C C . GLY A 1 299 ? -7.271 2.589 31.262 1.00 78.19 299 GLY A C 1
ATOM 2329 O O . GLY A 1 299 ? -6.204 2.063 30.958 1.00 78.19 299 GLY A O 1
ATOM 2330 N N . THR A 1 300 ? -8.290 1.885 31.767 1.00 69.94 300 THR A N 1
ATOM 2331 C CA . THR A 1 300 ? -8.256 0.418 31.972 1.00 69.94 300 THR A CA 1
ATOM 2332 C C . THR A 1 300 ? -8.065 -0.365 30.669 1.00 69.94 300 THR A C 1
ATOM 2334 O O . THR A 1 300 ? -7.557 -1.480 30.685 1.00 69.94 300 THR A O 1
ATOM 2337 N N . GLN A 1 301 ? -8.461 0.237 29.548 1.00 72.25 301 GLN A N 1
ATOM 2338 C CA . GLN A 1 301 ? -8.307 -0.247 28.176 1.00 72.25 301 GLN A CA 1
ATOM 2339 C C . GLN A 1 301 ? -7.608 0.840 27.343 1.00 72.25 301 GLN A C 1
ATOM 2341 O O . GLN A 1 301 ? -8.140 1.338 26.351 1.00 72.25 301 GLN A O 1
ATOM 2346 N N . GLY A 1 302 ? -6.456 1.297 27.840 1.00 80.62 302 GLY A N 1
ATOM 2347 C CA . GLY A 1 302 ? -5.699 2.387 27.239 1.00 80.62 302 GLY A CA 1
ATOM 2348 C C . GLY A 1 302 ? -5.085 2.031 25.883 1.00 80.62 302 GLY A C 1
ATOM 2349 O O . GLY A 1 302 ? -4.743 0.879 25.612 1.00 80.62 302 GLY A O 1
ATOM 2350 N N . LYS A 1 303 ? -4.919 3.046 25.032 1.00 90.06 303 LYS A N 1
ATOM 2351 C CA . LYS A 1 303 ? -4.203 2.937 23.757 1.00 90.06 303 LYS A CA 1
ATOM 2352 C C . LYS A 1 303 ? -2.771 3.440 23.954 1.00 90.06 303 LYS A C 1
ATOM 2354 O O . LYS A 1 303 ? -2.615 4.619 24.278 1.00 90.06 303 LYS A O 1
ATOM 2359 N N . PRO A 1 304 ? -1.731 2.634 23.687 1.00 88.31 304 PRO A N 1
ATOM 2360 C CA . PRO A 1 304 ? -0.359 3.133 23.690 1.00 88.31 304 PRO A CA 1
ATOM 2361 C C . PRO A 1 304 ? -0.147 4.153 22.563 1.00 88.31 30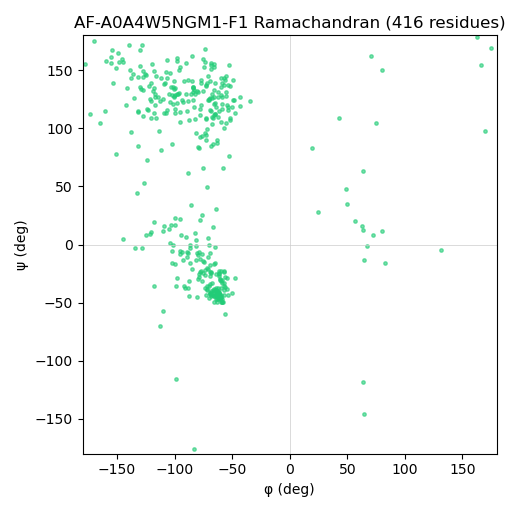4 PRO A C 1
ATOM 2363 O O . PRO A 1 304 ? -0.825 4.108 21.529 1.00 88.31 304 PRO A O 1
ATOM 2366 N N . ALA A 1 305 ? 0.821 5.055 22.714 1.00 86.56 305 ALA A N 1
ATOM 2367 C CA . ALA A 1 305 ? 1.257 5.895 21.601 1.00 86.56 305 ALA A CA 1
ATOM 2368 C C . ALA A 1 305 ? 1.905 5.018 20.513 1.00 86.56 305 ALA A C 1
ATOM 2370 O O . ALA A 1 305 ? 2.732 4.152 20.806 1.00 86.56 305 ALA A O 1
ATOM 2371 N N . ILE A 1 306 ? 1.527 5.222 19.249 1.00 86.50 306 ILE A N 1
ATOM 2372 C CA . ILE A 1 306 ? 1.982 4.413 18.110 1.00 86.50 306 ILE A CA 1
ATOM 2373 C C . ILE A 1 306 ? 2.677 5.305 17.090 1.00 86.50 306 ILE A C 1
ATOM 2375 O O . ILE A 1 306 ? 2.081 6.258 16.603 1.00 86.50 306 ILE A O 1
ATOM 2379 N N . ALA A 1 307 ? 3.913 4.978 16.718 1.00 86.12 307 ALA A N 1
ATOM 2380 C CA . ALA A 1 307 ? 4.627 5.665 15.645 1.00 86.12 307 ALA A CA 1
ATOM 2381 C C . ALA A 1 307 ? 4.614 4.827 14.362 1.00 86.12 307 ALA A C 1
ATOM 2383 O O . ALA A 1 307 ? 5.021 3.665 14.377 1.00 86.12 307 ALA A O 1
ATOM 2384 N N . HIS A 1 308 ? 4.205 5.428 13.240 1.00 86.62 308 HIS A N 1
ATOM 2385 C CA . HIS A 1 308 ? 4.005 4.732 11.960 1.00 86.62 308 HIS A CA 1
ATOM 2386 C C . HIS A 1 308 ? 5.306 4.248 11.287 1.00 86.62 308 HIS A C 1
ATOM 2388 O O . HIS A 1 308 ? 5.371 3.146 10.749 1.00 86.62 308 HIS A O 1
ATOM 2394 N N . ARG A 1 309 ? 6.357 5.082 11.294 1.00 85.06 309 ARG A N 1
ATOM 2395 C CA . ARG A 1 309 ? 7.712 4.829 10.740 1.00 85.06 309 ARG A CA 1
ATOM 2396 C C . ARG A 1 309 ? 7.860 4.636 9.221 1.00 85.06 309 ARG A C 1
ATOM 2398 O O . ARG A 1 309 ? 8.984 4.716 8.736 1.00 85.06 309 ARG A O 1
ATOM 2405 N N . ASP A 1 310 ? 6.784 4.429 8.466 1.00 84.06 310 ASP A N 1
ATOM 2406 C CA . ASP A 1 310 ? 6.813 4.413 6.982 1.00 84.06 310 ASP A CA 1
ATOM 2407 C C . ASP A 1 310 ? 5.696 5.268 6.359 1.00 84.06 310 ASP A C 1
ATOM 2409 O O . ASP A 1 310 ? 4.967 4.832 5.469 1.00 84.06 310 ASP A O 1
ATOM 2413 N N . LEU A 1 311 ? 5.487 6.474 6.899 1.00 84.88 311 LEU A N 1
ATOM 2414 C CA . LEU A 1 311 ? 4.415 7.353 6.431 1.00 84.88 311 LEU A CA 1
ATOM 2415 C C . LEU A 1 311 ? 4.821 8.019 5.109 1.00 84.88 311 LEU A C 1
ATOM 2417 O O . LEU A 1 311 ? 5.823 8.727 5.030 1.00 84.88 311 LEU A O 1
ATOM 2421 N N . LYS A 1 312 ? 4.033 7.773 4.063 1.00 84.00 312 LYS A N 1
ATOM 2422 C CA . LYS A 1 312 ? 4.225 8.284 2.699 1.00 84.00 312 LYS A CA 1
ATOM 2423 C C . LYS A 1 312 ? 2.884 8.311 1.974 1.00 84.00 312 LYS A C 1
ATOM 2425 O O . LYS A 1 312 ? 1.974 7.580 2.351 1.00 84.00 312 LYS A O 1
ATOM 2430 N N . SER A 1 313 ? 2.770 9.072 0.886 1.00 84.81 313 SER A N 1
ATOM 2431 C CA . SER A 1 313 ? 1.517 9.188 0.114 1.00 84.81 313 SER A CA 1
ATOM 2432 C C . SER A 1 313 ? 0.995 7.860 -0.456 1.00 84.81 313 SER A C 1
ATOM 2434 O O . SER A 1 313 ? -0.199 7.734 -0.695 1.00 84.81 313 SER A O 1
ATOM 2436 N N . LYS A 1 314 ? 1.857 6.849 -0.632 1.00 87.56 314 LYS A N 1
ATOM 2437 C CA . LYS A 1 314 ? 1.446 5.483 -1.015 1.00 87.56 314 LYS A CA 1
ATOM 2438 C C . LYS A 1 314 ? 0.776 4.691 0.117 1.00 87.56 314 LYS A C 1
ATOM 2440 O O . LYS A 1 314 ? 0.048 3.752 -0.170 1.00 87.56 314 LYS A O 1
ATOM 2445 N N . ASN A 1 315 ? 1.012 5.078 1.371 1.00 92.06 315 ASN A N 1
ATOM 2446 C CA . ASN A 1 315 ? 0.477 4.430 2.574 1.00 92.06 315 ASN A CA 1
ATOM 2447 C C . ASN A 1 315 ? -0.668 5.248 3.203 1.00 92.06 315 ASN A C 1
ATOM 2449 O O . ASN A 1 315 ? -1.070 5.015 4.336 1.00 92.06 315 ASN A O 1
ATOM 2453 N N . ILE A 1 316 ? -1.198 6.228 2.472 1.00 92.94 316 ILE A N 1
ATOM 2454 C CA . ILE A 1 316 ? -2.405 6.975 2.828 1.00 92.94 316 ILE A CA 1
ATOM 2455 C C . ILE A 1 316 ? -3.418 6.667 1.734 1.00 92.94 316 ILE A C 1
ATOM 2457 O O . ILE A 1 316 ? -3.076 6.784 0.561 1.00 92.94 316 ILE A O 1
ATOM 2461 N N . LEU A 1 317 ? -4.630 6.262 2.095 1.00 96.06 317 LEU A N 1
ATOM 2462 C CA . LEU A 1 317 ? -5.706 5.956 1.154 1.00 96.06 317 LEU A CA 1
ATOM 2463 C C . LEU A 1 317 ? -6.733 7.084 1.143 1.00 96.06 317 LEU A C 1
ATOM 2465 O O . LEU A 1 317 ? -6.968 7.714 2.174 1.00 96.06 317 LEU A O 1
ATOM 2469 N N . VAL A 1 318 ? -7.346 7.327 -0.013 1.00 95.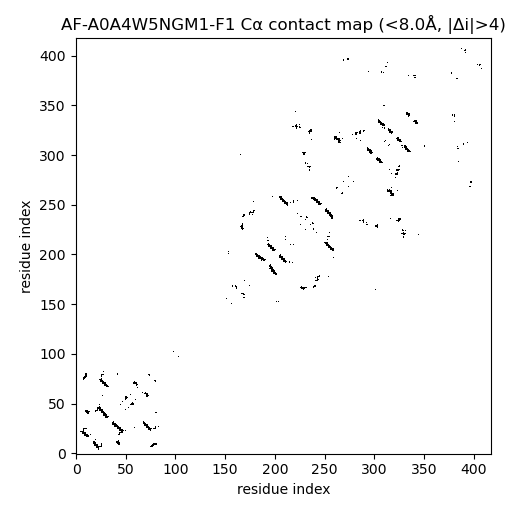75 318 VAL A N 1
ATOM 2470 C CA . VAL A 1 318 ? -8.416 8.320 -0.169 1.00 95.75 318 VAL A CA 1
ATOM 2471 C C . VAL A 1 318 ? -9.761 7.601 -0.184 1.00 95.75 318 VAL A C 1
ATOM 2473 O O . VAL A 1 318 ? -9.966 6.655 -0.939 1.00 95.75 318 VAL A O 1
ATOM 2476 N N . LYS A 1 319 ? -10.688 8.042 0.662 1.00 95.81 319 LYS A N 1
ATOM 2477 C CA . LYS A 1 319 ? -12.050 7.513 0.746 1.00 95.81 319 LYS A CA 1
ATOM 2478 C C . LYS A 1 319 ? -12.961 8.178 -0.277 1.00 95.81 319 LYS A C 1
ATOM 2480 O O . LYS A 1 319 ? -12.702 9.297 -0.713 1.00 95.81 319 LYS A O 1
ATOM 2485 N N . LYS A 1 320 ? -14.105 7.548 -0.555 1.00 93.75 320 LYS A N 1
ATOM 2486 C CA . LYS A 1 320 ? -15.173 8.103 -1.407 1.00 93.75 320 LYS A CA 1
ATOM 2487 C C . LYS A 1 320 ? -15.698 9.470 -0.935 1.00 93.75 320 LYS A C 1
ATOM 2489 O O . LYS A 1 320 ? -16.140 10.278 -1.741 1.00 93.75 320 LYS A O 1
ATOM 2494 N N . SER A 1 321 ? -15.619 9.755 0.367 1.00 92.75 321 SER A N 1
ATOM 2495 C CA . SER A 1 321 ? -15.963 11.056 0.965 1.00 92.75 321 SER A CA 1
ATOM 2496 C C . SER A 1 321 ? -14.967 12.181 0.640 1.00 92.75 321 SER A C 1
ATOM 2498 O O . SER A 1 321 ? -15.229 13.339 0.965 1.00 92.75 321 SER A O 1
ATOM 2500 N N . GLY A 1 322 ? -13.807 11.866 0.053 1.00 89.75 322 GLY A N 1
ATOM 2501 C CA . GLY A 1 322 ? -12.707 12.811 -0.158 1.00 89.75 322 GLY A CA 1
ATOM 2502 C C . GLY A 1 322 ? -11.841 13.058 1.084 1.00 89.75 322 GLY A C 1
ATOM 2503 O O . GLY A 1 322 ? -11.032 13.986 1.086 1.00 89.75 322 GLY A O 1
ATOM 2504 N N . THR A 1 323 ? -11.999 12.254 2.142 1.00 95.31 323 THR A N 1
ATOM 2505 C CA . THR A 1 323 ? -11.109 12.240 3.317 1.00 95.31 323 THR A CA 1
ATOM 2506 C C . THR A 1 323 ? -10.082 11.110 3.215 1.00 95.31 323 THR A C 1
ATOM 2508 O O . THR A 1 323 ? -10.257 10.159 2.456 1.00 95.31 323 THR A O 1
ATOM 2511 N N . CYS A 1 324 ? -8.986 11.210 3.964 1.00 95.50 324 CYS A N 1
ATOM 2512 C CA . CYS A 1 324 ? -7.916 10.218 3.983 1.00 95.50 324 CYS A CA 1
ATOM 2513 C C . CYS A 1 324 ? -8.033 9.245 5.162 1.00 95.50 324 CYS A C 1
ATOM 2515 O O . CYS A 1 324 ? -8.573 9.583 6.219 1.00 95.50 324 CYS A O 1
ATOM 2517 N N . CYS A 1 325 ? -7.420 8.073 5.021 1.00 96.94 325 CYS A N 1
ATOM 2518 C CA . CYS A 1 325 ? -7.039 7.227 6.148 1.00 96.94 325 CYS A CA 1
ATOM 2519 C C . CYS A 1 325 ? -5.625 6.656 5.988 1.00 96.94 325 CYS A C 1
ATOM 2521 O O . CYS A 1 325 ? -5.176 6.377 4.876 1.00 96.94 325 CYS A O 1
ATOM 2523 N N . ILE A 1 326 ? -4.919 6.475 7.102 1.00 94.69 326 ILE A N 1
ATOM 2524 C CA . ILE A 1 326 ? -3.556 5.930 7.122 1.00 94.69 326 ILE A CA 1
ATOM 2525 C C . ILE A 1 326 ? -3.606 4.396 7.103 1.00 94.69 326 ILE A C 1
ATOM 2527 O O . ILE A 1 326 ? -4.395 3.785 7.826 1.00 94.69 326 ILE A O 1
ATOM 2531 N N . ALA A 1 327 ? -2.756 3.785 6.281 1.00 94.38 327 ALA A N 1
ATOM 2532 C CA . ALA A 1 327 ? -2.657 2.347 6.049 1.00 94.38 327 ALA A CA 1
ATOM 2533 C C . ALA A 1 327 ? -1.209 1.843 6.213 1.00 94.38 327 ALA A C 1
ATOM 2535 O O . ALA A 1 327 ? -0.283 2.640 6.297 1.00 94.38 327 ALA A O 1
ATOM 2536 N N . ASP A 1 328 ? -1.016 0.518 6.189 1.00 91.38 328 ASP A N 1
ATOM 2537 C CA . ASP A 1 328 ? 0.297 -0.157 6.230 1.00 91.38 328 ASP A CA 1
ATOM 2538 C C . ASP A 1 328 ? 1.079 0.095 7.533 1.00 91.38 328 ASP A C 1
ATOM 2540 O O . ASP A 1 328 ? 2.184 0.642 7.557 1.00 91.38 328 ASP A O 1
ATOM 2544 N N . LEU A 1 329 ? 0.497 -0.365 8.644 1.00 90.62 329 LEU A N 1
ATOM 2545 C CA . LEU A 1 329 ? 1.062 -0.240 9.992 1.00 90.62 329 LEU A CA 1
ATOM 2546 C C . LEU A 1 329 ? 2.108 -1.323 10.331 1.00 90.62 329 LEU A C 1
ATOM 2548 O O . LEU A 1 329 ? 2.539 -1.433 11.479 1.00 90.62 329 LEU A O 1
ATOM 2552 N N . GLY A 1 330 ? 2.560 -2.118 9.356 1.00 88.25 330 GLY A N 1
ATOM 2553 C CA . GLY A 1 330 ? 3.447 -3.269 9.589 1.00 88.25 330 GLY A CA 1
ATOM 2554 C C . GLY A 1 330 ? 4.844 -2.922 10.127 1.00 88.25 330 GLY A C 1
ATOM 2555 O O . GLY A 1 330 ? 5.543 -3.789 10.649 1.00 88.25 330 GLY A O 1
ATOM 2556 N N . LEU A 1 331 ? 5.264 -1.654 10.031 1.00 86.00 331 LEU A N 1
ATOM 2557 C CA . LEU A 1 331 ? 6.528 -1.149 10.591 1.00 86.00 331 LEU A CA 1
ATOM 2558 C C . LEU A 1 331 ? 6.346 -0.323 11.871 1.00 86.00 331 LEU A C 1
ATOM 2560 O O . LEU A 1 331 ? 7.342 0.166 12.425 1.00 86.00 331 LEU A O 1
ATOM 2564 N N . ALA A 1 332 ? 5.107 -0.183 12.343 1.00 88.19 332 ALA A N 1
ATOM 2565 C CA . ALA A 1 332 ? 4.782 0.655 13.478 1.00 88.19 332 ALA A CA 1
ATOM 2566 C C . ALA A 1 332 ? 5.348 0.106 14.796 1.00 88.19 332 ALA A C 1
ATOM 2568 O O . ALA A 1 332 ? 5.601 -1.095 14.969 1.00 88.19 332 ALA A O 1
ATOM 2569 N N . VAL A 1 333 ? 5.562 1.014 15.743 1.00 86.25 333 VAL A N 1
ATOM 2570 C CA . VAL A 1 333 ? 6.026 0.696 17.099 1.00 86.25 333 VAL A CA 1
ATOM 2571 C C . VAL A 1 333 ? 5.106 1.313 18.132 1.00 86.25 333 VAL A C 1
ATOM 2573 O O . VAL A 1 333 ? 4.599 2.412 17.919 1.00 86.25 333 VAL A O 1
ATOM 2576 N N . ARG A 1 334 ? 4.907 0.594 19.237 1.00 86.94 334 ARG A N 1
ATOM 2577 C CA . ARG A 1 334 ? 4.126 1.042 20.390 1.00 86.94 334 ARG A CA 1
ATOM 2578 C C . ARG A 1 334 ? 5.082 1.520 21.475 1.00 86.94 334 ARG A C 1
ATOM 2580 O O . ARG A 1 334 ? 6.138 0.917 21.671 1.00 86.94 334 ARG A O 1
ATOM 2587 N N . HIS A 1 335 ? 4.724 2.601 22.148 1.00 84.12 335 HIS A N 1
ATOM 2588 C CA . HIS A 1 335 ? 5.414 3.083 23.338 1.00 84.12 335 HIS A CA 1
ATOM 2589 C C . HIS A 1 335 ? 4.678 2.591 24.577 1.00 84.12 335 HIS A C 1
ATOM 2591 O O . HIS A 1 335 ? 3.458 2.727 24.669 1.00 84.12 335 HIS A O 1
ATOM 2597 N N . ASP A 1 336 ? 5.433 1.993 25.488 1.00 81.69 336 ASP A N 1
ATOM 2598 C CA . ASP A 1 336 ? 4.984 1.672 26.833 1.00 81.69 336 ASP A CA 1
ATOM 2599 C C . ASP A 1 336 ? 5.416 2.809 27.762 1.00 81.69 336 ASP A C 1
ATOM 2601 O O . ASP A 1 336 ? 6.596 2.952 28.091 1.00 81.69 336 ASP A O 1
ATOM 2605 N N . SER A 1 337 ? 4.452 3.633 28.165 1.00 77.69 337 SER A N 1
ATOM 2606 C CA . SER A 1 337 ? 4.670 4.791 29.028 1.00 77.69 337 SER A CA 1
ATOM 2607 C C . SER A 1 337 ? 5.068 4.414 30.456 1.00 77.69 337 SER A C 1
ATOM 2609 O O . SER A 1 337 ? 5.740 5.205 31.118 1.00 77.69 337 SER A O 1
ATOM 2611 N N . ALA A 1 338 ? 4.723 3.210 30.928 1.00 78.75 338 ALA A N 1
ATOM 2612 C CA . ALA A 1 338 ? 5.049 2.762 32.281 1.00 78.75 338 ALA A CA 1
ATOM 2613 C C . ALA A 1 338 ? 6.535 2.411 32.427 1.00 78.75 338 ALA A C 1
ATOM 2615 O O . ALA A 1 338 ? 7.143 2.681 33.463 1.00 78.75 338 ALA A O 1
ATOM 2616 N N . THR A 1 339 ? 7.126 1.819 31.387 1.00 78.44 339 THR A N 1
ATOM 2617 C CA . THR A 1 339 ? 8.544 1.425 31.370 1.00 78.44 339 THR A CA 1
ATOM 2618 C C . THR A 1 339 ? 9.433 2.381 30.570 1.00 78.44 339 THR A C 1
ATOM 2620 O O . THR A 1 339 ? 10.653 2.222 30.565 1.00 78.44 339 THR A O 1
ATOM 2623 N N . ASP A 1 340 ? 8.832 3.371 29.904 1.00 76.25 340 ASP A N 1
ATOM 2624 C CA . ASP A 1 340 ? 9.454 4.240 28.897 1.00 76.25 340 ASP A CA 1
ATOM 2625 C C . ASP A 1 340 ? 10.210 3.452 27.810 1.00 76.25 340 ASP A C 1
ATOM 2627 O O . ASP A 1 340 ? 11.259 3.862 27.305 1.00 76.25 340 ASP A O 1
ATOM 2631 N N . THR A 1 341 ? 9.681 2.279 27.448 1.00 77.06 341 THR A N 1
ATOM 2632 C CA . THR A 1 341 ? 10.270 1.413 26.422 1.00 77.06 341 THR A CA 1
ATOM 2633 C C . THR A 1 341 ? 9.464 1.430 25.130 1.00 77.06 341 THR A C 1
ATOM 2635 O O . THR A 1 341 ? 8.291 1.801 25.078 1.00 77.06 341 THR A O 1
ATOM 2638 N N . ILE A 1 342 ? 10.127 1.058 24.037 1.00 78.94 342 ILE A N 1
ATOM 2639 C CA . ILE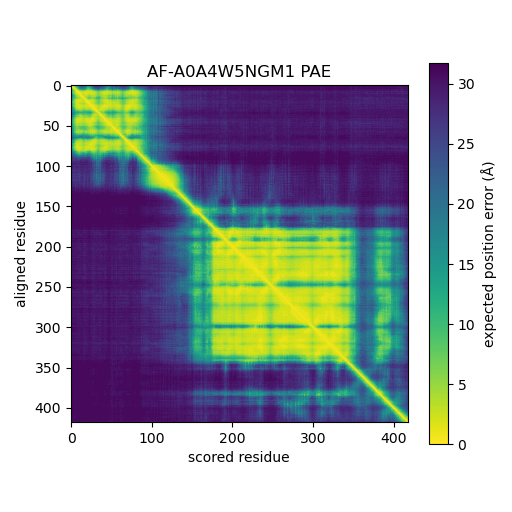 A 1 342 ? 9.502 0.926 22.724 1.00 78.94 342 ILE A CA 1
ATOM 2640 C C . ILE A 1 342 ? 9.448 -0.559 22.391 1.00 78.94 342 ILE A C 1
ATOM 2642 O O . ILE A 1 342 ? 10.480 -1.231 22.361 1.00 78.94 342 ILE A O 1
ATOM 2646 N N . ASP A 1 343 ? 8.252 -1.047 22.085 1.00 77.00 343 ASP A N 1
ATOM 2647 C CA . ASP A 1 343 ? 8.033 -2.406 21.608 1.00 77.00 343 ASP A CA 1
ATOM 2648 C C . ASP A 1 343 ? 8.527 -2.526 20.155 1.00 77.00 343 ASP A C 1
ATOM 2650 O O . ASP A 1 343 ? 7.829 -2.174 19.192 1.00 77.00 343 ASP A O 1
ATOM 2654 N N . ILE A 1 344 ? 9.777 -2.971 20.007 1.00 68.38 344 ILE A N 1
ATOM 2655 C CA . ILE A 1 344 ? 10.451 -3.203 18.729 1.00 68.38 344 ILE A CA 1
ATOM 2656 C C . ILE A 1 344 ? 10.548 -4.712 18.497 1.00 68.38 344 ILE A C 1
ATOM 2658 O O . ILE A 1 344 ? 11.277 -5.416 19.195 1.00 68.38 344 ILE A O 1
ATOM 2662 N N . ALA A 1 345 ? 9.884 -5.204 17.450 1.00 58.53 345 ALA A N 1
ATOM 2663 C CA . ALA A 1 345 ? 10.068 -6.579 16.998 1.00 58.53 345 ALA A CA 1
ATOM 2664 C C . ALA A 1 345 ? 11.547 -6.831 16.605 1.00 58.53 345 ALA A C 1
ATOM 2666 O O . ALA A 1 345 ? 12.161 -5.963 15.979 1.00 58.53 345 ALA A O 1
ATOM 2667 N N . PRO A 1 346 ? 12.123 -8.020 16.872 1.00 51.66 346 PRO A N 1
ATOM 2668 C CA . PRO A 1 346 ? 13.562 -8.309 16.725 1.00 51.66 346 PRO A CA 1
ATOM 2669 C C . PRO A 1 346 ? 14.140 -8.289 15.284 1.00 51.66 346 PRO A C 1
ATOM 2671 O O . PRO A 1 346 ? 15.259 -8.750 15.044 1.00 51.66 346 PRO A O 1
ATOM 2674 N N . ASN A 1 347 ? 13.437 -7.728 14.295 1.00 48.88 347 ASN A N 1
ATOM 2675 C CA . ASN A 1 347 ? 13.889 -7.660 12.904 1.00 48.88 347 ASN A CA 1
ATOM 2676 C C . ASN A 1 347 ? 14.595 -6.325 12.571 1.00 48.88 347 ASN A C 1
ATOM 2678 O O . ASN A 1 347 ? 13.985 -5.263 12.477 1.00 48.88 347 ASN A O 1
ATOM 2682 N N . HIS A 1 348 ? 15.896 -6.411 12.278 1.00 42.34 348 HIS A N 1
ATOM 2683 C CA . HIS A 1 348 ? 16.843 -5.303 12.057 1.00 42.34 348 HIS A CA 1
ATOM 2684 C C . HIS A 1 348 ? 16.780 -4.606 10.673 1.00 42.34 348 HIS A C 1
ATOM 2686 O O . HIS A 1 348 ? 17.752 -3.983 10.248 1.00 42.34 348 HIS A O 1
ATOM 2692 N N . ARG A 1 349 ? 15.679 -4.690 9.913 1.00 45.75 349 ARG A N 1
ATOM 2693 C CA . ARG A 1 349 ? 15.605 -4.091 8.558 1.00 45.75 349 ARG A CA 1
ATOM 2694 C C . ARG A 1 349 ? 14.644 -2.909 8.506 1.00 45.75 349 ARG A C 1
ATOM 2696 O O . ARG A 1 349 ? 13.504 -3.042 8.066 1.00 45.75 349 ARG A O 1
ATOM 2703 N N . VAL A 1 350 ? 15.130 -1.746 8.931 1.00 44.44 350 VAL A N 1
ATOM 2704 C CA . VAL A 1 350 ? 14.366 -0.492 8.972 1.00 44.44 350 VAL A CA 1
ATOM 2705 C C . VAL A 1 350 ? 14.352 0.246 7.630 1.00 44.44 350 VAL A C 1
ATOM 2707 O O . VAL A 1 350 ? 15.390 0.413 6.997 1.00 44.44 350 VAL A O 1
ATOM 2710 N N . GLY A 1 351 ? 13.156 0.703 7.240 1.00 47.19 351 GLY A N 1
ATOM 2711 C CA . GLY A 1 351 ? 12.920 1.756 6.248 1.00 47.19 351 GLY A CA 1
ATOM 2712 C C . GLY A 1 351 ? 13.220 1.418 4.786 1.00 47.19 351 GLY A C 1
ATOM 2713 O O . GLY A 1 351 ? 13.907 0.455 4.449 1.00 47.19 351 GLY A O 1
ATOM 2714 N N . THR A 1 352 ? 12.669 2.231 3.890 1.00 33.28 352 THR A N 1
ATOM 2715 C CA . THR A 1 352 ? 13.291 2.483 2.585 1.00 33.28 352 THR A CA 1
ATOM 2716 C C . THR A 1 352 ? 14.502 3.380 2.858 1.00 33.28 352 THR A C 1
ATOM 2718 O O . THR A 1 352 ? 14.378 4.318 3.643 1.00 33.28 352 THR A O 1
ATOM 2721 N N . LYS A 1 353 ? 15.670 3.135 2.241 1.00 31.97 353 LYS A N 1
ATOM 2722 C CA . LYS A 1 353 ? 16.732 4.158 2.187 1.00 31.97 353 LYS A CA 1
ATOM 2723 C C . LYS A 1 353 ? 16.174 5.334 1.385 1.00 31.97 353 LYS A C 1
ATOM 2725 O O . LYS A 1 353 ? 16.300 5.358 0.162 1.00 31.97 353 LYS A O 1
ATOM 2730 N N . SER A 1 354 ? 15.534 6.288 2.045 1.00 29.86 354 SER A N 1
ATOM 2731 C CA . SER A 1 354 ? 15.277 7.571 1.416 1.00 29.86 354 SER A CA 1
ATOM 2732 C C . SER A 1 354 ? 16.634 8.228 1.233 1.00 29.86 354 SER A C 1
ATOM 2734 O O . SER A 1 354 ? 17.290 8.617 2.198 1.00 29.86 354 SER A O 1
ATOM 2736 N N . ARG A 1 355 ? 17.070 8.317 -0.028 1.00 24.17 355 ARG A N 1
ATOM 2737 C CA . ARG A 1 355 ? 17.900 9.439 -0.446 1.00 24.17 355 ARG A CA 1
ATOM 2738 C C . ARG A 1 355 ? 17.121 10.666 0.011 1.00 24.17 355 ARG A C 1
ATOM 2740 O O . ARG A 1 355 ? 16.036 10.927 -0.505 1.00 24.17 355 ARG A O 1
ATOM 2747 N N . LEU A 1 356 ? 17.620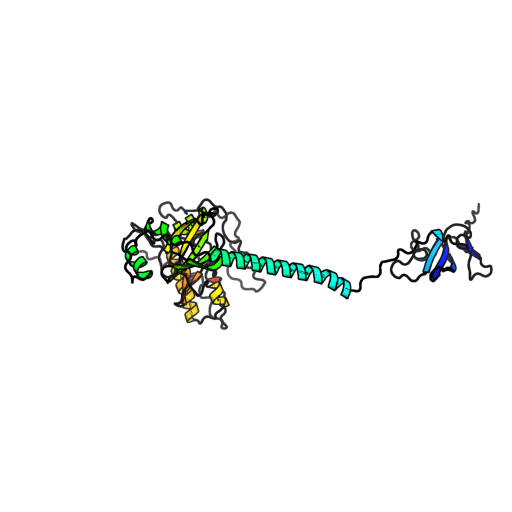 11.323 1.053 1.00 24.31 356 LEU A N 1
ATOM 2748 C CA . LEU A 1 356 ? 17.274 12.705 1.316 1.00 24.31 356 LEU A CA 1
ATOM 2749 C C . LEU A 1 356 ? 17.452 13.414 -0.027 1.00 24.31 356 LEU A C 1
ATOM 2751 O O . LEU A 1 356 ? 18.473 13.216 -0.683 1.00 24.31 356 LEU A O 1
ATOM 2755 N N . PHE A 1 357 ? 16.400 14.076 -0.490 1.00 26.38 357 PHE A N 1
ATOM 2756 C CA . PHE A 1 357 ? 16.368 14.736 -1.782 1.00 26.38 357 PHE A CA 1
ATOM 2757 C C . PHE A 1 357 ? 17.638 15.581 -1.957 1.00 26.38 357 PHE A C 1
ATOM 2759 O O . PHE A 1 357 ? 17.812 16.573 -1.251 1.00 26.38 357 PHE A O 1
ATOM 2766 N N . ASP A 1 358 ? 18.504 15.197 -2.900 1.00 20.77 358 ASP A N 1
ATOM 2767 C CA . ASP A 1 358 ? 19.481 16.112 -3.484 1.00 20.77 358 ASP A CA 1
ATOM 2768 C C . ASP A 1 358 ? 18.671 17.145 -4.269 1.00 20.77 358 ASP A C 1
ATOM 2770 O O . ASP A 1 358 ? 18.359 16.978 -5.451 1.00 20.77 358 ASP A O 1
ATOM 2774 N N . VAL A 1 359 ? 18.239 18.196 -3.574 1.00 24.50 359 VAL A N 1
ATOM 2775 C CA . VAL A 1 359 ? 17.744 19.405 -4.217 1.00 24.50 359 VAL A CA 1
ATOM 2776 C C . VAL A 1 359 ? 18.965 20.090 -4.810 1.00 24.50 359 VAL A C 1
ATOM 2778 O O . VAL A 1 359 ? 19.752 20.737 -4.123 1.00 24.50 359 VAL A O 1
ATOM 2781 N N . VAL A 1 360 ? 19.134 19.881 -6.112 1.00 22.66 360 VAL A N 1
ATOM 2782 C CA . VAL A 1 360 ? 20.022 20.661 -6.963 1.00 22.66 360 VAL A CA 1
ATOM 2783 C C . VAL A 1 360 ? 19.663 22.140 -6.805 1.00 22.66 360 VAL A C 1
ATOM 2785 O O . VAL A 1 360 ? 18.564 22.550 -7.158 1.00 22.66 360 VAL A O 1
ATOM 2788 N N . SER A 1 361 ? 20.626 22.888 -6.265 1.00 23.89 361 SER A N 1
ATOM 2789 C CA . SER A 1 361 ? 20.926 24.308 -6.481 1.00 23.89 361 SER A CA 1
ATOM 2790 C C . SER A 1 361 ? 19.750 25.295 -6.526 1.00 23.89 361 SER A C 1
ATOM 2792 O O . SER A 1 361 ? 19.041 25.412 -7.522 1.00 23.89 361 SER A O 1
ATOM 2794 N N . GLY A 1 362 ? 19.639 26.113 -5.481 1.00 22.64 362 GLY A N 1
ATOM 2795 C CA . GLY A 1 362 ? 18.793 27.304 -5.458 1.00 22.64 362 GLY A CA 1
ATOM 2796 C C . GLY A 1 362 ? 18.697 27.849 -4.043 1.00 22.64 362 GLY A C 1
ATOM 2797 O O . GLY A 1 362 ? 17.955 27.312 -3.228 1.00 22.64 362 GLY A O 1
ATOM 2798 N N . ASP A 1 363 ? 19.511 28.858 -3.752 1.00 25.91 363 ASP A N 1
ATOM 2799 C CA . ASP A 1 363 ? 19.664 29.522 -2.460 1.00 25.91 363 ASP A CA 1
ATOM 2800 C C . ASP A 1 363 ? 18.341 29.805 -1.738 1.00 25.91 363 ASP A C 1
ATOM 2802 O O . ASP A 1 363 ? 17.497 30.497 -2.284 1.00 25.91 363 ASP A O 1
ATOM 2806 N N . PHE A 1 364 ? 18.210 29.370 -0.480 1.00 23.58 364 PHE A N 1
ATOM 2807 C CA . PHE A 1 364 ? 17.633 30.178 0.601 1.00 23.58 364 PHE A CA 1
ATOM 2808 C C . PHE A 1 364 ? 18.058 29.596 1.959 1.00 23.58 364 PHE A C 1
ATOM 2810 O O . PHE A 1 364 ? 17.734 28.469 2.329 1.00 23.58 364 PHE A O 1
ATOM 2817 N N . LYS A 1 365 ? 18.847 30.386 2.694 1.00 29.36 365 LYS A N 1
ATOM 2818 C CA . LYS A 1 365 ? 19.289 30.134 4.069 1.00 29.36 365 LYS A CA 1
ATOM 2819 C C . LYS A 1 365 ? 18.109 30.300 5.027 1.00 29.36 365 LYS A C 1
ATOM 2821 O O . LYS A 1 365 ? 17.572 31.398 5.086 1.00 29.36 365 LYS A O 1
ATOM 2826 N N . LEU A 1 366 ? 17.807 29.276 5.832 1.00 23.14 366 LEU A N 1
ATOM 2827 C CA . LEU A 1 366 ? 17.295 29.404 7.207 1.00 23.14 366 LEU A CA 1
ATOM 2828 C C . LEU A 1 366 ? 17.429 28.054 7.960 1.00 23.14 366 LEU A C 1
ATOM 2830 O O . LEU A 1 366 ? 16.636 27.140 7.772 1.00 23.14 366 LEU A O 1
ATOM 2834 N N . LEU A 1 367 ? 18.434 28.010 8.853 1.00 22.62 367 LEU A N 1
ATOM 2835 C CA . LEU A 1 367 ? 18.625 27.128 10.031 1.00 22.62 367 LEU A CA 1
ATOM 2836 C C . LEU A 1 367 ? 19.169 25.682 9.838 1.00 22.62 367 LEU A C 1
ATOM 2838 O O . LEU A 1 367 ? 19.096 25.114 8.755 1.00 22.62 367 LEU A O 1
ATOM 2842 N N . PRO A 1 368 ? 19.889 25.142 10.855 1.00 24.48 368 PRO A N 1
ATOM 2843 C CA . PRO A 1 368 ? 21.175 24.468 10.659 1.00 24.48 368 PRO A CA 1
ATOM 2844 C C . PRO A 1 368 ? 21.066 22.957 10.395 1.00 24.48 368 PRO A C 1
ATOM 2846 O O . PRO A 1 368 ? 20.130 22.303 10.860 1.00 24.48 368 PRO A O 1
ATOM 2849 N N . PRO A 1 369 ? 22.078 22.357 9.738 1.00 25.95 369 PRO A N 1
ATOM 2850 C CA . PRO A 1 369 ? 22.095 20.933 9.457 1.00 25.95 369 PRO A CA 1
ATOM 2851 C C . PRO A 1 369 ? 22.356 20.161 10.753 1.00 25.95 369 PRO A C 1
ATOM 2853 O O . PRO A 1 369 ? 23.488 20.104 11.239 1.00 25.95 369 PRO A O 1
ATOM 2856 N N . ARG A 1 370 ? 21.343 19.482 11.303 1.00 28.95 370 ARG A N 1
ATOM 2857 C CA . ARG A 1 370 ? 21.632 18.323 12.157 1.00 28.95 370 ARG A CA 1
ATOM 2858 C C . ARG A 1 370 ? 22.103 17.198 11.245 1.00 28.95 370 ARG A C 1
ATOM 2860 O O . ARG A 1 370 ? 21.326 16.414 10.715 1.00 28.95 370 ARG A O 1
ATOM 2867 N N . ARG A 1 371 ? 23.418 17.177 11.041 1.00 27.33 371 ARG A N 1
ATOM 2868 C CA . ARG A 1 371 ? 24.174 16.072 10.459 1.00 27.33 371 ARG A CA 1
ATOM 2869 C C . ARG A 1 371 ? 23.802 14.803 11.232 1.00 27.33 371 ARG A C 1
ATOM 2871 O O . ARG A 1 371 ? 24.163 14.666 12.401 1.00 27.33 371 ARG A O 1
ATOM 2878 N N . TRP A 1 372 ? 23.054 13.903 10.601 1.00 28.58 372 TRP A N 1
ATOM 2879 C CA . TRP A 1 372 ? 22.804 12.562 11.125 1.00 28.58 372 TRP A CA 1
ATOM 2880 C C . TRP A 1 372 ? 24.121 11.781 11.074 1.00 28.58 372 TRP A C 1
ATOM 2882 O O . TRP A 1 372 ? 24.416 11.076 10.113 1.00 28.58 372 TRP A O 1
ATOM 2892 N N . ASN A 1 373 ? 24.959 11.943 12.098 1.00 23.11 373 ASN A N 1
ATOM 2893 C CA . ASN A 1 373 ? 26.028 10.989 12.363 1.00 23.11 373 ASN A CA 1
ATOM 2894 C C . ASN A 1 373 ? 25.351 9.684 12.799 1.00 23.11 373 ASN A C 1
ATOM 2896 O O . ASN A 1 373 ? 24.489 9.714 13.678 1.00 23.11 373 ASN A O 1
ATOM 2900 N N . GLY A 1 374 ? 25.727 8.558 12.189 1.00 29.55 374 GLY A N 1
ATOM 2901 C CA . GLY A 1 374 ? 25.119 7.227 12.356 1.00 29.55 374 GLY A CA 1
ATOM 2902 C C . GLY A 1 374 ? 25.213 6.589 13.753 1.00 29.55 374 GLY A C 1
ATOM 2903 O O . GLY A 1 374 ? 25.267 5.371 13.846 1.00 29.55 374 GLY A O 1
ATOM 2904 N N . ASN A 1 375 ? 25.226 7.391 14.821 1.00 25.75 375 ASN A N 1
ATOM 2905 C CA . ASN A 1 375 ? 25.328 6.987 16.223 1.00 25.75 375 ASN A CA 1
ATOM 2906 C C . ASN A 1 375 ? 24.144 7.439 17.101 1.00 25.75 375 ASN A C 1
ATOM 2908 O O . ASN A 1 375 ? 24.202 7.276 18.320 1.00 25.75 375 ASN A O 1
ATOM 2912 N N . GLN A 1 376 ? 23.056 7.987 16.546 1.00 31.06 376 GLN A N 1
ATOM 2913 C CA . GLN A 1 376 ? 21.843 8.188 17.349 1.00 31.06 376 GLN A CA 1
ATOM 2914 C C . GLN A 1 376 ? 21.160 6.839 17.604 1.00 31.06 376 GLN A C 1
ATOM 2916 O O . GLN A 1 376 ? 20.605 6.224 16.695 1.00 31.06 376 GLN A O 1
ATOM 2921 N N . LYS A 1 377 ? 21.218 6.372 18.857 1.00 27.80 377 LYS A N 1
ATOM 2922 C CA . LYS A 1 377 ? 20.472 5.198 19.323 1.00 27.80 377 LYS A CA 1
ATOM 2923 C C . LYS A 1 377 ? 18.983 5.394 19.014 1.00 27.80 377 LYS A C 1
ATOM 2925 O O . LYS A 1 377 ? 18.362 6.331 19.515 1.00 27.80 377 LYS A O 1
ATOM 2930 N N . VAL A 1 378 ? 18.412 4.485 18.221 1.00 39.44 378 VAL A N 1
ATOM 2931 C CA . VAL A 1 378 ? 16.975 4.369 17.890 1.00 39.44 378 VAL A CA 1
ATOM 2932 C C . VAL A 1 378 ? 16.193 3.861 19.116 1.00 39.44 378 VAL A C 1
ATOM 2934 O O . VAL A 1 378 ? 15.475 2.873 19.052 1.00 39.44 378 VAL A O 1
ATOM 2937 N N . THR A 1 379 ? 16.408 4.480 20.276 1.00 35.41 379 THR A N 1
ATOM 2938 C CA . THR A 1 379 ? 15.832 4.061 21.564 1.00 35.41 379 THR A CA 1
ATOM 2939 C C . THR A 1 379 ? 15.134 5.204 22.294 1.00 35.41 379 THR A C 1
ATOM 2941 O O . THR A 1 379 ? 14.589 4.980 23.362 1.00 35.41 379 THR A O 1
ATOM 2944 N N . SER A 1 380 ? 15.155 6.433 21.761 1.00 36.59 380 SER A N 1
ATOM 2945 C CA . SER A 1 380 ? 14.447 7.566 22.368 1.00 36.59 380 SER A CA 1
ATOM 2946 C C . SER A 1 380 ? 13.052 7.727 21.752 1.00 36.59 380 SER A C 1
ATOM 2948 O O . SER A 1 380 ? 12.970 7.935 20.536 1.00 36.59 380 SER A O 1
ATOM 2950 N N . PRO A 1 381 ? 11.971 7.733 22.556 1.00 39.56 381 PRO A N 1
ATOM 2951 C CA . PRO A 1 381 ? 10.612 7.989 22.075 1.00 39.56 381 PRO A CA 1
ATOM 2952 C C . PRO A 1 381 ? 10.513 9.298 21.278 1.00 39.56 381 PRO A C 1
ATOM 2954 O O . PRO A 1 381 ? 9.988 9.319 20.168 1.00 39.56 381 PRO A O 1
ATOM 2957 N N . ARG A 1 382 ? 11.147 10.383 21.743 1.00 39.84 382 ARG A N 1
ATOM 2958 C CA . ARG A 1 382 ? 11.118 11.687 21.048 1.00 39.84 382 ARG A CA 1
ATOM 2959 C C . ARG A 1 382 ? 11.676 11.653 19.620 1.00 39.84 382 ARG A C 1
ATOM 2961 O O . ARG A 1 382 ? 11.222 12.428 18.786 1.00 39.84 382 ARG A O 1
ATOM 2968 N N . ALA A 1 383 ? 12.639 10.776 19.328 1.00 41.16 383 ALA A N 1
ATOM 2969 C CA . ALA A 1 383 ? 13.188 10.625 17.978 1.00 41.16 383 ALA A CA 1
ATOM 2970 C C . ALA A 1 383 ? 12.276 9.792 17.058 1.00 41.16 383 ALA A C 1
ATOM 2972 O O . ALA A 1 383 ? 12.315 9.949 15.843 1.00 41.16 383 ALA A O 1
ATOM 2973 N N . VAL A 1 384 ? 11.455 8.912 17.637 1.00 47.94 384 VAL A N 1
ATOM 2974 C CA . VAL A 1 384 ? 10.570 7.984 16.918 1.00 47.94 384 VAL A CA 1
ATOM 2975 C C . VAL A 1 384 ? 9.214 8.621 16.593 1.00 47.94 384 VAL A C 1
ATOM 2977 O O . VAL A 1 384 ? 8.646 8.333 15.543 1.00 47.94 384 VAL A O 1
ATOM 2980 N N . PHE A 1 385 ? 8.735 9.528 17.449 1.00 48.69 385 PHE A N 1
ATOM 2981 C CA . PHE A 1 385 ? 7.477 10.271 17.284 1.00 48.69 385 PHE A CA 1
ATOM 2982 C C . PHE A 1 385 ? 7.643 11.652 16.612 1.00 48.69 385 PHE A C 1
ATOM 2984 O O . PHE A 1 385 ? 6.699 12.440 16.569 1.00 48.69 385 PHE A O 1
ATOM 2991 N N . GLY A 1 386 ? 8.834 11.978 16.095 1.00 40.50 386 GLY A N 1
ATOM 2992 C CA . GLY A 1 386 ? 9.110 13.267 15.452 1.00 40.50 386 GLY A CA 1
ATOM 2993 C C . GLY A 1 386 ? 8.313 13.471 14.156 1.00 40.50 386 GLY A C 1
ATOM 2994 O O . GLY A 1 386 ? 8.585 12.822 13.151 1.00 40.50 386 GLY A O 1
ATOM 2995 N N . CYS A 1 387 ? 7.356 14.405 14.166 1.00 40.50 387 CYS A N 1
ATOM 2996 C CA . CYS A 1 387 ? 6.470 14.725 13.033 1.00 40.50 387 CYS A CA 1
ATOM 2997 C C . CYS A 1 387 ? 7.019 15.755 12.028 1.00 40.50 387 CYS A C 1
ATOM 2999 O O . CYS A 1 387 ? 6.334 16.047 11.047 1.00 40.50 387 CYS A O 1
ATOM 3001 N N . ASN A 1 388 ? 8.206 16.333 12.247 1.00 38.47 388 ASN A N 1
ATOM 3002 C CA . ASN A 1 388 ? 8.633 17.528 11.501 1.00 38.47 388 ASN A CA 1
ATOM 3003 C C . ASN A 1 388 ? 8.853 17.314 9.990 1.00 38.47 388 ASN A C 1
ATOM 3005 O O . ASN A 1 388 ? 8.840 18.293 9.252 1.00 38.47 388 ASN A O 1
ATOM 3009 N N . ASP A 1 389 ? 8.990 16.074 9.513 1.00 37.09 389 ASP A N 1
ATOM 3010 C CA . ASP A 1 389 ? 9.417 15.815 8.130 1.00 37.09 389 ASP A CA 1
ATOM 3011 C C . ASP A 1 389 ? 8.291 15.413 7.156 1.00 37.09 389 ASP A C 1
ATOM 3013 O O . ASP A 1 389 ? 8.493 15.463 5.943 1.00 37.09 389 ASP A O 1
ATOM 3017 N N . VAL A 1 390 ? 7.097 15.013 7.623 1.00 39.84 390 VAL A N 1
ATOM 3018 C CA . VAL A 1 390 ? 6.144 14.308 6.732 1.00 39.84 390 VAL A CA 1
ATOM 3019 C C . VAL A 1 390 ? 5.169 15.235 6.005 1.00 39.84 390 VAL A C 1
ATOM 3021 O O . VAL A 1 390 ? 4.874 15.021 4.829 1.00 39.84 390 VAL A O 1
ATOM 3024 N N . MET A 1 391 ? 4.692 16.296 6.656 1.00 38.78 391 MET A N 1
ATOM 3025 C CA . MET A 1 391 ? 3.694 17.178 6.039 1.00 38.78 391 MET A CA 1
ATOM 3026 C C . MET A 1 391 ? 4.300 18.267 5.138 1.00 38.78 391 MET A C 1
ATOM 3028 O O . MET A 1 391 ? 3.620 18.760 4.241 1.00 38.78 391 MET A O 1
ATOM 3032 N N . GLY A 1 392 ? 5.582 18.605 5.322 1.00 38.12 392 GLY A N 1
ATOM 3033 C CA . GLY A 1 392 ? 6.306 19.549 4.459 1.00 38.12 392 GLY A CA 1
ATOM 3034 C C . GLY A 1 392 ? 6.708 18.974 3.091 1.00 38.12 392 GLY A C 1
ATOM 3035 O O . GLY A 1 392 ? 7.062 19.729 2.190 1.00 38.12 392 GLY A O 1
ATOM 3036 N N . GLY A 1 393 ? 6.644 17.646 2.916 1.00 36.97 393 GLY A N 1
ATOM 3037 C CA . GLY A 1 393 ? 7.078 16.941 1.701 1.00 36.97 393 GLY A CA 1
ATOM 3038 C C . GLY A 1 393 ? 5.977 16.633 0.676 1.00 36.97 393 GLY A C 1
ATOM 3039 O O . GLY A 1 393 ? 6.277 16.137 -0.413 1.00 36.97 393 GLY A O 1
ATOM 3040 N N . LEU A 1 394 ? 4.705 16.908 0.983 1.00 41.69 394 LEU A N 1
ATOM 3041 C CA . LEU A 1 394 ? 3.599 16.722 0.039 1.00 41.69 394 LEU A CA 1
ATOM 3042 C C . LEU A 1 394 ? 3.585 17.889 -0.960 1.00 41.69 394 LEU A C 1
ATOM 3044 O O . LEU A 1 394 ? 3.000 18.941 -0.716 1.00 41.69 394 LEU A O 1
ATOM 3048 N N . ARG A 1 395 ? 4.261 17.719 -2.102 1.00 40.25 395 ARG A N 1
ATOM 3049 C CA . ARG A 1 395 ? 4.242 18.702 -3.195 1.00 40.25 395 ARG A CA 1
ATOM 3050 C C . ARG A 1 395 ? 2.892 18.645 -3.918 1.00 40.25 395 ARG A C 1
ATOM 3052 O O . ARG A 1 395 ? 2.697 17.821 -4.808 1.00 40.25 395 ARG A O 1
ATOM 3059 N N . TRP A 1 396 ? 1.966 19.521 -3.539 1.00 40.72 396 TRP A N 1
ATOM 3060 C CA . TRP A 1 396 ? 0.664 19.662 -4.194 1.00 40.72 396 TRP A CA 1
ATOM 3061 C C . TRP A 1 396 ? 0.825 20.271 -5.595 1.00 40.72 396 TRP A C 1
ATOM 3063 O O . TRP A 1 396 ? 1.415 21.340 -5.756 1.00 40.72 396 TRP A O 1
ATOM 3073 N N . ARG A 1 397 ? 0.302 19.601 -6.631 1.00 34.31 397 ARG A N 1
ATOM 3074 C CA . ARG A 1 397 ? 0.169 20.180 -7.979 1.00 34.31 397 ARG A CA 1
ATOM 3075 C C . ARG A 1 397 ? -1.054 21.095 -7.995 1.00 34.31 397 ARG A C 1
ATOM 3077 O O . ARG A 1 397 ? -2.139 20.685 -8.388 1.00 34.31 397 ARG A O 1
ATOM 3084 N N . CYS A 1 398 ? -0.869 22.330 -7.542 1.00 30.03 398 CYS A N 1
ATOM 3085 C CA . CYS A 1 398 ? -1.836 23.404 -7.732 1.00 30.03 398 CYS A CA 1
ATOM 3086 C C . CYS A 1 398 ? -1.262 24.412 -8.749 1.00 30.03 398 CYS A C 1
ATOM 3088 O O . CYS A 1 398 ? -0.072 24.721 -8.659 1.00 30.03 398 CYS A O 1
ATOM 3090 N N . PRO A 1 399 ? -2.047 24.945 -9.706 1.00 26.88 399 PRO A N 1
ATOM 3091 C CA . PRO A 1 399 ? -1.574 25.963 -10.656 1.00 26.88 399 PRO A CA 1
ATOM 3092 C C . PRO A 1 399 ? -1.323 27.340 -10.020 1.00 26.88 399 PRO A C 1
ATOM 3094 O O . PRO A 1 399 ? -0.939 28.279 -10.710 1.00 26.88 399 PRO A O 1
ATOM 3097 N N . LEU A 1 400 ? -1.563 27.484 -8.718 1.00 26.14 400 LEU A N 1
ATOM 3098 C CA . LEU A 1 400 ? -1.427 28.728 -7.977 1.00 26.14 400 LEU A CA 1
ATOM 3099 C C . LEU A 1 400 ? -0.600 28.460 -6.721 1.00 26.14 400 LEU A C 1
ATOM 3101 O O . LEU A 1 400 ? -0.812 27.452 -6.047 1.00 26.14 400 LEU A O 1
ATOM 3105 N N . ASN A 1 401 ? 0.345 29.363 -6.442 1.00 31.58 401 ASN A N 1
ATOM 3106 C CA . ASN A 1 401 ? 1.225 29.420 -5.270 1.00 31.58 401 ASN A CA 1
ATOM 3107 C C . ASN A 1 401 ? 0.436 29.498 -3.945 1.00 31.58 401 ASN A C 1
ATOM 3109 O O . ASN A 1 401 ? 0.501 30.488 -3.220 1.00 31.58 401 ASN A O 1
ATOM 3113 N N . CYS A 1 402 ? -0.308 28.453 -3.603 1.00 25.77 402 CYS A N 1
ATOM 3114 C CA . CYS A 1 402 ? -1.013 28.332 -2.342 1.00 25.77 402 CYS A CA 1
ATOM 3115 C C . CYS A 1 402 ? -0.229 27.400 -1.415 1.00 25.77 402 CYS A C 1
ATOM 3117 O O . CYS A 1 402 ? -0.505 26.214 -1.295 1.00 25.77 402 CYS A O 1
ATOM 3119 N N . LEU A 1 403 ? 0.710 28.043 -0.723 1.00 31.39 403 LEU A N 1
ATOM 3120 C CA . LEU A 1 403 ? 0.850 27.955 0.725 1.00 31.39 403 LEU A CA 1
ATOM 3121 C C . LEU A 1 403 ? 1.456 26.657 1.310 1.00 31.39 403 LEU A C 1
ATOM 3123 O O . LEU A 1 403 ? 0.824 25.621 1.500 1.00 31.39 403 LEU A O 1
ATOM 3127 N N . SER A 1 404 ? 2.714 26.812 1.714 1.00 31.47 404 SER A N 1
ATOM 3128 C CA . SER A 1 404 ? 3.432 26.114 2.782 1.00 31.47 404 SER A CA 1
ATOM 3129 C C . SER A 1 404 ? 2.669 26.165 4.124 1.00 31.47 404 SER A C 1
ATOM 3131 O O . SER A 1 404 ? 3.008 26.950 5.004 1.00 31.47 404 SER A O 1
ATOM 3133 N N . ILE A 1 405 ? 1.608 25.363 4.274 1.00 31.03 405 ILE A N 1
ATOM 3134 C CA . ILE A 1 405 ? 0.667 25.427 5.420 1.00 31.03 405 ILE A CA 1
ATOM 3135 C C . ILE A 1 405 ? 1.163 24.728 6.693 1.00 31.03 405 ILE A C 1
ATOM 3137 O O . ILE A 1 405 ? 0.550 24.881 7.743 1.00 31.03 405 ILE A O 1
ATOM 3141 N N . LEU A 1 406 ? 2.282 24.003 6.674 1.00 32.44 406 LEU A N 1
ATOM 3142 C CA . LEU A 1 406 ? 2.770 23.313 7.875 1.00 32.44 406 LEU A CA 1
ATOM 3143 C C . LEU A 1 406 ? 4.202 23.739 8.197 1.00 32.44 406 LEU A C 1
ATOM 3145 O O . LEU A 1 406 ? 5.160 23.000 7.992 1.00 32.44 406 LEU A O 1
ATOM 3149 N N . SER A 1 407 ? 4.316 24.981 8.681 1.00 26.88 407 SER A N 1
ATOM 3150 C CA . SER A 1 407 ? 5.507 25.470 9.380 1.00 26.88 407 SER A CA 1
ATOM 3151 C C . SER A 1 407 ? 5.604 24.797 10.766 1.00 26.88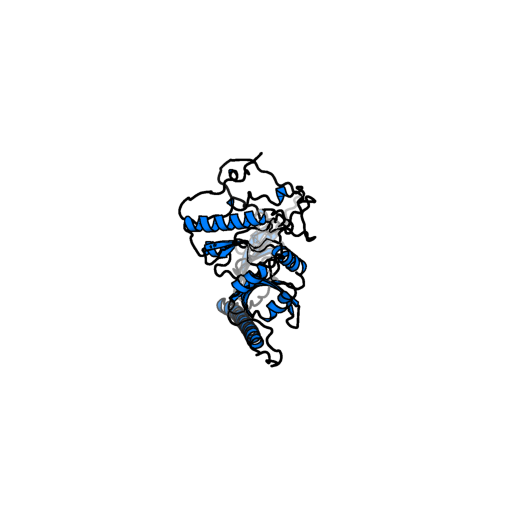 407 SER A C 1
ATOM 3153 O O . SER A 1 407 ? 4.564 24.576 11.393 1.00 26.88 407 SER A O 1
ATOM 3155 N N . PRO A 1 408 ? 6.807 24.482 11.288 1.00 28.70 408 PRO A N 1
ATOM 3156 C CA . PRO A 1 408 ? 7.002 23.726 12.537 1.00 28.70 408 PRO A CA 1
ATOM 3157 C C . PRO A 1 408 ? 6.501 24.407 13.825 1.00 28.70 408 PRO A C 1
ATOM 3159 O O . PRO A 1 408 ? 6.625 23.835 14.907 1.00 28.70 408 PRO A O 1
ATOM 3162 N N . GLU A 1 409 ? 5.967 25.625 13.747 1.00 25.55 409 GLU A N 1
ATOM 3163 C CA . GLU A 1 409 ? 5.629 26.446 14.915 1.00 25.55 409 GLU A CA 1
ATOM 3164 C C . GLU A 1 409 ? 4.281 26.086 15.569 1.00 25.55 409 GLU A C 1
ATOM 3166 O O . GLU A 1 409 ? 4.047 26.456 16.715 1.00 25.55 409 GLU A O 1
ATOM 3171 N N . CYS A 1 410 ? 3.421 25.290 14.920 1.00 25.58 410 CYS A N 1
ATOM 3172 C CA . CYS A 1 410 ? 2.109 24.916 15.479 1.00 25.58 410 CYS A CA 1
ATOM 3173 C C . CYS A 1 410 ? 2.104 23.677 16.400 1.00 25.58 410 CYS A C 1
ATOM 3175 O O . CYS A 1 410 ? 1.051 23.331 16.928 1.00 25.58 410 CYS A O 1
ATOM 3177 N N . CYS A 1 411 ? 3.245 23.016 16.637 1.00 25.56 411 CYS A N 1
ATOM 3178 C CA . CYS A 1 411 ? 3.346 21.847 17.532 1.00 25.56 411 CYS A CA 1
ATOM 3179 C C . CYS A 1 411 ? 3.894 22.180 18.936 1.00 25.56 411 CYS A C 1
ATOM 3181 O O . CYS A 1 411 ? 4.422 21.299 19.618 1.00 25.56 411 CYS A O 1
ATOM 3183 N N . GLN A 1 412 ? 3.784 23.430 19.397 1.00 23.47 412 GLN A N 1
ATOM 3184 C CA . GLN A 1 412 ? 3.913 23.725 20.825 1.00 23.47 412 GLN A CA 1
ATOM 3185 C C . GLN A 1 412 ? 2.574 23.443 21.509 1.00 23.47 412 GLN A C 1
ATOM 3187 O O . GLN A 1 412 ? 1.597 24.163 21.321 1.00 23.47 412 GLN A O 1
ATOM 3192 N N . ALA A 1 413 ? 2.531 22.366 22.295 1.00 24.78 413 ALA A N 1
ATOM 3193 C CA . ALA A 1 413 ? 1.423 22.088 23.199 1.00 24.78 413 ALA A CA 1
ATOM 3194 C C . ALA A 1 413 ? 1.165 23.307 24.108 1.00 24.78 413 ALA A C 1
ATOM 3196 O O . ALA A 1 413 ? 2.131 23.870 24.639 1.00 24.78 413 ALA A O 1
ATOM 3197 N N . PRO A 1 414 ? -0.095 23.713 24.349 1.00 25.38 414 PRO A N 1
ATOM 3198 C CA . PRO A 1 414 ? -0.377 24.643 25.426 1.00 25.38 414 PRO A CA 1
ATOM 3199 C C . PRO A 1 414 ? -0.042 23.942 26.746 1.00 25.38 414 PRO A C 1
ATOM 3201 O O . PRO A 1 414 ? -0.690 22.973 27.141 1.00 25.38 414 PRO A O 1
ATOM 3204 N N . ASN A 1 415 ? 0.993 24.428 27.432 1.00 27.89 415 ASN A N 1
ATOM 3205 C CA . ASN A 1 415 ? 1.201 24.147 28.846 1.00 27.89 415 ASN A CA 1
ATOM 3206 C C . ASN A 1 415 ? 0.022 24.753 29.621 1.00 27.89 415 ASN A C 1
ATOM 3208 O O . ASN A 1 415 ? 0.105 25.884 30.095 1.00 27.89 415 ASN A O 1
ATOM 3212 N N . HIS A 1 416 ? -1.067 24.006 29.776 1.00 26.56 416 HIS A N 1
ATOM 3213 C CA . HIS A 1 416 ? -1.990 24.250 30.874 1.00 26.56 416 HIS A CA 1
ATOM 3214 C C . HIS A 1 416 ? -1.343 23.699 32.146 1.00 26.56 416 HIS A C 1
ATOM 3216 O O . HIS A 1 416 ? -1.424 22.510 32.448 1.00 26.56 416 HIS A O 1
ATOM 3222 N N . ARG A 1 417 ? -0.640 24.575 32.872 1.00 27.48 417 ARG A N 1
ATOM 3223 C CA . ARG A 1 417 ? -0.511 24.423 34.323 1.00 27.48 417 ARG A CA 1
ATOM 3224 C C . ARG A 1 417 ? -1.823 24.892 34.950 1.00 27.48 417 ARG A C 1
ATOM 3226 O O . ARG A 1 417 ? -2.397 25.870 34.473 1.00 27.48 417 ARG A O 1
ATOM 3233 N N . VAL A 1 418 ? -2.259 24.144 35.962 1.00 31.02 418 VAL A N 1
ATOM 3234 C CA . VAL A 1 418 ? -3.308 24.517 36.924 1.00 31.02 418 VAL A CA 1
ATOM 3235 C C . VAL A 1 418 ? -3.047 25.907 37.486 1.00 31.02 418 VAL A C 1
ATOM 3237 O O . VAL A 1 418 ? -1.853 26.203 37.740 1.00 31.02 418 VAL A O 1
#

Secondary structure (DSSP, 8-state):
------PEEEE-TTSTTSEEEESSEEEEEEEEETTEEEEEEEEEE-GGG-SSTTS-GGGSPPSSS--SEEEEEE-STTTTTS--GGGSPPP-----PPPHHHHHHHHHHHHHHHHHHHHHHHHHHHHHHHHHTT---------------TT--HHHHHHHHHSSSS-SSS-HHHHTTHHHHPEEEEEEEE-SSSEEEEEEETTEEEEEEEEEGGGHHHHHHHHHHHTSTT---TTB--EEEEEEEE-SSSEEEEEEEE--TT-BHHHHHHH----HHHHHHHHHHHHHHHHHHH--B-STTPBPEEE-S---GGGEEE-TTS-EEE--GGG-EEEETTTTEEE--S----S---------S-----S------TT--TT-HHHHS--TTTSTT-----SS-------GGGG-------

Nearest PDB structures (foldseek):
  8yhl-assembly1_A  TM=9.801E-01  e=2.569E-31  Homo sapiens
  3hmm-assembly1_A  TM=9.961E-01  e=2.376E-30  Homo sapiens
  1vjy-assembly1_A  TM=9.997E-01  e=6.266E-30  Homo sapiens
  5e90-assembly1_A  TM=9.694E-01  e=2.120E-30  Homo sapiens
  6eix-assembly1_A  TM=9.430E-01  e=1.842E-26  Homo sapiens

InterPro domains:
  IPR000333 Ser/Thr protein kinase, TGFB receptor [PTHR23255] (7-354)
  IPR000472 Activin types I and II receptor domain [PF01064] (8-82)
  IPR000719 Protein kinase domain [PS50011] (182-418)
  IPR000719 Protein kinase domain [SM00220] (182-383)
  IPR001245 Serine-threonine/tyrosine-protein kinase, catalytic domain [PF07714] (183-336)
  IPR003605 GS domain [PF08515] (153-180)
  IPR003605 GS domain [PS51256] (152-181)
  IPR003605 GS domain [SM00467] (152-182)
  IPR008271 Serine/threonine-protein kinase, active site [PS00108] (306-318)
  IPR011009 P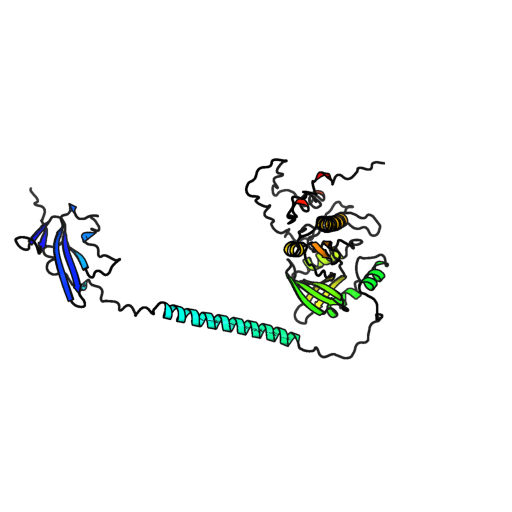rotein kinase-like domain superfamily [SSF56112] (157-352)
  IPR017441 Protein kinase, ATP binding site [PS00107] (188-209)
  IPR045860 Snake toxin-like superfamily [G3DSA:2.10.60.10] (7-83)
  IPR045860 Snake toxin-like superfamily [SSF57302] (6-82)

Mean predicted aligned error: 21.14 Å

Foldseek 3Di:
DDPDQPWAKEQFPPDPVSIDTEPAWKKWKWADDDPDIHTPGTDDDHCVQQVPNVHRPQADADPPDPRRIHMHIDDHHHCRVDDDPPPDDDDDPDPDPPPPVRVCCVVVVVVVVVVVVVVVVVVVVVVVVVVVVPDPPPDPPDDDDDDDDPPDDPVRVQVVVVVPPDWQEDPPVVQACQVVQKAFDAFPDDDPFFTWTWIAHPNAIKIKTKGFPVSVLLLVLQQVLSGQFPLDDPQAWRWYHWYWDDPPPGIITITITHDAPCAFLVSVLVVDADDPVLVCQALVSNVVNLCSQQDWADDPRIGFRKFQQADDRNQWGAHPVSHIHGHDSSQMWGADPVVRWIPHDPDPDGDDPPPPDPPPDDDDDDDDDPPPDVPPPPTHPCVRSDPQPHSQPPPRPDPDPDDPDDDPPPPDDPPPDD

Radius of gyration: 42.28 Å; Cα contacts (8 Å, |Δi|>4): 566; chains: 1; bounding box: 123×61×104 Å

Sequence (418 aa):
TDRHPCSLQCYCQRCLNSTCSTDGLCFVSVKKSGSSITAESSMCVPENELIPRDRPFICAPSTKDDTGIYPMCCATDWCNKNPDLSVFPVPTVKPVPLGPVALAAVIAGPVCVLCFVLMLVFYICHSRAGVHHRVPNEEDPSMNHPFLNVGSTLQDLIYDMTTSGSGSGLPLLVQRTIARTIILQESIGKGRFGEVWRGKWRDEEVAVKIFSSREERSWFREAEIYQTVMLRHENILGFIAADNKDNGTWTQLWLVSDYHEHGSLFDYLNRYTVTVEGMIKLSLSTASGLAHLHMEIVGTQGKPAIAHRDLKSKNILVKKSGTCCIADLGLAVRHDSATDTIDIAPNHRVGTKSRLFDVVSGDFKLLPPRRWNGNQKVTSPRAVFGCNDVMGGLRWRCPLNCLSILSPECCQAPNHRV

Organism: NCBI:txid62062

pLDDT: mean 70.02, std 23.71, range [20.77, 96.94]

Solvent-accessible surface area (backbone atoms only — not comparable to full-atom values): 25400 Å² total; per-residue (Å²): 132,88,74,73,76,82,60,44,41,19,30,12,79,87,38,101,78,43,46,41,72,26,80,41,36,24,28,26,31,34,34,50,62,88,94,46,77,44,81,74,48,29,34,62,39,48,56,92,74,38,51,53,76,92,64,27,57,82,44,50,63,70,88,87,57,94,78,41,61,42,37,40,63,42,87,51,72,44,49,40,67,70,69,76,76,82,80,60,81,76,83,76,81,72,74,79,76,69,51,73,67,56,50,47,49,66,53,48,50,57,50,51,52,50,52,50,50,51,52,49,50,49,50,50,52,52,47,48,54,55,49,68,70,60,60,77,73,81,80,75,94,77,81,80,85,80,90,71,76,92,82,72,51,74,66,52,58,53,50,70,55,51,74,64,83,76,44,48,51,68,59,77,80,62,26,71,51,50,62,79,64,43,47,79,76,48,82,74,45,77,59,99,69,32,40,30,27,39,28,38,44,95,92,39,65,27,27,36,39,40,22,53,68,92,36,45,71,51,52,50,44,26,49,52,55,60,51,33,38,80,58,78,44,89,18,31,60,53,58,53,44,57,29,68,44,73,76,92,82,56,57,35,41,37,37,36,26,64,53,47,92,55,36,25,43,47,56,37,60,73,74,44,79,64,52,74,69,50,50,49,38,35,50,51,29,42,50,50,26,51,50,57,38,50,42,64,42,90,61,102,73,41,23,56,25,34,31,50,80,67,84,47,51,74,34,25,34,28,41,94,87,56,35,22,20,44,46,77,52,55,68,41,35,41,41,42,81,92,78,70,42,69,60,70,74,95,72,91,79,78,72,77,88,71,75,72,80,82,74,78,82,79,94,78,94,82,85,80,86,81,73,82,61,98,75,74,71,95,74,48,66,74,75,61,64,60,69,83,68,62,73,71,65,67,82,73,77,55,102,58,98,74,70,90,82,66,62,84,79,78,77,68,75,83,82,80,72,132